Protein AF-0000000078527142 (afdb_homodimer)

Structure (mmCIF, N/CA/C/O backbone):
data_AF-0000000078527142-model_v1
#
loop_
_entity.id
_entity.type
_entity.pdbx_description
1 polymer 'GntR family transcriptional regulator'
#
loop_
_atom_site.group_PDB
_atom_site.id
_atom_site.type_symbol
_atom_site.label_atom_id
_atom_site.label_alt_id
_atom_site.label_comp_id
_atom_site.label_asym_id
_atom_site.label_entity_id
_atom_site.label_seq_id
_atom_site.pdbx_PDB_ins_code
_atom_site.Cartn_x
_atom_site.Cartn_y
_atom_site.Cartn_z
_atom_site.occupancy
_atom_site.B_iso_or_equiv
_atom_site.auth_seq_id
_atom_site.auth_comp_id
_atom_site.auth_asym_id
_atom_site.auth_atom_id
_atom_site.pdbx_PDB_model_num
ATOM 1 N N . MET A 1 1 ? -27.25 26.703 21.062 1 21.03 1 MET A N 1
ATOM 2 C CA . MET A 1 1 ? -26.938 26.531 19.641 1 21.03 1 MET A CA 1
ATOM 3 C C . MET A 1 1 ? -25.625 25.781 19.469 1 21.03 1 MET A C 1
ATOM 5 O O . MET A 1 1 ? -24.562 26.297 19.828 1 21.03 1 MET A O 1
ATOM 9 N N . GLU A 1 2 ? -25.375 24.594 19.875 1 25.81 2 GLU A N 1
ATOM 10 C CA . GLU A 1 2 ? -24.188 23.781 20.094 1 25.81 2 GLU A CA 1
ATOM 11 C C . GLU A 1 2 ? -23.406 23.594 18.797 1 25.81 2 GLU A C 1
ATOM 13 O O . GLU A 1 2 ? -23.922 23.047 17.828 1 25.81 2 GLU A O 1
ATOM 18 N N . PHE A 1 3 ? -22.875 24.734 18.422 1 27.22 3 PHE A N 1
ATOM 19 C CA . PHE A 1 3 ? -22.203 24.859 17.125 1 27.22 3 PHE A CA 1
ATOM 20 C C . PHE A 1 3 ? -21.375 23.625 16.828 1 27.22 3 PHE A C 1
ATOM 22 O O . PHE A 1 3 ? -20.703 23.078 17.719 1 27.22 3 PHE A O 1
ATOM 29 N N . GLN A 1 4 ? -21.875 22.641 16.422 1 31.8 4 GLN A N 1
ATOM 30 C CA . GLN A 1 4 ? -21.172 21.469 15.93 1 31.8 4 GLN A CA 1
ATOM 31 C C . GLN A 1 4 ? -19.969 21.859 15.07 1 31.8 4 GLN A C 1
ATOM 33 O O . GLN A 1 4 ? -20.125 22.578 14.078 1 31.8 4 GLN A O 1
ATOM 38 N N . LYS A 1 5 ? -18.969 22.328 15.695 1 37.66 5 LYS A N 1
ATOM 39 C CA . LYS A 1 5 ? -17.828 22.984 15.07 1 37.66 5 LYS A CA 1
ATOM 40 C C . LYS A 1 5 ? -17.469 22.312 13.742 1 37.66 5 LYS A C 1
ATOM 42 O O . LYS A 1 5 ? -17.281 21.094 13.688 1 37.66 5 LYS A O 1
ATOM 47 N N . LEU A 1 6 ? -18.219 22.422 12.625 1 37.91 6 LEU A N 1
ATOM 48 C CA . LEU A 1 6 ? -17.938 22.062 11.242 1 37.91 6 LEU A CA 1
ATOM 49 C C . LEU A 1 6 ? -16.438 22.094 10.953 1 37.91 6 LEU A C 1
ATOM 51 O O . LEU A 1 6 ? -15.789 23.125 11.164 1 37.91 6 LEU A O 1
ATOM 55 N N . SER A 1 7 ? -15.719 21.406 11.5 1 41.78 7 SER A N 1
ATOM 56 C CA . SER A 1 7 ? -14.266 21.375 11.375 1 41.78 7 SER A CA 1
ATOM 57 C C . SER A 1 7 ? -13.828 21.734 9.953 1 41.78 7 SER A C 1
ATOM 59 O O . SER A 1 7 ? -14.133 21 9.008 1 41.78 7 SER A O 1
ATOM 61 N N . ALA A 1 8 ? -14.148 22.859 9.43 1 45.12 8 ALA A N 1
ATOM 62 C CA . ALA A 1 8 ? -13.688 23.484 8.188 1 45.12 8 ALA A CA 1
ATOM 63 C C . ALA A 1 8 ? -12.328 22.938 7.766 1 45.12 8 ALA A C 1
ATOM 65 O O . ALA A 1 8 ? -11.461 22.703 8.609 1 45.12 8 ALA A O 1
ATOM 66 N N . LEU A 1 9 ? -12.422 22.281 6.586 1 56.25 9 LEU A N 1
ATOM 67 C CA . LEU A 1 9 ? -11.094 21.953 6.086 1 56.25 9 LEU A CA 1
ATOM 68 C C . LEU A 1 9 ? -10.078 23.031 6.449 1 56.25 9 LEU A C 1
ATOM 70 O O . LEU A 1 9 ? -10.367 24.219 6.305 1 56.25 9 LEU A O 1
ATOM 74 N N . SER A 1 10 ? -9.18 22.672 7.254 1 72.06 10 SER A N 1
ATOM 75 C CA . SER A 1 10 ? -8.078 23.609 7.504 1 72.06 10 SER A CA 1
ATOM 76 C C . SER A 1 10 ? -7.609 24.266 6.211 1 72.06 10 SER A C 1
ATOM 78 O O . SER A 1 10 ? -7.871 23.75 5.117 1 72.06 10 SER A O 1
ATOM 80 N N . LEU A 1 11 ? -7.34 25.5 6.234 1 76.5 11 LEU A N 1
ATOM 81 C CA . LEU A 1 11 ? -6.777 26.188 5.078 1 76.5 11 LEU A CA 1
ATOM 82 C C . LEU A 1 11 ? -5.793 25.281 4.332 1 76.5 11 LEU A C 1
ATOM 84 O O . LEU A 1 11 ? -5.738 25.312 3.1 1 76.5 11 LEU A O 1
ATOM 88 N N . LYS A 1 12 ? -5.156 24.438 5.117 1 82.69 12 LYS A N 1
ATOM 89 C CA . LYS A 1 12 ? -4.211 23.516 4.516 1 82.69 12 LYS A CA 1
ATOM 90 C C . LYS A 1 12 ? -4.934 22.484 3.654 1 82.69 12 LYS A C 1
ATOM 92 O O . LYS A 1 12 ? -4.527 22.219 2.521 1 82.69 12 LYS A O 1
ATOM 97 N N . GLU A 1 13 ? -6.004 22 4.199 1 80.94 13 GLU A N 1
ATOM 98 C CA . GLU A 1 13 ? -6.758 20.969 3.479 1 80.94 13 GLU A CA 1
ATOM 99 C C . GLU A 1 13 ? -7.391 21.547 2.213 1 80.94 13 GLU A C 1
ATOM 101 O O . GLU A 1 13 ? -7.41 20.891 1.171 1 80.94 13 GLU A O 1
ATOM 106 N N . MET A 1 14 ? -7.824 22.734 2.32 1 82.75 14 MET A N 1
ATOM 107 C CA . MET A 1 14 ? -8.414 23.391 1.156 1 82.75 14 MET A CA 1
ATOM 108 C C . MET A 1 14 ? -7.363 23.641 0.078 1 82.75 14 MET A C 1
ATOM 110 O O . MET A 1 14 ? -7.633 23.453 -1.109 1 82.75 14 MET A O 1
ATOM 114 N N . PHE A 1 15 ? -6.242 24.078 0.553 1 88.25 15 PHE A N 1
ATOM 115 C CA . PHE A 1 15 ? -5.133 24.297 -0.368 1 88.25 15 PHE A CA 1
ATOM 116 C C . PHE A 1 15 ? -4.785 23 -1.1 1 88.25 15 PHE A C 1
ATOM 118 O O . PHE A 1 15 ? -4.672 22.984 -2.328 1 88.25 15 PHE A O 1
ATOM 125 N N . ILE A 1 16 ? -4.742 21.922 -0.357 1 87.69 16 ILE A N 1
ATOM 126 C CA . ILE A 1 16 ? -4.367 20.625 -0.902 1 87.69 16 ILE A CA 1
ATOM 127 C C . ILE A 1 16 ? -5.418 20.172 -1.916 1 87.69 16 ILE A C 1
ATOM 129 O O . ILE A 1 16 ? -5.074 19.734 -3.018 1 87.69 16 ILE A O 1
ATOM 133 N N . CYS A 1 17 ? -6.602 20.344 -1.553 1 82.88 17 CYS A N 1
ATOM 134 C CA . CYS A 1 17 ? -7.695 19.938 -2.426 1 82.88 17 CYS A CA 1
ATOM 135 C C . CYS A 1 17 ? -7.672 20.703 -3.738 1 82.88 17 CYS A C 1
ATOM 137 O O . CYS A 1 17 ? -7.828 20.125 -4.812 1 82.88 17 CYS A O 1
ATOM 139 N N . GLN A 1 18 ? -7.438 21.906 -3.645 1 85.56 18 GLN A N 1
ATOM 140 C CA . GLN A 1 18 ? -7.441 22.75 -4.836 1 85.56 18 GLN A CA 1
ATOM 141 C C . GLN A 1 18 ? -6.297 22.375 -5.777 1 85.56 18 GLN A C 1
ATOM 143 O O . GLN A 1 18 ? -6.496 22.25 -6.984 1 85.56 18 GLN A O 1
ATOM 148 N N . ILE A 1 19 ? -5.125 22.234 -5.266 1 90.56 19 ILE A N 1
ATOM 149 C CA . ILE A 1 19 ? -3.969 21.906 -6.09 1 90.56 19 ILE A CA 1
ATOM 150 C C . ILE A 1 19 ? -4.152 20.531 -6.711 1 90.56 19 ILE A C 1
ATOM 152 O O . ILE A 1 19 ? -3.902 20.328 -7.902 1 90.56 19 ILE A O 1
ATOM 156 N N . ARG A 1 20 ? -4.609 19.688 -5.844 1 87.75 20 ARG A N 1
ATOM 157 C CA . ARG A 1 20 ? -4.855 18.328 -6.328 1 87.75 20 ARG A CA 1
ATOM 158 C C . ARG A 1 20 ? -5.863 18.328 -7.473 1 87.75 20 ARG A C 1
ATOM 160 O O . ARG A 1 20 ? -5.652 17.672 -8.492 1 87.75 20 ARG A O 1
ATOM 167 N N . ASP A 1 21 ? -6.906 19.109 -7.324 1 80.88 21 ASP A N 1
ATOM 168 C CA . ASP A 1 21 ? -7.93 19.219 -8.359 1 80.88 21 ASP A CA 1
ATOM 169 C C . ASP A 1 21 ? -7.34 19.766 -9.656 1 80.88 21 ASP A C 1
ATOM 171 O O . ASP A 1 21 ? -7.66 19.281 -10.742 1 80.88 21 ASP A O 1
ATOM 175 N N . MET A 1 22 ? -6.52 20.688 -9.523 1 87.25 22 MET A N 1
ATOM 176 C CA . MET A 1 22 ? -5.914 21.312 -10.695 1 87.25 22 MET A CA 1
ATOM 177 C C . MET A 1 22 ? -4.973 20.359 -11.406 1 87.25 22 MET A C 1
ATOM 179 O O . MET A 1 22 ? -4.879 20.375 -12.633 1 87.25 22 MET A O 1
ATOM 183 N N . ILE A 1 23 ? -4.348 19.5 -10.664 1 89 23 ILE A N 1
ATOM 184 C CA . ILE A 1 23 ? -3.438 18.516 -11.234 1 89 23 ILE A CA 1
ATOM 185 C C . ILE A 1 23 ? -4.238 17.422 -11.938 1 89 23 ILE A C 1
ATOM 187 O O . ILE A 1 23 ? -3.967 17.094 -13.094 1 89 23 ILE A O 1
ATOM 191 N N . LEU A 1 24 ? -5.305 16.984 -11.289 1 82.12 24 LEU A N 1
ATOM 192 C CA . LEU A 1 24 ? -6.07 15.852 -11.781 1 82.12 24 LEU A CA 1
ATOM 193 C C . LEU A 1 24 ? -6.938 16.25 -12.969 1 82.12 24 LEU A C 1
ATOM 195 O O . LEU A 1 24 ? -7.215 15.43 -13.844 1 82.12 24 LEU A O 1
ATOM 199 N N . SER A 1 25 ? -7.32 17.531 -13 1 78.62 25 SER A N 1
ATOM 200 C CA . SER A 1 25 ? -8.117 18.016 -14.117 1 78.62 25 SER A CA 1
ATOM 201 C C . SER A 1 25 ? -7.246 18.344 -15.328 1 78.62 25 SER A C 1
ATOM 203 O O . SER A 1 25 ? -7.758 18.547 -16.438 1 78.62 25 SER A O 1
ATOM 205 N N . GLY A 1 26 ? -5.934 18.406 -15.047 1 84.56 26 GLY A N 1
ATOM 206 C CA . GLY A 1 26 ? -5.016 18.719 -16.125 1 84.56 26 GLY A CA 1
ATOM 207 C C . GLY A 1 26 ? -4.727 20.203 -16.25 1 84.56 26 GLY A C 1
ATOM 208 O O . GLY A 1 26 ? -3.924 20.625 -17.078 1 84.56 26 GLY A O 1
ATOM 209 N N . HIS A 1 27 ? -5.375 20.953 -15.508 1 87.69 27 HIS A N 1
ATOM 210 C CA . HIS A 1 27 ? -5.094 22.391 -15.516 1 87.69 27 HIS A CA 1
ATOM 211 C C . HIS A 1 27 ? -3.621 22.672 -15.242 1 87.69 27 HIS A C 1
ATOM 213 O O . HIS A 1 27 ? -3.043 23.594 -15.805 1 87.69 27 HIS A O 1
ATOM 219 N N . ILE A 1 28 ? -3.004 21.906 -14.359 1 91.88 28 ILE A N 1
ATOM 220 C CA . ILE A 1 28 ? -1.558 21.891 -14.172 1 91.88 28 ILE A CA 1
ATOM 221 C C . ILE A 1 28 ? -0.988 20.562 -14.695 1 91.88 28 ILE A C 1
ATOM 223 O O . ILE A 1 28 ? -1.156 19.516 -14.07 1 91.88 28 ILE A O 1
ATOM 227 N N . PRO A 1 29 ? -0.36 20.641 -15.773 1 91.69 29 PRO A N 1
ATOM 228 C CA . PRO A 1 29 ? 0.094 19.406 -16.422 1 91.69 29 PRO A CA 1
ATOM 229 C C . PRO A 1 29 ? 1.191 18.688 -15.625 1 91.69 29 PRO A C 1
ATOM 231 O O . PRO A 1 29 ? 1.989 19.344 -14.945 1 91.69 29 PRO A O 1
ATOM 234 N N . VAL A 1 30 ? 1.265 17.438 -15.773 1 91.19 30 VAL A N 1
ATOM 235 C CA . VAL A 1 30 ? 2.332 16.625 -15.188 1 91.19 30 VAL A CA 1
ATOM 236 C C . VAL A 1 30 ? 3.686 17.125 -15.688 1 91.19 30 VAL A C 1
ATOM 238 O O . VAL A 1 30 ? 3.842 17.453 -16.875 1 91.19 30 VAL A O 1
ATOM 241 N N . GLY A 1 31 ? 4.617 17.219 -14.82 1 92.25 31 GLY A N 1
ATOM 242 C CA . GLY A 1 31 ? 5.961 17.656 -15.172 1 92.25 31 GLY A CA 1
ATOM 243 C C . GLY A 1 31 ? 6.1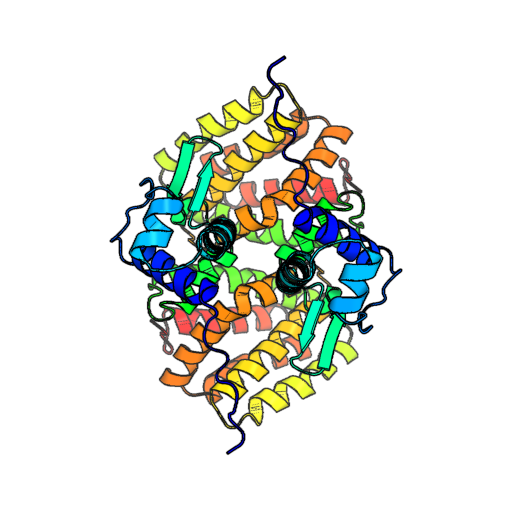45 19.156 -15.086 1 92.25 31 GLY A C 1
ATOM 244 O O . GLY A 1 31 ? 7.273 19.656 -15.102 1 92.25 31 GLY A O 1
ATOM 245 N N . SER A 1 32 ? 5.105 19.891 -14.969 1 93.44 32 SER A N 1
ATOM 246 C CA . SER A 1 32 ? 5.18 21.344 -14.945 1 93.44 32 SER A CA 1
ATOM 247 C C . SER A 1 32 ? 5.703 21.859 -13.609 1 93.44 32 SER A C 1
ATOM 249 O O . SER A 1 32 ? 5.48 21.234 -12.57 1 93.44 32 SER A O 1
ATOM 251 N N . LYS A 1 33 ? 6.336 22.984 -13.703 1 95 33 LYS A N 1
ATOM 252 C CA . LYS A 1 33 ? 6.836 23.656 -12.508 1 95 33 LYS A CA 1
ATOM 253 C C . LYS A 1 33 ? 5.766 24.562 -11.898 1 95 33 LYS A C 1
ATOM 255 O O . LYS A 1 33 ? 5.125 25.344 -12.609 1 95 33 LYS A O 1
ATOM 260 N N . LEU A 1 34 ? 5.582 24.438 -10.672 1 94.94 34 LEU A N 1
ATOM 261 C CA . LEU A 1 34 ? 4.637 25.312 -9.984 1 94.94 34 LEU A CA 1
ATOM 262 C C . LEU A 1 34 ? 5.266 26.672 -9.703 1 94.94 34 LEU A C 1
ATOM 264 O O . LEU A 1 34 ? 6.484 26.781 -9.562 1 94.94 34 LEU A O 1
ATOM 268 N N . PRO A 1 35 ? 4.414 27.719 -9.609 1 92.31 35 PRO A N 1
ATOM 269 C CA . PRO A 1 35 ? 4.945 29.016 -9.18 1 92.31 35 PRO A CA 1
ATOM 270 C C . PRO A 1 35 ? 5.59 28.953 -7.797 1 92.31 35 PRO A C 1
ATOM 272 O O . PRO A 1 35 ? 5.348 28.016 -7.035 1 92.31 35 PRO A O 1
ATOM 275 N N . PRO A 1 36 ? 6.461 29.938 -7.527 1 92.25 36 PRO A N 1
ATOM 276 C CA . PRO A 1 36 ? 7.086 29.984 -6.203 1 92.25 36 PRO A CA 1
ATOM 277 C C . PRO A 1 36 ? 6.062 30.031 -5.07 1 92.25 36 PRO A C 1
ATOM 279 O O . PRO A 1 36 ? 4.969 30.578 -5.246 1 92.25 36 PRO A O 1
ATOM 282 N N . GLU A 1 37 ? 6.457 29.453 -3.93 1 91.56 37 GLU A N 1
ATOM 283 C CA . GLU A 1 37 ? 5.582 29.344 -2.766 1 91.56 37 GLU A CA 1
ATOM 284 C C . GLU A 1 37 ? 4.992 30.703 -2.4 1 91.56 37 GLU A C 1
ATOM 286 O O . GLU A 1 37 ? 3.803 30.812 -2.088 1 91.56 37 GLU A O 1
ATOM 291 N N . ARG A 1 38 ? 5.828 31.734 -2.463 1 91.06 38 ARG A N 1
ATOM 292 C CA . ARG A 1 38 ? 5.398 33.094 -2.098 1 91.06 38 ARG A CA 1
ATOM 293 C C . ARG A 1 38 ? 4.293 33.594 -3.025 1 91.06 38 ARG A C 1
ATOM 295 O O . ARG A 1 38 ? 3.33 34.219 -2.576 1 91.06 38 ARG A O 1
ATOM 302 N N . GLU A 1 39 ? 4.395 33.375 -4.258 1 92.94 39 GLU A N 1
ATOM 303 C CA . GLU A 1 39 ? 3.412 33.781 -5.25 1 92.94 39 GLU A CA 1
ATOM 304 C C . GLU A 1 39 ? 2.094 33.031 -5.074 1 92.94 39 GLU A C 1
ATOM 306 O O . GLU A 1 39 ? 1.019 33.625 -5.164 1 92.94 39 GLU A O 1
ATOM 311 N N . ILE A 1 40 ? 2.145 31.781 -4.848 1 92.56 40 ILE A N 1
ATOM 312 C CA . ILE A 1 40 ? 0.954 30.969 -4.629 1 92.56 40 ILE A CA 1
ATOM 313 C C . ILE A 1 40 ? 0.226 31.438 -3.373 1 92.56 40 ILE A C 1
ATOM 315 O O . ILE A 1 40 ? -0.999 31.578 -3.373 1 92.56 40 ILE A O 1
ATOM 319 N N . ALA A 1 41 ? 1.021 31.656 -2.336 1 91.56 41 ALA A N 1
ATOM 320 C CA . ALA A 1 41 ? 0.456 32.125 -1.08 1 91.56 41 ALA A CA 1
ATOM 321 C C . ALA A 1 41 ? -0.319 33.438 -1.292 1 91.56 41 ALA A C 1
ATOM 323 O O . ALA A 1 41 ? -1.437 33.594 -0.792 1 91.56 41 ALA A O 1
ATOM 324 N N . LYS A 1 42 ? 0.26 34.312 -2.043 1 90.62 42 LYS A N 1
ATOM 325 C CA . LYS A 1 42 ? -0.367 35.594 -2.342 1 90.62 42 LYS A CA 1
ATOM 326 C C . LYS A 1 42 ? -1.636 35.406 -3.168 1 90.62 42 LYS A C 1
ATOM 328 O O . LYS A 1 42 ? -2.686 35.969 -2.84 1 90.62 42 LYS A O 1
ATOM 333 N N . GLN A 1 43 ? -1.601 34.625 -4.133 1 89.69 43 GLN A N 1
ATOM 334 C CA . GLN A 1 43 ? -2.717 34.406 -5.051 1 89.69 43 GLN A CA 1
ATOM 335 C C . GLN A 1 43 ? -3.896 33.75 -4.336 1 89.69 43 GLN A C 1
ATOM 337 O O . GLN A 1 43 ? -5.051 34.094 -4.602 1 89.69 43 GLN A O 1
ATOM 342 N N . MET A 1 44 ? -3.576 32.906 -3.449 1 89.25 44 MET A N 1
ATOM 343 C CA . MET A 1 44 ? -4.637 32.125 -2.801 1 89.25 44 MET A CA 1
ATOM 344 C C . MET A 1 44 ? -5.004 32.75 -1.451 1 89.25 44 MET A C 1
ATOM 346 O O . MET A 1 44 ? -5.887 32.25 -0.757 1 89.25 44 MET A O 1
ATOM 350 N N . GLN A 1 45 ? -4.293 33.688 -1.092 1 88.56 45 GLN A N 1
ATOM 351 C CA . GLN A 1 45 ? -4.551 34.438 0.141 1 88.56 45 GLN A CA 1
ATOM 352 C C . GLN A 1 45 ? -4.434 33.531 1.36 1 88.56 45 GLN A C 1
ATOM 354 O O . GLN A 1 45 ? -5.332 33.5 2.207 1 88.56 45 GLN A O 1
ATOM 359 N N . VAL A 1 46 ? -3.334 32.812 1.404 1 87.19 46 VAL A N 1
ATOM 360 C CA . VAL A 1 46 ? -2.99 31.969 2.547 1 87.19 46 VAL A CA 1
ATOM 361 C C . VAL A 1 46 ? -1.538 32.219 2.949 1 87.19 46 VAL A C 1
ATOM 363 O O . VAL A 1 46 ? -0.784 32.844 2.217 1 87.19 46 VAL A O 1
ATOM 366 N N . SER A 1 47 ? -1.146 31.734 4.105 1 87.38 47 SER A N 1
ATOM 367 C CA . SER A 1 47 ? 0.22 31.922 4.586 1 87.38 47 SER A CA 1
ATOM 368 C C . SER A 1 47 ? 1.188 30.984 3.873 1 87.38 47 SER A C 1
ATOM 370 O O . SER A 1 47 ? 0.772 29.969 3.293 1 87.38 47 SER A O 1
ATOM 372 N N . ARG A 1 48 ? 2.424 31.344 3.941 1 87.62 48 ARG A N 1
ATOM 373 C CA . ARG A 1 48 ? 3.467 30.484 3.383 1 87.62 48 ARG A CA 1
ATOM 374 C C . ARG A 1 48 ? 3.533 29.156 4.117 1 87.62 48 ARG A C 1
ATOM 376 O O . ARG A 1 48 ? 3.873 28.125 3.521 1 87.62 48 ARG A O 1
ATOM 383 N N . ALA A 1 49 ? 3.186 29.203 5.305 1 82.94 49 ALA A N 1
ATOM 384 C CA . ALA A 1 49 ? 3.188 27.984 6.102 1 82.94 49 ALA A CA 1
ATOM 385 C C . ALA A 1 49 ? 2.141 26.984 5.59 1 82.94 49 ALA A C 1
ATOM 387 O O . ALA A 1 49 ? 2.379 25.781 5.566 1 82.94 49 ALA A O 1
ATOM 388 N N . VAL A 1 50 ? 1.021 27.484 5.195 1 84.38 50 VAL A N 1
ATOM 389 C CA . VAL A 1 50 ? -0.057 26.672 4.645 1 84.38 50 VAL A CA 1
ATOM 390 C C . VAL A 1 50 ? 0.386 26.047 3.322 1 84.38 50 VAL A C 1
ATOM 392 O O . VAL A 1 50 ? 0.194 24.859 3.096 1 84.38 50 VAL A O 1
ATOM 395 N N . VAL A 1 51 ? 1.062 26.828 2.508 1 89.62 51 VAL A N 1
ATOM 396 C CA . VAL A 1 51 ? 1.521 26.375 1.201 1 89.62 51 VAL A CA 1
ATOM 397 C C . VAL A 1 51 ? 2.611 25.312 1.38 1 89.62 51 VAL A C 1
ATOM 399 O O . VAL A 1 51 ? 2.559 24.25 0.766 1 89.62 51 VAL A O 1
ATOM 402 N N . ASN A 1 52 ? 3.518 25.578 2.256 1 86.12 52 ASN A N 1
ATOM 403 C CA . ASN A 1 52 ? 4.621 24.656 2.514 1 86.12 52 ASN A CA 1
ATOM 404 C C . ASN A 1 52 ? 4.117 23.312 3.031 1 86.12 52 ASN A C 1
ATOM 406 O O . ASN A 1 52 ? 4.523 22.266 2.541 1 86.12 52 ASN A O 1
ATOM 410 N N . SER A 1 53 ? 3.201 23.375 3.934 1 85.69 53 SER A N 1
ATOM 411 C CA . SER A 1 53 ? 2.631 22.156 4.496 1 85.69 53 SER A CA 1
ATOM 412 C C . SER A 1 53 ? 1.83 21.391 3.453 1 85.69 53 SER A C 1
ATOM 414 O O . SER A 1 53 ? 1.854 20.156 3.43 1 85.69 53 SER A O 1
ATOM 416 N N . GLY A 1 54 ? 1.165 22.141 2.717 1 88.31 54 GLY A N 1
ATOM 417 C CA . GLY A 1 54 ? 0.407 21.516 1.64 1 88.31 54 GLY A CA 1
ATOM 418 C C . GLY A 1 54 ? 1.283 20.828 0.608 1 88.31 54 GLY A C 1
ATOM 419 O O . GLY A 1 54 ? 0.98 19.719 0.167 1 88.31 54 GLY A O 1
ATOM 420 N N . PHE A 1 55 ? 2.383 21.469 0.272 1 90.5 55 PHE A N 1
ATOM 421 C CA . PHE A 1 55 ? 3.336 20.891 -0.67 1 90.5 55 PHE A CA 1
ATOM 422 C C . PHE A 1 55 ? 3.924 19.594 -0.122 1 90.5 55 PHE A C 1
ATOM 424 O O . PHE A 1 55 ? 4.055 18.609 -0.851 1 90.5 55 PHE A O 1
ATOM 431 N N . ALA A 1 56 ? 4.207 19.688 1.123 1 85.56 56 ALA A N 1
ATOM 432 C CA . ALA A 1 56 ? 4.758 18.484 1.757 1 85.56 56 ALA A CA 1
ATOM 433 C C . ALA A 1 56 ? 3.775 17.328 1.688 1 85.56 56 ALA A C 1
ATOM 435 O O . ALA A 1 56 ? 4.164 16.188 1.393 1 85.56 56 ALA A O 1
ATOM 436 N N . GLU A 1 57 ? 2.521 17.609 1.94 1 86.06 57 GLU A N 1
ATOM 437 C CA . GLU A 1 57 ? 1.489 16.578 1.896 1 86.06 57 GLU A CA 1
ATOM 438 C C . GLU A 1 57 ? 1.284 16.062 0.473 1 86.06 57 GLU A C 1
ATOM 440 O O . GLU A 1 57 ? 1.163 14.852 0.255 1 86.06 57 GLU A O 1
ATOM 445 N N . LEU A 1 58 ? 1.3 16.953 -0.458 1 90.38 58 LEU A N 1
ATOM 446 C CA . LEU A 1 58 ? 1.109 16.594 -1.856 1 90.38 58 LEU A CA 1
ATOM 447 C C . LEU A 1 58 ? 2.295 15.781 -2.371 1 90.38 58 LEU A C 1
ATOM 449 O O . LEU A 1 58 ? 2.133 14.906 -3.227 1 90.38 58 LEU A O 1
ATOM 453 N N . GLU A 1 59 ? 3.438 16.078 -1.826 1 90 59 GLU A N 1
ATOM 454 C CA . GLU A 1 59 ? 4.613 15.281 -2.16 1 90 59 GLU A CA 1
ATOM 455 C C . GLU A 1 59 ? 4.504 13.867 -1.597 1 90 59 GLU A C 1
ATOM 457 O O . GLU A 1 59 ? 4.785 12.891 -2.293 1 90 59 GLU A O 1
ATOM 462 N N . LYS A 1 60 ? 4.023 13.812 -0.409 1 81.88 60 LYS A N 1
ATOM 463 C CA . LYS A 1 60 ? 3.822 12.523 0.237 1 81.88 60 LYS A CA 1
ATOM 464 C C . LYS A 1 60 ? 2.795 11.68 -0.521 1 81.88 60 LYS A C 1
ATOM 466 O O . LYS A 1 60 ? 2.922 10.461 -0.601 1 81.88 60 LYS A O 1
ATOM 471 N N . GLN A 1 61 ? 1.838 12.406 -1.061 1 84.44 61 GLN A N 1
ATOM 472 C CA . GLN A 1 61 ? 0.79 11.734 -1.822 1 84.44 61 GLN A CA 1
ATOM 473 C C . GLN A 1 61 ? 1.269 11.383 -3.229 1 84.44 61 GLN A C 1
ATOM 475 O O . GLN A 1 61 ? 0.547 10.742 -3.994 1 84.44 61 GLN A O 1
ATOM 480 N N . GLY A 1 62 ? 2.453 11.93 -3.578 1 87.5 62 GLY A N 1
ATOM 481 C CA . GLY A 1 62 ? 3.053 11.562 -4.852 1 87.5 62 GLY A CA 1
ATOM 482 C C . GLY A 1 62 ? 2.682 12.508 -5.98 1 87.5 62 GLY A C 1
ATOM 483 O O . GLY A 1 62 ? 3.029 12.266 -7.137 1 87.5 62 GLY A O 1
ATOM 484 N N . PHE A 1 63 ? 2.004 13.562 -5.688 1 90 63 PHE A N 1
ATOM 485 C CA . PHE A 1 63 ? 1.534 14.469 -6.73 1 90 63 PHE A CA 1
ATOM 486 C C . PHE A 1 63 ? 2.609 15.484 -7.09 1 90 63 PHE A C 1
ATOM 488 O O . PHE A 1 63 ? 2.605 16.047 -8.188 1 90 63 PHE A O 1
ATOM 495 N N . LEU A 1 64 ? 3.504 15.75 -6.113 1 93.88 64 LEU A N 1
ATOM 496 C CA . LEU A 1 64 ? 4.523 16.766 -6.332 1 93.88 64 LEU A CA 1
ATOM 497 C C . LEU A 1 64 ? 5.918 16.219 -6.055 1 93.88 64 LEU A C 1
ATOM 499 O O . LEU A 1 64 ? 6.062 15.211 -5.352 1 93.88 64 LEU A O 1
ATOM 503 N N . GLU A 1 65 ? 6.855 16.781 -6.621 1 92.12 65 GLU A N 1
ATOM 504 C CA . GLU A 1 65 ? 8.273 16.594 -6.324 1 92.12 65 GLU A CA 1
ATOM 505 C C . GLU A 1 65 ? 8.938 17.922 -5.961 1 92.12 65 GLU A C 1
ATOM 507 O O . GLU A 1 65 ? 8.883 18.875 -6.734 1 92.12 65 GLU A O 1
ATOM 512 N N . VAL A 1 66 ? 9.492 17.922 -4.797 1 88.62 66 VAL A N 1
ATOM 513 C CA . VAL A 1 66 ? 10.156 19.141 -4.344 1 88.62 66 VAL A CA 1
ATOM 514 C C . VAL A 1 66 ? 11.656 19.031 -4.566 1 88.62 66 VAL A C 1
ATOM 516 O O . VAL A 1 66 ? 12.297 18.094 -4.059 1 88.62 66 VAL A O 1
ATOM 519 N N . HIS A 1 67 ? 12.219 19.766 -5.359 1 87.19 67 HIS A N 1
ATOM 520 C CA . HIS A 1 67 ? 13.648 19.828 -5.613 1 87.19 67 HIS A CA 1
ATOM 521 C C . HIS A 1 67 ? 14.273 21.062 -4.969 1 87.19 67 HIS A C 1
ATOM 523 O O . HIS A 1 67 ? 14.008 22.188 -5.391 1 87.19 67 HIS A O 1
ATOM 529 N N . PRO A 1 68 ? 15.094 20.766 -3.943 1 81.38 68 PRO A N 1
ATOM 530 C CA . PRO A 1 68 ? 15.711 21.922 -3.273 1 81.38 68 PRO A CA 1
ATOM 531 C C . PRO A 1 68 ? 16.359 22.891 -4.254 1 81.38 68 PRO A C 1
ATOM 533 O O . PRO A 1 68 ? 17.109 22.469 -5.137 1 81.38 68 PRO A O 1
ATOM 536 N N . ARG A 1 69 ? 16.125 24.109 -4.117 1 84.25 69 ARG A N 1
ATOM 537 C CA . ARG A 1 69 ? 16.719 25.203 -4.859 1 84.25 69 ARG A CA 1
ATOM 538 C C . ARG A 1 69 ? 16.25 25.219 -6.309 1 84.25 69 ARG A C 1
ATOM 540 O O . ARG A 1 69 ? 16.688 26.031 -7.109 1 84.25 69 ARG A O 1
ATOM 547 N N . GLN A 1 70 ? 15.484 24.219 -6.809 1 88.94 70 GLN A N 1
ATOM 548 C CA . GLN A 1 70 ? 14.984 24.172 -8.18 1 88.94 70 GLN A CA 1
ATOM 549 C C . GLN A 1 70 ? 13.477 24.438 -8.219 1 88.94 70 GLN A C 1
ATOM 551 O O . GLN A 1 70 ? 12.969 24.969 -9.219 1 88.94 70 GLN A O 1
ATOM 556 N N . GLY A 1 71 ? 12.836 24.047 -7.148 1 91.69 71 GLY A N 1
ATOM 557 C CA . GLY A 1 71 ? 11.414 24.328 -7.094 1 91.69 71 GLY A CA 1
ATOM 558 C C . GLY A 1 71 ? 10.562 23.094 -6.934 1 91.69 71 GLY A C 1
ATOM 559 O O . GLY A 1 71 ? 11.062 22.031 -6.527 1 91.69 71 GLY A O 1
ATOM 560 N N . VAL A 1 72 ? 9.203 23.312 -7.125 1 94.19 72 VAL A N 1
ATOM 561 C CA . VAL A 1 72 ? 8.227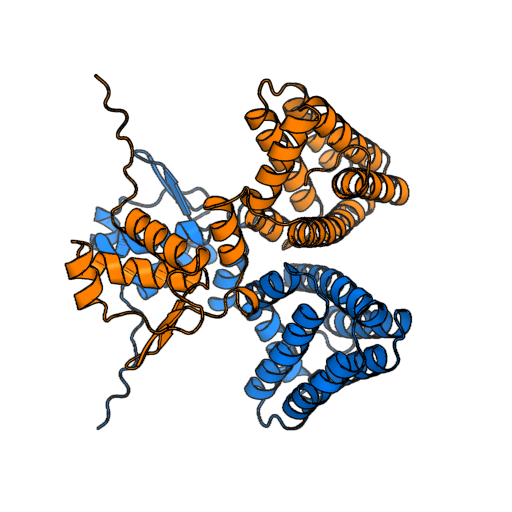 22.234 -6.949 1 94.19 72 VAL A CA 1
ATOM 562 C C . VAL A 1 72 ? 7.613 21.875 -8.297 1 94.19 72 VAL A C 1
ATOM 564 O O . VAL A 1 72 ? 7.219 22.75 -9.07 1 94.19 72 VAL A O 1
ATOM 567 N N . PHE A 1 73 ? 7.586 20.578 -8.609 1 95.44 73 PHE A N 1
ATOM 568 C CA . PHE A 1 73 ? 7.082 20.094 -9.891 1 95.44 73 PHE A CA 1
ATOM 569 C C . PHE A 1 73 ? 5.945 19.109 -9.672 1 95.44 73 PHE A C 1
ATOM 571 O O . PHE A 1 73 ? 5.898 18.406 -8.656 1 95.44 73 PHE A O 1
ATOM 578 N N . VAL A 1 74 ? 5.027 19.141 -10.641 1 94.19 74 VAL A N 1
ATOM 579 C CA . VAL A 1 74 ? 4.02 18.078 -10.633 1 94.19 74 VAL A CA 1
ATOM 580 C C . VAL A 1 74 ? 4.664 16.75 -11.023 1 94.19 74 VAL A C 1
ATOM 582 O O . VAL A 1 74 ? 5.309 16.641 -12.07 1 94.19 74 VAL A O 1
ATOM 585 N N . ALA A 1 75 ? 4.52 15.766 -10.219 1 91.62 75 ALA A N 1
ATOM 586 C CA . ALA A 1 75 ? 5.148 14.461 -10.414 1 91.62 75 ALA A CA 1
ATOM 587 C C . ALA A 1 75 ? 4.387 13.633 -11.445 1 91.62 75 ALA A C 1
ATOM 589 O O . ALA A 1 75 ? 3.227 13.922 -11.75 1 91.62 75 ALA A O 1
ATOM 590 N N . GLU A 1 76 ? 5.164 12.664 -12.016 1 87.5 76 GLU A N 1
ATOM 591 C CA . GLU A 1 76 ? 4.5 11.648 -12.836 1 87.5 76 GLU A CA 1
ATOM 592 C C . GLU A 1 76 ? 3.791 10.617 -11.961 1 87.5 76 GLU A C 1
ATOM 594 O O . GLU A 1 76 ? 4.191 9.453 -11.914 1 87.5 76 GLU A O 1
ATOM 599 N N . TYR A 1 77 ? 2.707 11.07 -11.336 1 83.06 77 TYR A N 1
ATOM 600 C CA . TYR A 1 77 ? 2.045 10.289 -10.297 1 83.06 77 TYR A CA 1
ATOM 601 C C . TYR A 1 77 ? 1.426 9.023 -10.875 1 83.06 77 TYR A C 1
ATOM 603 O O . TYR A 1 77 ? 1.155 8.07 -10.148 1 83.06 77 TYR A O 1
ATOM 611 N N . GLY A 1 78 ? 1.183 8.992 -12.18 1 73.44 78 GLY A N 1
ATOM 612 C CA . GLY A 1 78 ? 0.723 7.766 -12.812 1 73.44 78 GLY A CA 1
ATOM 613 C C . GLY A 1 78 ? 1.762 6.66 -12.797 1 73.44 78 GLY A C 1
ATOM 614 O O . GLY A 1 78 ? 1.421 5.484 -12.672 1 73.44 78 GLY A O 1
ATOM 615 N N . LYS A 1 79 ? 3.01 7.133 -12.805 1 72.5 79 LYS A N 1
ATOM 616 C CA . LYS A 1 79 ? 4.117 6.18 -12.891 1 72.5 79 LYS A CA 1
ATOM 617 C C . LYS A 1 79 ? 4.77 5.977 -11.523 1 72.5 79 LYS A C 1
ATOM 619 O O . LYS A 1 79 ? 5.195 4.871 -11.195 1 72.5 79 LYS A O 1
ATOM 624 N N . TYR A 1 80 ? 4.781 7.051 -10.758 1 76.44 80 TYR A N 1
ATOM 625 C CA . TYR A 1 80 ? 5.59 7 -9.547 1 76.44 80 TYR A CA 1
ATOM 626 C C . TYR A 1 80 ? 4.738 7.285 -8.312 1 76.44 80 TYR A C 1
ATOM 628 O O . TYR A 1 80 ? 5.27 7.574 -7.238 1 76.44 80 TYR A O 1
ATOM 636 N N . GLY A 1 81 ? 3.453 7.203 -8.539 1 78.62 81 GLY A N 1
ATOM 637 C CA . GLY A 1 81 ? 2.561 7.367 -7.406 1 78.62 81 GLY A CA 1
ATOM 638 C C . GLY A 1 81 ? 2.639 6.227 -6.41 1 78.62 81 GLY A C 1
ATOM 639 O O . GLY A 1 81 ? 3.35 5.246 -6.641 1 78.62 81 GLY A O 1
ATOM 640 N N . ASN A 1 82 ? 1.983 6.398 -5.27 1 80.38 82 ASN A N 1
ATOM 641 C CA . ASN A 1 82 ? 1.906 5.395 -4.211 1 80.38 82 ASN A CA 1
ATOM 642 C C . ASN A 1 82 ? 0.471 5.195 -3.732 1 80.38 82 ASN A C 1
ATOM 644 O O . ASN A 1 82 ? -0.471 5.676 -4.367 1 80.38 82 ASN A O 1
ATOM 648 N N . ILE A 1 83 ? 0.302 4.391 -2.795 1 79.25 83 ILE A N 1
ATOM 649 C CA . ILE A 1 83 ? -1.039 4.047 -2.336 1 79.25 83 ILE A CA 1
ATOM 650 C C . ILE A 1 83 ? -1.769 5.309 -1.88 1 79.25 83 ILE A C 1
ATOM 652 O O . ILE A 1 83 ? -2.982 5.43 -2.061 1 79.25 83 ILE A O 1
ATOM 656 N N . ASN A 1 84 ? -1.039 6.215 -1.355 1 80.81 84 ASN A N 1
ATOM 657 C CA . ASN A 1 84 ? -1.645 7.484 -0.963 1 80.81 84 ASN A CA 1
ATOM 658 C C . ASN A 1 84 ? -2.145 8.266 -2.176 1 80.81 84 ASN A C 1
ATOM 660 O O . ASN A 1 84 ? -3.129 9 -2.082 1 80.81 84 ASN A O 1
ATOM 664 N N . THR A 1 85 ? -1.436 8.133 -3.244 1 81.75 85 THR A N 1
ATOM 665 C CA . THR A 1 85 ? -1.875 8.75 -4.488 1 81.75 85 THR A CA 1
ATOM 666 C C . THR A 1 85 ? -3.254 8.234 -4.895 1 81.75 85 THR A C 1
ATOM 668 O O . THR A 1 85 ? -4.16 9.023 -5.172 1 81.75 85 THR A O 1
ATOM 671 N N . LEU A 1 86 ? -3.375 6.977 -4.836 1 77.5 86 LEU A N 1
ATOM 672 C CA . LEU A 1 86 ? -4.633 6.344 -5.219 1 77.5 86 LEU A CA 1
ATOM 673 C C . LEU A 1 86 ? -5.762 6.77 -4.289 1 77.5 86 LEU A C 1
ATOM 675 O O . LEU A 1 86 ? -6.855 7.105 -4.75 1 77.5 86 LEU A O 1
ATOM 679 N N . ASN A 1 87 ? -5.48 6.762 -3.057 1 79.06 87 ASN A N 1
ATOM 680 C CA . ASN A 1 87 ? -6.488 7.16 -2.08 1 79.06 87 ASN A CA 1
ATOM 681 C C . ASN A 1 87 ? -6.93 8.602 -2.287 1 79.06 87 ASN A C 1
ATOM 683 O O . ASN A 1 87 ? -8.117 8.914 -2.17 1 79.06 87 ASN A O 1
ATOM 687 N N . ALA A 1 88 ? -5.984 9.359 -2.586 1 76.94 88 ALA A N 1
ATOM 688 C CA . ALA A 1 88 ? -6.281 10.773 -2.826 1 76.94 88 ALA A CA 1
ATOM 689 C C . ALA A 1 88 ? -7.152 10.945 -4.066 1 76.94 88 ALA A C 1
ATOM 691 O O . ALA A 1 88 ? -8.078 11.758 -4.074 1 76.94 88 ALA A O 1
ATOM 692 N N . ILE A 1 89 ? -6.887 10.25 -5.086 1 75 89 ILE A N 1
ATOM 693 C CA . ILE A 1 89 ? -7.66 10.305 -6.32 1 75 89 ILE A CA 1
ATOM 694 C C . ILE A 1 89 ? -9.086 9.82 -6.062 1 75 89 ILE A C 1
ATOM 696 O O . ILE A 1 89 ? -10.047 10.406 -6.562 1 75 89 ILE A O 1
ATOM 700 N N . MET A 1 90 ? -9.164 8.844 -5.238 1 74.38 90 MET A N 1
ATOM 701 C CA . MET A 1 90 ? -10.469 8.266 -4.926 1 74.38 90 MET A CA 1
ATOM 702 C C . MET A 1 90 ? -11.312 9.242 -4.113 1 74.38 90 MET A C 1
ATOM 704 O O . MET A 1 90 ? -12.539 9.305 -4.281 1 74.38 90 MET A O 1
ATOM 708 N N . GLU A 1 91 ? -10.656 9.844 -3.195 1 67.81 91 GLU A N 1
ATOM 709 C CA . GLU A 1 91 ? -11.352 10.812 -2.363 1 67.81 91 GLU A CA 1
ATOM 710 C C . GLU A 1 91 ? -11.906 11.961 -3.205 1 67.81 91 GLU A C 1
ATOM 712 O O . GLU A 1 91 ? -12.961 12.523 -2.881 1 67.81 91 GLU A O 1
ATOM 717 N N . TYR A 1 92 ? -11.188 12.375 -4.105 1 60.91 92 TYR A N 1
ATOM 718 C CA . TYR A 1 92 ? -11.586 13.516 -4.922 1 60.91 92 TYR A CA 1
ATOM 719 C C . TYR A 1 92 ? -12.625 13.102 -5.961 1 60.91 92 TYR A C 1
ATOM 721 O O . TYR A 1 92 ? -13.602 13.82 -6.188 1 60.91 92 TYR A O 1
ATOM 729 N N . HIS A 1 93 ? -12.336 12.125 -6.707 1 60.12 93 HIS A N 1
ATOM 730 C CA . HIS A 1 93 ? -13.195 11.727 -7.809 1 60.12 93 HIS A CA 1
ATOM 731 C C . HIS A 1 93 ? -13.422 10.211 -7.809 1 60.12 93 HIS A C 1
ATOM 733 O O . HIS A 1 93 ? -13.117 9.539 -8.797 1 60.12 93 HIS A O 1
ATOM 739 N N . GLY A 1 94 ? -13.805 9.859 -6.535 1 57.62 94 GLY A N 1
ATOM 740 C CA . GLY A 1 94 ? -14 8.422 -6.438 1 57.62 94 GLY A CA 1
ATOM 741 C C . GLY A 1 94 ? -14.797 7.848 -7.594 1 57.62 94 GLY A C 1
ATOM 742 O O . GLY A 1 94 ? -14.602 6.691 -7.977 1 57.62 94 GLY A O 1
ATOM 743 N N . ASP A 1 95 ? -15.602 8.727 -8.125 1 58.28 95 ASP A N 1
ATOM 744 C CA . ASP A 1 95 ? -16.5 8.297 -9.188 1 58.28 95 ASP A CA 1
ATOM 745 C C . ASP A 1 95 ? -15.758 8.164 -10.516 1 58.28 95 ASP A C 1
ATOM 747 O O . ASP A 1 95 ? -16.328 7.727 -11.516 1 58.28 95 ASP A O 1
ATOM 751 N N . THR A 1 96 ? -14.477 8.414 -10.438 1 61.81 96 THR A N 1
ATOM 752 C CA . THR A 1 96 ? -13.875 8.562 -11.758 1 61.81 96 THR A CA 1
ATOM 753 C C . THR A 1 96 ? -12.945 7.387 -12.055 1 61.81 96 THR A C 1
ATOM 755 O O . THR A 1 96 ? -12.234 7.398 -13.062 1 61.81 96 THR A O 1
ATOM 758 N N . LEU A 1 97 ? -13.078 6.391 -11.219 1 73.75 97 LEU A N 1
ATOM 759 C CA . LEU A 1 97 ? -12.242 5.262 -11.625 1 73.75 97 LEU A CA 1
ATOM 760 C C . LEU A 1 97 ? -12.742 4.648 -12.922 1 73.75 97 LEU A C 1
ATOM 762 O O . LEU A 1 97 ? -13.938 4.371 -13.062 1 73.75 97 LEU A O 1
ATOM 766 N N . GLY A 1 98 ? -11.875 4.605 -13.859 1 75.62 98 GLY A N 1
ATOM 767 C CA . GLY A 1 98 ? -12.219 3.943 -15.109 1 75.62 98 GLY A CA 1
ATOM 768 C C . GLY A 1 98 ? -12.258 2.432 -14.984 1 75.62 98 GLY A C 1
ATOM 769 O O . GLY A 1 98 ? -11.898 1.875 -13.945 1 75.62 98 GLY A O 1
ATOM 770 N N . GLN A 1 99 ? -12.789 1.803 -15.977 1 82.06 99 GLN A N 1
ATOM 771 C CA . GLN A 1 99 ? -12.938 0.351 -16.016 1 82.06 99 GLN A CA 1
ATOM 772 C C . GLN A 1 99 ? -11.594 -0.343 -15.812 1 82.06 99 GLN A C 1
ATOM 774 O O . GLN A 1 99 ? -11.5 -1.325 -15.07 1 82.06 99 GLN A O 1
ATOM 779 N N . ALA A 1 100 ? -10.586 0.221 -16.422 1 83 100 ALA A N 1
ATOM 780 C CA . ALA A 1 100 ? -9.266 -0.39 -16.344 1 83 100 ALA A CA 1
ATOM 781 C C . ALA A 1 100 ? -8.719 -0.332 -14.93 1 83 100 ALA A C 1
ATOM 783 O O . ALA A 1 100 ? -8.086 -1.282 -14.461 1 83 100 ALA A O 1
ATOM 784 N N . ASP A 1 101 ? -8.953 0.691 -14.234 1 83.31 101 ASP A N 1
ATOM 785 C CA . ASP A 1 101 ? -8.5 0.843 -12.852 1 83.31 101 ASP A CA 1
ATOM 786 C C . ASP A 1 101 ? -9.242 -0.113 -11.922 1 83.31 101 ASP A C 1
ATOM 788 O O . ASP A 1 101 ? -8.641 -0.72 -11.039 1 83.31 101 ASP A O 1
ATOM 792 N N . ILE A 1 102 ? -10.484 -0.219 -12.195 1 85.62 102 ILE A N 1
ATOM 793 C CA . ILE A 1 102 ? -11.297 -1.107 -11.375 1 85.62 102 ILE A CA 1
ATOM 794 C C . ILE A 1 102 ? -10.836 -2.551 -11.555 1 85.62 102 ILE A C 1
ATOM 796 O O . ILE A 1 102 ? -10.688 -3.289 -10.578 1 85.62 102 ILE A O 1
ATOM 800 N N . TYR A 1 103 ? -10.586 -2.855 -12.773 1 87.81 103 TYR A N 1
ATOM 801 C CA . TYR A 1 103 ? -10.07 -4.191 -13.062 1 87.81 103 TYR A CA 1
ATOM 802 C C . TYR A 1 103 ? -8.758 -4.434 -12.336 1 87.81 103 TYR A C 1
ATOM 804 O O . TYR A 1 103 ? -8.555 -5.492 -11.734 1 87.81 103 TYR A O 1
ATOM 812 N N . SER A 1 104 ? -7.895 -3.488 -12.414 1 89.5 104 SER A N 1
ATOM 813 C CA . SER A 1 104 ? -6.594 -3.594 -11.766 1 89.5 104 SER A CA 1
ATOM 814 C C . SER A 1 104 ? -6.742 -3.781 -10.258 1 89.5 104 SER A C 1
ATOM 816 O O . SER A 1 104 ? -6.062 -4.621 -9.664 1 89.5 104 SER A O 1
ATOM 818 N N . ILE A 1 105 ? -7.586 -3.053 -9.688 1 88.69 105 ILE A N 1
ATOM 819 C CA . ILE A 1 105 ? -7.816 -3.102 -8.242 1 88.69 105 ILE A CA 1
ATOM 820 C C . ILE A 1 105 ? -8.359 -4.477 -7.855 1 88.69 105 ILE A C 1
ATOM 822 O O . ILE A 1 105 ? -7.871 -5.094 -6.906 1 88.69 105 ILE A O 1
ATOM 826 N N . LEU A 1 106 ? -9.336 -4.941 -8.578 1 90.56 106 LEU A N 1
ATOM 827 C CA . LEU A 1 106 ? -9.984 -6.203 -8.25 1 90.56 106 LEU A CA 1
ATOM 828 C C . LEU A 1 106 ? -9.023 -7.375 -8.438 1 90.56 106 LEU A C 1
ATOM 830 O O . LEU A 1 106 ? -9.086 -8.359 -7.699 1 90.56 106 LEU A O 1
ATOM 834 N N . GLU A 1 107 ? -8.172 -7.23 -9.391 1 91.62 107 GLU A N 1
ATOM 835 C CA . GLU A 1 107 ? -7.168 -8.266 -9.602 1 91.62 107 GLU A CA 1
ATOM 836 C C . GLU A 1 107 ? -6.227 -8.375 -8.406 1 91.62 107 GLU A C 1
ATOM 838 O O . GLU A 1 107 ? -5.918 -9.484 -7.961 1 91.62 107 GLU A O 1
ATOM 843 N N . VAL A 1 108 ? -5.746 -7.316 -7.945 1 92.31 108 VAL A N 1
ATOM 844 C CA . VAL A 1 108 ? -4.852 -7.297 -6.789 1 92.31 108 VAL A CA 1
ATOM 845 C C . VAL A 1 108 ? -5.598 -7.789 -5.551 1 92.31 108 VAL A C 1
ATOM 847 O O . VAL A 1 108 ? -5.066 -8.586 -4.777 1 92.31 108 VAL A O 1
ATOM 850 N N . ARG A 1 109 ? -6.762 -7.336 -5.375 1 91.31 109 ARG A N 1
ATOM 851 C CA . ARG A 1 109 ? -7.578 -7.789 -4.258 1 91.31 109 ARG A CA 1
ATOM 852 C C . ARG A 1 109 ? -7.742 -9.305 -4.273 1 91.31 109 ARG A C 1
ATOM 854 O O . ARG A 1 109 ? -7.656 -9.953 -3.23 1 91.31 109 ARG A O 1
ATOM 861 N N . ARG A 1 110 ? -8.062 -9.789 -5.445 1 93.44 110 ARG A N 1
ATOM 862 C CA . ARG A 1 110 ? -8.227 -11.227 -5.605 1 93.44 110 ARG A CA 1
ATOM 863 C C . ARG A 1 110 ? -6.996 -11.977 -5.105 1 93.44 110 ARG A C 1
ATOM 865 O O . ARG A 1 110 ? -7.113 -12.938 -4.344 1 93.44 110 ARG A O 1
ATOM 872 N N . ALA A 1 111 ? -5.887 -11.555 -5.535 1 92.75 111 ALA A N 1
ATOM 873 C CA . ALA A 1 111 ? -4.641 -12.219 -5.164 1 92.75 111 ALA A CA 1
ATOM 874 C C . ALA A 1 111 ? -4.43 -12.18 -3.654 1 92.75 111 ALA A C 1
ATOM 876 O O . ALA A 1 111 ? -4.066 -13.195 -3.047 1 92.75 111 ALA A O 1
ATOM 877 N N . LEU A 1 112 ? -4.629 -11.078 -3.047 1 93.38 112 LEU A N 1
ATOM 878 C CA . LEU A 1 112 ? -4.414 -10.914 -1.614 1 93.38 112 LEU A CA 1
ATOM 879 C C . LEU A 1 112 ? -5.445 -11.703 -0.817 1 93.38 112 LEU A C 1
ATOM 881 O O . LEU A 1 112 ? -5.125 -12.273 0.226 1 93.38 112 LEU A O 1
ATOM 885 N N . GLU A 1 113 ? -6.676 -11.688 -1.292 1 93.62 113 GLU A N 1
ATOM 886 C CA . GLU A 1 113 ? -7.727 -12.445 -0.615 1 93.62 113 GLU A CA 1
ATOM 887 C C . GLU A 1 113 ? -7.438 -13.945 -0.648 1 93.62 113 GLU A C 1
ATOM 889 O O . GLU A 1 113 ? -7.641 -14.641 0.346 1 93.62 113 GLU A O 1
ATOM 894 N N . HIS A 1 114 ? -6.984 -14.43 -1.792 1 94.69 114 HIS A N 1
ATOM 895 C CA . HIS A 1 114 ? -6.594 -15.836 -1.881 1 94.69 114 HIS A CA 1
ATOM 896 C C . HIS A 1 114 ? -5.488 -16.156 -0.883 1 94.69 114 HIS A C 1
ATOM 898 O O . HIS A 1 114 ? -5.551 -17.188 -0.194 1 94.69 114 HIS A O 1
ATOM 904 N N . LEU A 1 115 ? -4.512 -15.305 -0.815 1 93.12 115 LEU A N 1
ATOM 905 C CA . LEU A 1 115 ? -3.412 -15.523 0.121 1 93.12 115 LEU A CA 1
ATOM 906 C C . LEU A 1 115 ? -3.928 -15.602 1.554 1 93.12 115 LEU A C 1
ATOM 908 O O . LEU A 1 115 ? -3.535 -16.5 2.311 1 93.12 115 LEU A O 1
ATOM 912 N N . ALA A 1 116 ? -4.777 -14.656 1.913 1 93.75 116 ALA A N 1
ATOM 913 C CA . ALA A 1 116 ? -5.32 -14.602 3.268 1 93.75 116 ALA A CA 1
ATOM 914 C C . ALA A 1 116 ? -6.168 -15.836 3.566 1 93.75 116 ALA A C 1
ATOM 916 O O . ALA A 1 116 ? -5.961 -16.516 4.578 1 93.75 116 ALA A O 1
ATOM 917 N N . THR A 1 117 ? -7.117 -16.156 2.664 1 95 117 THR A N 1
ATOM 918 C CA . THR A 1 117 ? -8.055 -17.25 2.9 1 95 117 THR A CA 1
ATOM 919 C C . THR A 1 117 ? -7.324 -18.594 2.91 1 95 117 THR A C 1
ATOM 921 O O . THR A 1 117 ? -7.645 -19.469 3.713 1 95 117 THR A O 1
ATOM 924 N N . ASP A 1 118 ? -6.316 -18.781 2.014 1 94.56 118 ASP A N 1
ATOM 925 C CA . ASP A 1 118 ? -5.516 -20 2.016 1 94.56 118 ASP A CA 1
ATOM 926 C C . ASP A 1 118 ? -4.836 -20.219 3.367 1 94.56 118 ASP A C 1
ATOM 928 O O . ASP A 1 118 ? -4.855 -21.312 3.912 1 94.56 118 ASP A O 1
ATOM 932 N N . SER A 1 119 ? -4.234 -19.203 3.836 1 94.44 119 SER A N 1
ATOM 933 C CA . SER A 1 119 ? -3.52 -19.266 5.105 1 94.44 119 SER A CA 1
ATOM 934 C C . SER A 1 119 ? -4.473 -19.578 6.258 1 94.44 119 SER A C 1
ATOM 936 O O . SER A 1 119 ? -4.152 -20.375 7.141 1 94.44 119 SER A O 1
ATOM 938 N N . ILE A 1 120 ? -5.613 -18.969 6.27 1 94.94 120 ILE A N 1
ATOM 939 C CA . ILE A 1 120 ? -6.605 -19.156 7.324 1 94.94 120 ILE A CA 1
ATOM 940 C C . ILE A 1 120 ? -7.059 -20.625 7.348 1 94.94 120 ILE A C 1
ATOM 942 O O . ILE A 1 120 ? -7.062 -21.25 8.406 1 94.94 120 ILE A O 1
ATOM 946 N N . ILE A 1 121 ? -7.441 -21.125 6.211 1 94.94 121 ILE A N 1
ATOM 947 C CA . ILE A 1 121 ? -7.984 -22.484 6.113 1 94.94 121 ILE A CA 1
ATOM 948 C C . ILE A 1 121 ? -6.922 -23.5 6.527 1 94.94 121 ILE A C 1
ATOM 950 O O . ILE A 1 121 ? -7.23 -24.5 7.172 1 94.94 121 ILE A O 1
ATOM 954 N N . LYS A 1 122 ? -5.684 -23.141 6.273 1 93.19 122 LYS A N 1
ATOM 955 C CA . LYS A 1 122 ? -4.59 -24.062 6.555 1 93.19 122 LYS A CA 1
ATOM 956 C C . LYS A 1 122 ? -4.148 -23.969 8.016 1 93.19 122 LYS A C 1
ATOM 958 O O . LYS A 1 122 ? -3.834 -24.984 8.648 1 93.19 122 LYS A O 1
ATOM 963 N N . ASN A 1 123 ? -4.188 -22.812 8.617 1 92.25 123 ASN A N 1
ATOM 964 C CA . ASN A 1 123 ? -3.414 -22.609 9.836 1 92.25 123 ASN A CA 1
ATOM 965 C C . ASN A 1 123 ? -4.297 -22.156 10.992 1 92.25 123 ASN A C 1
ATOM 967 O O . ASN A 1 123 ? -3.898 -22.25 12.156 1 92.25 123 ASN A O 1
ATOM 971 N N . SER A 1 124 ? -5.398 -21.562 10.734 1 91.88 124 SER A N 1
ATOM 972 C CA . SER A 1 124 ? -6.156 -20.906 11.797 1 91.88 124 SER A CA 1
ATOM 973 C C . SER A 1 124 ? -6.926 -21.906 12.641 1 91.88 124 SER A C 1
ATOM 975 O O . SER A 1 124 ? -7.262 -23 12.156 1 91.88 124 SER A O 1
ATOM 977 N N . SER A 1 125 ? -7.215 -21.547 13.836 1 93.25 125 SER A N 1
ATOM 978 C CA . SER A 1 125 ? -8.008 -22.375 14.734 1 93.25 125 SER A CA 1
ATOM 979 C C . SER A 1 125 ? -9.5 -22.219 14.461 1 93.25 125 SER A C 1
ATOM 981 O O . SER A 1 125 ? -9.922 -21.234 13.852 1 93.25 125 SER A O 1
ATOM 983 N N . ASN A 1 126 ? -10.25 -23.219 14.945 1 92.31 126 ASN A N 1
ATOM 984 C CA . ASN A 1 126 ? -11.695 -23.125 14.836 1 92.31 126 ASN A CA 1
ATOM 985 C C . ASN A 1 126 ? -12.242 -21.922 15.617 1 92.31 126 ASN A C 1
ATOM 987 O O . ASN A 1 126 ? -13.234 -21.312 15.211 1 92.31 126 ASN A O 1
ATOM 991 N N . GLU A 1 127 ? -11.594 -21.625 16.625 1 93.06 127 GLU A N 1
ATOM 992 C CA . GLU A 1 127 ? -12.016 -20.484 17.453 1 93.06 127 GLU A CA 1
ATOM 993 C C . GLU A 1 127 ? -11.867 -19.172 16.688 1 93.06 127 GLU A C 1
ATOM 995 O O . GLU A 1 127 ? -12.734 -18.297 16.766 1 93.06 127 GLU A O 1
ATOM 1000 N N . ASP A 1 128 ? -10.789 -19.094 15.984 1 92.44 128 ASP A N 1
ATOM 1001 C CA . ASP A 1 128 ? -10.57 -17.891 15.164 1 92.44 128 ASP A CA 1
ATOM 1002 C C . ASP A 1 128 ? -11.68 -17.734 14.125 1 92.44 128 ASP A C 1
ATOM 1004 O O . ASP A 1 128 ? -12.203 -16.625 13.938 1 92.44 128 ASP A O 1
ATOM 1008 N N . ILE A 1 129 ? -12.039 -18.797 13.539 1 92.5 129 ILE A N 1
ATOM 1009 C CA . ILE A 1 129 ? -13.031 -18.781 12.469 1 92.5 129 ILE A CA 1
ATOM 1010 C C . ILE A 1 129 ? -14.414 -18.484 13.047 1 92.5 129 ILE A C 1
ATOM 1012 O O . ILE A 1 129 ? -15.18 -17.703 12.477 1 92.5 129 ILE A O 1
ATOM 1016 N N . LEU A 1 130 ? -14.695 -19.047 14.195 1 89.94 130 LEU A N 1
ATOM 1017 C CA . LEU A 1 130 ? -15.977 -18.812 14.852 1 89.94 130 LEU A CA 1
ATOM 1018 C C . LEU A 1 130 ? -16.125 -17.344 15.242 1 89.94 130 LEU A C 1
ATOM 1020 O O . LEU A 1 130 ? -17.234 -16.797 15.227 1 89.94 130 LEU A O 1
ATOM 1024 N N . GLY A 1 131 ? -15.008 -16.719 15.516 1 90.44 131 GLY A N 1
ATOM 1025 C CA . GLY A 1 131 ? -15.008 -15.305 15.867 1 90.44 131 GLY A CA 1
ATOM 1026 C C . GLY A 1 131 ? -15.469 -14.406 14.727 1 90.44 131 GLY A C 1
ATOM 1027 O O . GLY A 1 131 ? -15.891 -13.273 14.961 1 90.44 131 GLY A O 1
ATOM 1028 N N . LEU A 1 132 ? -15.445 -14.938 13.523 1 94.12 132 LEU A N 1
ATOM 1029 C CA . LEU A 1 132 ? -15.867 -14.18 12.352 1 94.12 132 LEU A CA 1
ATOM 1030 C C . LEU A 1 132 ? -17.391 -14.094 12.281 1 94.12 132 LEU A C 1
ATOM 1032 O O . LEU A 1 132 ? -17.938 -13.227 11.602 1 94.12 132 LEU A O 1
ATOM 1036 N N . GLU A 1 133 ? -18.047 -15 12.93 1 93.12 133 GLU A N 1
ATOM 1037 C CA . GLU A 1 133 ? -19.516 -15.078 12.859 1 93.12 133 GLU A CA 1
ATOM 1038 C C . GLU A 1 133 ? -20.156 -13.797 13.375 1 93.12 133 GLU A C 1
ATOM 1040 O O . GLU A 1 133 ? -21.141 -13.32 12.805 1 93.12 133 GLU A O 1
ATOM 1045 N N . GLY A 1 134 ? -19.625 -13.32 14.484 1 93.5 134 GLY A N 1
ATOM 1046 C CA . GLY A 1 134 ? -20.141 -12.07 15.008 1 93.5 134 GLY A CA 1
ATOM 1047 C C . GLY A 1 134 ? -20.047 -10.922 14.016 1 93.5 134 GLY A C 1
ATOM 1048 O O . GLY A 1 134 ? -20.984 -10.125 13.898 1 93.5 134 GLY A O 1
ATOM 1049 N N . LEU A 1 135 ? -18.984 -10.828 13.32 1 95.44 135 LEU A N 1
ATOM 1050 C CA . LEU A 1 135 ? -18.797 -9.789 12.32 1 95.44 135 LEU A CA 1
ATOM 1051 C C . LEU A 1 135 ? -19.734 -9.992 11.133 1 95.44 135 LEU A C 1
ATOM 1053 O O . LEU A 1 135 ? -20.266 -9.023 10.578 1 95.44 135 LEU A O 1
ATOM 1057 N N . LEU A 1 136 ? -19.922 -11.266 10.766 1 96.25 136 LEU A N 1
ATOM 1058 C CA . LEU A 1 136 ? -20.859 -11.578 9.695 1 96.25 136 LEU A CA 1
ATOM 1059 C C . LEU A 1 136 ? -22.266 -11.117 10.055 1 96.25 136 LEU A C 1
ATOM 1061 O O . LEU A 1 136 ? -23 -10.594 9.211 1 96.25 136 LEU A O 1
ATOM 1065 N N . GLU A 1 137 ? -22.656 -11.305 11.312 1 96 137 GLU A N 1
ATOM 1066 C CA . GLU A 1 137 ? -23.969 -10.867 11.789 1 96 137 GLU A CA 1
ATOM 1067 C C . GLU A 1 137 ? -24.109 -9.352 11.695 1 96 137 GLU A C 1
ATOM 1069 O O . GLU A 1 137 ? -25.203 -8.844 11.422 1 96 137 GLU A O 1
ATOM 1074 N N . GLU A 1 138 ? -23.031 -8.688 11.945 1 95.94 138 GLU A N 1
ATOM 1075 C CA . GLU A 1 138 ? -23.047 -7.234 11.812 1 95.94 138 GLU A CA 1
ATOM 1076 C C . GLU A 1 138 ? -23.328 -6.812 10.375 1 95.94 138 GLU A C 1
ATOM 1078 O O . GLU A 1 138 ? -24.031 -5.816 10.148 1 95.94 138 GLU A O 1
ATOM 1083 N N . VAL A 1 139 ? -22.812 -7.531 9.445 1 96.5 139 VAL A N 1
ATOM 1084 C CA . VAL A 1 139 ? -23.078 -7.246 8.039 1 96.5 139 VAL A CA 1
ATOM 1085 C C . VAL A 1 139 ? -24.562 -7.516 7.734 1 96.5 139 VAL A C 1
ATOM 1087 O O . VAL A 1 139 ? -25.234 -6.695 7.105 1 96.5 139 VAL A O 1
ATOM 1090 N N . ALA A 1 140 ? -25.094 -8.602 8.25 1 95.81 140 ALA A N 1
ATOM 1091 C CA . ALA A 1 140 ? -26.469 -9.023 8.008 1 95.81 140 ALA A CA 1
ATOM 1092 C C . ALA A 1 140 ? -27.469 -8.023 8.594 1 95.81 140 ALA A C 1
ATOM 1094 O O . ALA A 1 140 ? -28.516 -7.754 8 1 95.81 140 ALA A O 1
ATOM 1095 N N . ASN A 1 141 ? -27.094 -7.445 9.719 1 96.12 141 ASN A N 1
ATOM 1096 C CA . ASN A 1 141 ? -28.031 -6.625 10.484 1 96.12 141 ASN A CA 1
ATOM 1097 C C . ASN A 1 141 ? -27.859 -5.145 10.156 1 96.12 141 ASN A C 1
ATOM 1099 O O . ASN A 1 141 ? -28.594 -4.305 10.68 1 96.12 141 ASN A O 1
ATOM 1103 N N . ALA A 1 142 ? -26.859 -4.875 9.312 1 95.62 142 ALA A N 1
ATOM 1104 C CA . ALA A 1 142 ? -26.641 -3.475 8.969 1 95.62 142 ALA A CA 1
ATOM 1105 C C . ALA A 1 142 ? -27.875 -2.873 8.297 1 95.62 142 ALA A C 1
ATOM 1107 O O . ALA A 1 142 ? -28.531 -3.523 7.48 1 95.62 142 ALA A O 1
ATOM 1108 N N . LYS A 1 143 ? -28.188 -1.7 8.656 1 94.19 143 LYS A N 1
ATOM 1109 C CA . LYS A 1 143 ? -29.453 -1.113 8.227 1 94.19 143 LYS A CA 1
ATOM 1110 C C . LYS A 1 143 ? -29.25 -0.193 7.023 1 94.19 143 LYS A C 1
ATOM 1112 O O . LYS A 1 143 ? -30.188 0.049 6.254 1 94.19 143 LYS A O 1
ATOM 1117 N N . SER A 1 144 ? -28.141 0.348 6.863 1 95.69 144 SER A N 1
ATOM 1118 C CA . SER A 1 144 ? -27.844 1.245 5.75 1 95.69 144 SER A CA 1
ATOM 1119 C C . SER A 1 144 ? -26.719 0.697 4.887 1 95.69 144 SER A C 1
ATOM 1121 O O . SER A 1 144 ? -25.984 -0.205 5.305 1 95.69 144 SER A O 1
ATOM 1123 N N . ILE A 1 145 ? -26.641 1.191 3.736 1 95.19 145 ILE A N 1
ATOM 1124 C CA . ILE A 1 145 ? -25.562 0.825 2.828 1 95.19 145 ILE A CA 1
ATOM 1125 C C . ILE A 1 145 ? -24.203 1.153 3.467 1 95.19 145 ILE A C 1
ATOM 1127 O O . ILE A 1 145 ? -23.281 0.341 3.428 1 95.19 145 ILE A O 1
ATOM 1131 N N . GLU A 1 146 ? -24.109 2.244 4.09 1 94.69 146 GLU A N 1
ATOM 1132 C CA . GLU A 1 146 ? -22.859 2.676 4.73 1 94.69 146 GLU A CA 1
ATOM 1133 C C . GLU A 1 146 ? -22.484 1.733 5.867 1 94.69 146 GLU A C 1
ATOM 1135 O O . 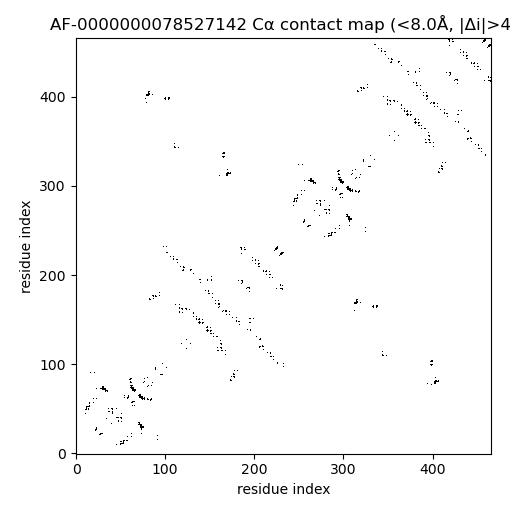GLU A 1 146 ? -21.312 1.355 5.996 1 94.69 146 GLU A O 1
ATOM 1140 N N . ASP A 1 147 ? -23.453 1.332 6.594 1 95.69 147 ASP A N 1
ATOM 1141 C CA . ASP A 1 147 ? -23.203 0.404 7.691 1 95.69 147 ASP A CA 1
ATOM 1142 C C . ASP A 1 147 ? -22.766 -0.964 7.168 1 95.69 147 ASP A C 1
ATOM 1144 O O . ASP A 1 147 ? -21.906 -1.622 7.766 1 95.69 147 ASP A O 1
ATOM 1148 N N . THR A 1 148 ? -23.422 -1.344 6.109 1 97.06 148 THR A N 1
ATOM 1149 C CA . THR A 1 148 ? -23.094 -2.631 5.508 1 97.06 148 THR A CA 1
ATOM 1150 C C . THR A 1 148 ? -21.656 -2.648 5.012 1 97.06 148 THR A C 1
ATOM 1152 O O . THR A 1 148 ? -20.906 -3.605 5.262 1 97.06 148 THR A O 1
ATOM 1155 N N . ILE A 1 149 ? -21.266 -1.596 4.422 1 95.94 149 ILE A N 1
ATOM 1156 C CA . ILE A 1 149 ? -19.922 -1.469 3.881 1 95.94 149 ILE A CA 1
ATOM 1157 C C . ILE A 1 149 ? -18.906 -1.479 5.023 1 95.94 149 ILE A C 1
ATOM 1159 O O . ILE A 1 149 ? -17.891 -2.191 4.961 1 95.94 149 ILE A O 1
ATOM 1163 N N . SER A 1 150 ? -19.172 -0.749 6.059 1 95.56 150 SER A N 1
ATOM 1164 C CA . SER A 1 150 ? -18.266 -0.675 7.211 1 95.56 150 SER A CA 1
ATOM 1165 C C . SER A 1 150 ? -18.141 -2.033 7.895 1 95.56 150 SER A C 1
ATOM 1167 O O . SER A 1 150 ? -17.031 -2.461 8.219 1 95.56 150 SER A O 1
ATOM 1169 N N . ALA A 1 151 ? -19.25 -2.656 8.055 1 96.25 151 ALA A N 1
ATOM 1170 C CA . ALA A 1 151 ? -19.234 -3.98 8.672 1 96.25 151 ALA A CA 1
ATOM 1171 C C . ALA A 1 151 ? -18.5 -4.988 7.797 1 96.25 151 ALA A C 1
ATOM 1173 O O . ALA A 1 151 ? -17.75 -5.836 8.305 1 96.25 151 ALA A O 1
ATOM 1174 N N . THR A 1 152 ? -18.734 -4.934 6.484 1 96.81 152 THR A N 1
ATOM 1175 C CA . THR A 1 152 ? -18.062 -5.824 5.543 1 96.81 152 THR A CA 1
ATOM 1176 C C . THR A 1 152 ? -16.547 -5.621 5.586 1 96.81 152 THR A C 1
ATOM 1178 O O . THR A 1 152 ? -15.781 -6.59 5.562 1 96.81 152 THR A O 1
ATOM 1181 N N . PHE A 1 153 ? -16.141 -4.422 5.676 1 95.62 153 PHE A N 1
ATOM 1182 C CA . PHE A 1 153 ? -14.711 -4.148 5.777 1 95.62 153 PHE A CA 1
ATOM 1183 C C . PHE A 1 153 ? -14.133 -4.758 7.047 1 95.62 153 PHE A C 1
ATOM 1185 O O . PHE A 1 153 ? -13.055 -5.352 7.02 1 95.62 153 PHE A O 1
ATOM 1192 N N . SER A 1 154 ? -14.82 -4.57 8.156 1 94.12 154 SER A N 1
ATOM 1193 C CA . SER A 1 154 ? -14.367 -5.141 9.414 1 94.12 154 SER A CA 1
ATOM 1194 C C . SER A 1 154 ? -14.195 -6.652 9.312 1 94.12 154 SER A C 1
ATOM 1196 O O . SER A 1 154 ? -13.242 -7.215 9.852 1 94.12 154 SER A O 1
ATOM 1198 N N . PHE A 1 155 ? -15.141 -7.289 8.602 1 96.38 155 PHE A N 1
ATOM 1199 C CA . PHE A 1 155 ? -15.086 -8.734 8.383 1 96.38 155 PHE A CA 1
ATOM 1200 C C . PHE A 1 155 ? -13.828 -9.117 7.613 1 96.38 155 PHE A C 1
ATOM 1202 O O . PHE A 1 155 ? -13.047 -9.961 8.062 1 96.38 155 PHE A O 1
ATOM 1209 N N . HIS A 1 156 ? -13.555 -8.461 6.5 1 94.88 156 HIS A N 1
ATOM 1210 C CA . HIS A 1 156 ? -12.422 -8.789 5.648 1 94.88 156 HIS A CA 1
ATOM 1211 C C . HIS A 1 156 ? -11.102 -8.422 6.324 1 94.88 156 HIS A C 1
ATOM 1213 O O . HIS A 1 156 ? -10.094 -9.109 6.145 1 94.88 156 HIS A O 1
ATOM 1219 N N . HIS A 1 157 ? -11.172 -7.32 7.043 1 93.25 157 HIS A N 1
ATOM 1220 C CA . HIS A 1 157 ? -9.969 -6.953 7.785 1 93.25 157 HIS A CA 1
ATOM 1221 C C . HIS A 1 157 ? -9.633 -8 8.844 1 93.25 157 HIS A C 1
ATOM 1223 O O . HIS A 1 157 ? -8.469 -8.352 9.023 1 93.25 157 HIS A O 1
ATOM 1229 N N . LYS A 1 158 ? -10.625 -8.422 9.547 1 93.69 158 LYS A N 1
ATOM 1230 C CA . LYS A 1 158 ? -10.391 -9.477 10.531 1 93.69 158 LYS A CA 1
ATOM 1231 C C . LYS A 1 158 ? -9.836 -10.727 9.867 1 93.69 158 LYS A C 1
ATOM 1233 O O . LYS A 1 158 ? -8.961 -11.398 10.422 1 93.69 158 LYS A O 1
ATOM 1238 N N . LEU A 1 159 ? -10.352 -11.094 8.664 1 94.5 159 LEU A N 1
ATOM 1239 C CA . LEU A 1 159 ? -9.789 -12.195 7.891 1 94.5 159 LEU A CA 1
ATOM 1240 C C . LEU A 1 159 ? -8.289 -12.008 7.688 1 94.5 159 LEU A C 1
ATOM 1242 O O . LEU A 1 159 ? -7.512 -12.945 7.879 1 94.5 159 LEU A O 1
ATOM 1246 N N . SER A 1 160 ? -7.898 -10.82 7.324 1 92.81 160 SER A N 1
ATOM 1247 C CA . SER A 1 160 ? -6.488 -10.539 7.066 1 92.81 160 SER A CA 1
ATOM 1248 C C . SER A 1 160 ? -5.652 -10.695 8.328 1 92.81 160 SER A C 1
ATOM 1250 O O . SER A 1 160 ? -4.52 -11.172 8.273 1 92.81 160 SER A O 1
ATOM 1252 N N . VAL A 1 161 ? -6.227 -10.359 9.469 1 89.5 161 VAL A N 1
ATOM 1253 C CA . VAL A 1 161 ? -5.527 -10.469 10.75 1 89.5 161 VAL A CA 1
ATOM 1254 C C . VAL A 1 161 ? -5.367 -11.938 11.125 1 89.5 161 VAL A C 1
ATOM 1256 O O . VAL A 1 161 ? -4.281 -12.375 11.508 1 89.5 161 VAL A O 1
ATOM 1259 N N . ILE A 1 162 ? -6.434 -12.672 10.961 1 92.56 162 ILE A N 1
ATOM 1260 C CA . ILE A 1 162 ? -6.449 -14.07 11.367 1 92.56 162 ILE A CA 1
ATOM 1261 C C . ILE A 1 162 ? -5.547 -14.883 10.445 1 92.56 162 ILE A C 1
ATOM 1263 O O . ILE A 1 162 ? -5.105 -15.984 10.805 1 92.56 162 ILE A O 1
ATOM 1267 N N . SER A 1 163 ? -5.316 -14.414 9.234 1 93 163 SER A N 1
ATOM 1268 C CA . SER A 1 163 ? -4.441 -15.094 8.281 1 93 163 SER A CA 1
ATOM 1269 C C . SER A 1 163 ? -3.041 -15.281 8.859 1 93 163 SER A C 1
ATOM 1271 O O . SER A 1 163 ? -2.279 -16.125 8.398 1 93 163 SER A O 1
ATOM 1273 N N . GLY A 1 164 ? -2.65 -14.406 9.789 1 89.5 164 GLY A N 1
ATOM 1274 C CA . GLY A 1 164 ? -1.345 -14.508 10.422 1 89.5 164 GLY A CA 1
ATOM 1275 C C . GLY A 1 164 ? -0.257 -13.766 9.672 1 89.5 164 GLY A C 1
ATOM 1276 O O . GLY A 1 164 ? 0.873 -13.648 10.148 1 89.5 164 GLY A O 1
ATOM 1277 N N . ASN A 1 165 ? -0.541 -13.312 8.508 1 89.62 165 ASN A N 1
ATOM 1278 C CA . ASN A 1 165 ? 0.401 -12.477 7.77 1 89.62 165 ASN A CA 1
ATOM 1279 C C . ASN A 1 165 ? 0.399 -11.039 8.281 1 89.62 165 ASN A C 1
ATOM 1281 O O . ASN A 1 165 ? -0.646 -10.391 8.305 1 89.62 165 ASN A O 1
ATOM 1285 N N . SER A 1 166 ? 1.521 -10.562 8.664 1 84.75 166 SER A N 1
ATOM 1286 C CA . SER A 1 166 ? 1.585 -9.273 9.336 1 84.75 166 SER A CA 1
ATOM 1287 C C . SER A 1 166 ? 1.436 -8.125 8.344 1 84.75 166 SER A C 1
ATOM 1289 O O . SER A 1 166 ? 1.208 -6.98 8.742 1 84.75 166 SER A O 1
ATOM 1291 N N . ILE A 1 167 ? 1.506 -8.367 7.02 1 84.81 167 ILE A N 1
ATOM 1292 C CA . ILE A 1 167 ? 1.532 -7.32 6.004 1 84.81 167 ILE A CA 1
ATOM 1293 C C . ILE A 1 167 ? 0.142 -7.16 5.391 1 84.81 167 ILE A C 1
ATOM 1295 O O . ILE A 1 167 ? -0.277 -6.047 5.074 1 84.81 167 ILE A O 1
ATOM 1299 N N . ILE A 1 168 ? -0.625 -8.164 5.312 1 89.44 168 ILE A N 1
ATOM 1300 C CA . ILE A 1 168 ? -1.898 -8.172 4.602 1 89.44 168 ILE A CA 1
ATOM 1301 C C . ILE A 1 168 ? -2.859 -7.184 5.262 1 89.44 168 ILE A C 1
ATOM 1303 O O . ILE A 1 168 ? -3.469 -6.352 4.586 1 89.44 168 ILE A O 1
ATOM 1307 N N . PRO A 1 169 ? -2.943 -7.188 6.617 1 88.31 169 PRO A N 1
ATOM 1308 C CA . PRO A 1 169 ? -3.855 -6.227 7.238 1 88.31 169 PRO A CA 1
ATOM 1309 C C . PRO A 1 169 ? -3.469 -4.777 6.949 1 88.31 169 PRO A C 1
ATOM 1311 O O . PRO A 1 169 ? -4.34 -3.91 6.844 1 88.31 169 PRO A O 1
ATOM 1314 N N . LEU A 1 170 ? -2.191 -4.559 6.801 1 84.25 170 LEU A N 1
ATOM 1315 C CA . LEU A 1 170 ? -1.718 -3.209 6.504 1 84.25 170 LEU A CA 1
ATOM 1316 C C . LEU A 1 170 ? -2.17 -2.766 5.117 1 84.25 170 LEU A C 1
ATOM 1318 O O . LEU A 1 170 ? -2.588 -1.619 4.934 1 84.25 170 LEU A O 1
ATOM 1322 N N . ILE A 1 171 ? -2.076 -3.648 4.195 1 86.31 171 ILE A N 1
ATOM 1323 C CA . ILE A 1 171 ? -2.494 -3.352 2.83 1 86.31 171 ILE A CA 1
ATOM 1324 C C . ILE A 1 171 ? -4.004 -3.135 2.789 1 86.31 171 ILE A C 1
ATOM 1326 O O . ILE A 1 171 ? -4.488 -2.201 2.145 1 86.31 171 ILE A O 1
ATOM 1330 N N . TYR A 1 172 ? -4.746 -3.936 3.553 1 88.38 172 TYR A N 1
ATOM 1331 C CA . TYR A 1 172 ? -6.195 -3.799 3.594 1 88.38 172 TYR A CA 1
ATOM 1332 C C . TYR A 1 172 ? -6.602 -2.424 4.113 1 88.38 172 TYR A C 1
ATOM 1334 O O . TYR A 1 172 ? -7.449 -1.755 3.518 1 88.38 172 TYR A O 1
ATOM 1342 N N . ILE A 1 173 ? -5.965 -2.057 5.164 1 85.12 173 ILE A N 1
ATOM 1343 C CA . ILE A 1 173 ? -6.273 -0.757 5.754 1 85.12 173 ILE A CA 1
ATOM 1344 C C . ILE A 1 173 ? -5.902 0.354 4.773 1 85.12 173 ILE A C 1
ATOM 1346 O O . ILE A 1 173 ? -6.668 1.306 4.586 1 85.12 173 ILE A O 1
ATOM 1350 N N . SER A 1 174 ? -4.793 0.177 4.129 1 82.69 174 SER A N 1
ATOM 1351 C CA . SER A 1 174 ? -4.297 1.198 3.213 1 82.69 174 SER A CA 1
ATOM 1352 C C . SER A 1 174 ? -5.219 1.355 2.008 1 82.69 174 SER A C 1
ATOM 1354 O O . SER A 1 174 ? -5.344 2.451 1.456 1 82.69 174 SER A O 1
ATOM 1356 N N . PHE A 1 175 ? -5.91 0.339 1.644 1 84.69 175 PHE A N 1
ATOM 1357 C CA . PHE A 1 175 ? -6.766 0.38 0.464 1 84.69 175 PHE A CA 1
ATOM 1358 C C . PHE A 1 175 ? -8.234 0.514 0.862 1 84.69 175 PHE A C 1
ATOM 1360 O O . PHE A 1 175 ? -9.125 0.384 0.021 1 84.69 175 PHE A O 1
ATOM 1367 N N . LYS A 1 176 ? -8.508 0.728 2.115 1 87.56 176 LYS A N 1
ATOM 1368 C CA . LYS A 1 176 ? -9.867 0.781 2.633 1 87.56 176 LYS A CA 1
ATOM 1369 C C . LYS A 1 176 ? -10.711 1.788 1.854 1 87.56 176 LYS A C 1
ATOM 1371 O O . LYS A 1 176 ? -11.82 1.469 1.413 1 87.56 176 LYS A O 1
ATOM 1376 N N . PRO A 1 177 ? -10.234 2.975 1.569 1 83.75 177 PRO A N 1
ATOM 1377 C CA . PRO A 1 177 ? -11.086 3.932 0.858 1 83.75 177 PRO A CA 1
ATOM 1378 C C . PRO A 1 177 ? -11.469 3.457 -0.543 1 83.75 177 PRO A C 1
ATOM 1380 O O . PRO A 1 177 ? -12.586 3.703 -1.003 1 83.75 177 PRO A O 1
ATOM 1383 N N . VAL A 1 178 ? -10.586 2.781 -1.169 1 83.62 178 VAL A N 1
ATOM 1384 C CA . VAL A 1 178 ? -10.812 2.318 -2.533 1 83.62 178 VAL A CA 1
ATOM 1385 C C . VAL A 1 178 ? -11.828 1.178 -2.529 1 83.62 178 VAL A C 1
ATOM 1387 O O . VAL A 1 178 ? -12.82 1.216 -3.266 1 83.62 178 VAL A O 1
ATOM 1390 N N . VAL A 1 179 ? -11.672 0.291 -1.69 1 88.75 179 VAL A N 1
ATOM 1391 C CA . VAL A 1 179 ? -12.516 -0.899 -1.66 1 88.75 179 VAL A CA 1
ATOM 1392 C C . VAL A 1 179 ? -13.922 -0.524 -1.205 1 88.75 179 VAL A C 1
ATOM 1394 O O . VAL A 1 179 ? -14.914 -1.03 -1.743 1 88.75 179 VAL A O 1
ATOM 1397 N N . THR A 1 180 ? -14 0.325 -0.22 1 90.19 180 THR A N 1
ATOM 1398 C CA . THR A 1 180 ? -15.305 0.717 0.296 1 90.19 180 THR A CA 1
ATOM 1399 C C . THR A 1 180 ? -16.094 1.501 -0.753 1 90.19 180 THR A C 1
ATOM 1401 O O . THR A 1 180 ? -17.312 1.392 -0.832 1 90.19 180 THR A O 1
ATOM 1404 N N . GLN A 1 181 ? -15.43 2.264 -1.541 1 86.56 181 GLN A N 1
ATOM 1405 C CA . GLN A 1 181 ? -16.109 2.971 -2.623 1 86.56 181 GLN A CA 1
ATOM 1406 C C . GLN A 1 181 ? -16.625 1.995 -3.67 1 86.56 181 GLN A C 1
ATOM 1408 O O . GLN A 1 181 ? -17.734 2.178 -4.199 1 86.56 181 GLN A O 1
ATOM 1413 N N . LEU A 1 182 ? -15.883 1.048 -4.039 1 86.69 182 LEU A N 1
ATOM 1414 C CA . LEU A 1 182 ? -16.328 0.05 -5.004 1 86.69 182 LEU A CA 1
ATOM 1415 C C . LEU A 1 182 ? -17.516 -0.734 -4.469 1 86.69 182 LEU A C 1
ATOM 1417 O O . LEU A 1 182 ? -18.453 -1.033 -5.215 1 86.69 182 LEU A O 1
ATOM 1421 N N . TRP A 1 183 ? -17.5 -1.022 -3.158 1 90.25 183 TRP A N 1
ATOM 1422 C CA . TRP A 1 183 ? -18.641 -1.71 -2.551 1 90.25 183 TRP A CA 1
ATOM 1423 C C . TRP A 1 183 ? -19.859 -0.811 -2.523 1 90.25 183 TRP A C 1
ATOM 1425 O O . TRP A 1 183 ? -21 -1.291 -2.648 1 90.25 183 TRP A O 1
ATOM 1435 N N . LYS A 1 184 ? -19.609 0.428 -2.279 1 89.5 184 LYS A N 1
ATOM 1436 C CA . LYS A 1 184 ? -20.719 1.364 -2.326 1 89.5 184 LYS A CA 1
ATOM 1437 C C . LYS A 1 184 ? -21.406 1.349 -3.693 1 89.5 184 LYS A C 1
ATOM 1439 O O . LYS A 1 184 ? -22.625 1.27 -3.787 1 89.5 184 LYS A O 1
ATOM 1444 N N . ARG A 1 185 ? -20.625 1.416 -4.703 1 84.38 185 ARG A N 1
ATOM 1445 C CA . ARG A 1 185 ? -21.141 1.329 -6.062 1 84.38 185 ARG A CA 1
ATOM 1446 C C . ARG A 1 185 ? -21.906 0.021 -6.277 1 84.38 185 ARG A C 1
ATOM 1448 O O . ARG A 1 185 ? -22.984 0.011 -6.875 1 84.38 185 ARG A O 1
ATOM 1455 N N . PHE A 1 186 ? -21.359 -0.986 -5.785 1 88.5 186 PHE A N 1
ATOM 1456 C CA . PHE A 1 186 ? -21.969 -2.312 -5.906 1 88.5 186 PHE A CA 1
ATOM 1457 C C . PHE A 1 186 ? -23.312 -2.369 -5.191 1 88.5 186 PHE A C 1
ATOM 1459 O O . PHE A 1 186 ? -24.297 -2.828 -5.762 1 88.5 186 PHE A O 1
ATOM 1466 N N . CYS A 1 187 ? -23.359 -1.826 -4.004 1 91.25 187 CYS A N 1
ATOM 1467 C CA . CYS A 1 187 ? -24.578 -1.86 -3.209 1 91.25 187 CYS A CA 1
ATOM 1468 C C . CYS A 1 187 ? -25.656 -0.987 -3.834 1 91.25 187 CYS A C 1
ATOM 1470 O O . CYS A 1 187 ? -26.844 -1.322 -3.775 1 91.25 187 CYS A O 1
ATOM 1472 N N . LEU A 1 188 ? -25.266 0.081 -4.371 1 88.88 188 LEU A N 1
ATOM 1473 C CA . LEU A 1 188 ? -26.219 0.983 -5 1 88.88 188 LEU A CA 1
ATOM 1474 C C . LEU A 1 188 ? -26.859 0.335 -6.223 1 88.88 188 LEU A C 1
ATOM 1476 O O . LEU A 1 188 ? -28.031 0.583 -6.523 1 88.88 188 LEU A O 1
ATOM 1480 N N . ARG A 1 189 ? -26.109 -0.51 -6.801 1 87.19 189 ARG A N 1
ATOM 1481 C CA . ARG A 1 189 ? -26.578 -1.135 -8.031 1 87.19 189 ARG A CA 1
ATOM 1482 C C . ARG A 1 189 ? -27.328 -2.436 -7.73 1 87.19 189 ARG A C 1
ATOM 1484 O O . ARG A 1 189 ? -28.328 -2.75 -8.375 1 87.19 189 ARG A O 1
ATOM 1491 N N . TYR A 1 190 ? -26.906 -3.182 -6.699 1 89.94 190 TYR A N 1
ATOM 1492 C CA . TYR A 1 190 ? -27.406 -4.543 -6.539 1 89.94 190 TYR A CA 1
ATOM 1493 C C . TYR A 1 190 ? -27.984 -4.754 -5.145 1 89.94 190 TYR A C 1
ATOM 1495 O O . TYR A 1 190 ? -28.547 -5.812 -4.852 1 89.94 190 TYR A O 1
ATOM 1503 N N . GLY A 1 191 ? -27.812 -3.77 -4.316 1 90.44 191 GLY A N 1
ATOM 1504 C CA . GLY A 1 191 ? -28.344 -3.85 -2.969 1 90.44 191 GLY A CA 1
ATOM 1505 C C . GLY A 1 191 ? -27.344 -4.336 -1.945 1 90.44 191 GLY A C 1
ATOM 1506 O O . GLY A 1 191 ? -26.391 -5.043 -2.289 1 90.44 191 GLY A O 1
ATOM 1507 N N . LYS A 1 192 ? -27.562 -4.008 -0.753 1 94 192 LYS A N 1
ATOM 1508 C CA . LYS A 1 192 ? -26.656 -4.383 0.325 1 94 192 LYS A CA 1
ATOM 1509 C C . LYS A 1 192 ? -26.719 -5.883 0.604 1 94 192 LYS A C 1
ATOM 1511 O O . LYS A 1 192 ? -25.75 -6.469 1.103 1 94 192 LYS A O 1
ATOM 1516 N N . GLU A 1 193 ? -27.859 -6.504 0.236 1 94.06 193 GLU A N 1
ATOM 1517 C CA . GLU A 1 193 ? -28 -7.941 0.438 1 94.06 193 GLU A CA 1
ATOM 1518 C C . GLU A 1 193 ? -27.031 -8.727 -0.433 1 94.06 193 GLU A C 1
ATOM 1520 O O . GLU A 1 193 ? -26.547 -9.781 -0.026 1 94.06 193 GLU A O 1
ATOM 1525 N N . ALA A 1 194 ? -26.812 -8.211 -1.556 1 91.56 194 ALA A N 1
ATOM 1526 C CA . ALA A 1 194 ? -25.875 -8.875 -2.457 1 91.56 194 ALA A CA 1
ATOM 1527 C C . ALA A 1 194 ? -24.469 -8.898 -1.868 1 91.56 194 ALA A C 1
ATOM 1529 O O . ALA A 1 194 ? -23.734 -9.875 -2.023 1 91.56 194 ALA A O 1
ATOM 1530 N N . LEU A 1 195 ? -24.094 -7.824 -1.252 1 93.44 195 LEU A N 1
ATOM 1531 C CA . LEU A 1 195 ? -22.797 -7.762 -0.602 1 93.44 195 LEU A CA 1
ATOM 1532 C C . LEU A 1 195 ? -22.719 -8.734 0.571 1 93.44 195 LEU A C 1
ATOM 1534 O O . LEU A 1 195 ? -21.703 -9.406 0.768 1 93.44 195 LEU A O 1
ATOM 1538 N N . TYR A 1 196 ? -23.797 -8.828 1.288 1 95.38 196 TYR A N 1
ATOM 1539 C CA . TYR A 1 196 ? -23.875 -9.797 2.377 1 95.38 196 TYR A CA 1
ATOM 1540 C C . TYR A 1 196 ? -23.734 -11.219 1.85 1 95.38 196 TYR A C 1
ATOM 1542 O O . TYR A 1 196 ? -23.031 -12.039 2.432 1 95.38 196 TYR A O 1
ATOM 1550 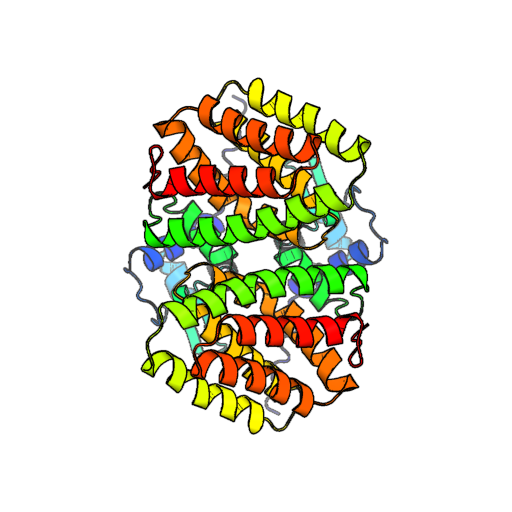N N . ASP A 1 197 ? -24.391 -11.516 0.775 1 93.81 197 ASP A N 1
ATOM 1551 C CA . ASP A 1 197 ? -24.344 -12.852 0.196 1 93.81 197 ASP A CA 1
ATOM 1552 C C . ASP A 1 197 ? -22.922 -13.242 -0.186 1 93.81 197 ASP A C 1
ATOM 1554 O O . ASP A 1 197 ? -22.516 -14.383 0.023 1 93.81 197 ASP A O 1
ATOM 1558 N N . SER A 1 198 ? -22.266 -12.297 -0.731 1 91.75 198 SER A N 1
ATOM 1559 C CA . SER A 1 198 ? -20.875 -12.523 -1.104 1 91.75 198 SER A CA 1
ATOM 1560 C C . SER A 1 198 ? -20.016 -12.828 0.12 1 91.75 198 SER A C 1
ATOM 1562 O O . SER A 1 198 ? -19.172 -13.734 0.095 1 91.75 198 SER A O 1
ATOM 1564 N N . THR A 1 199 ? -20.219 -12.07 1.157 1 94.69 199 THR A N 1
ATOM 1565 C CA . THR A 1 199 ? -19.469 -12.242 2.398 1 94.69 199 THR A CA 1
ATOM 1566 C C . THR A 1 199 ? -19.812 -13.586 3.047 1 94.69 199 THR A C 1
ATOM 1568 O O . THR A 1 199 ? -18.922 -14.281 3.541 1 94.69 199 THR A O 1
ATOM 1571 N N . LEU A 1 200 ? -21.078 -13.914 2.998 1 95.69 200 LEU A N 1
ATOM 1572 C CA . LEU A 1 200 ? -21.547 -15.18 3.557 1 95.69 200 LEU A CA 1
ATOM 1573 C C . LEU A 1 200 ? -20.938 -16.359 2.818 1 95.69 200 LEU A C 1
ATOM 1575 O O . LEU A 1 200 ? -20.562 -17.359 3.441 1 95.69 200 LEU A O 1
ATOM 1579 N N . CYS A 1 201 ? -20.922 -16.25 1.539 1 94.94 201 CYS A N 1
ATOM 1580 C CA . CYS A 1 201 ? -20.344 -17.312 0.725 1 94.94 201 CYS A CA 1
ATOM 1581 C C . CYS A 1 201 ? -18.906 -17.594 1.146 1 94.94 201 CYS A C 1
ATOM 1583 O O . CYS A 1 201 ? -18.531 -18.734 1.362 1 94.94 201 CYS A O 1
ATOM 1585 N N . LEU A 1 202 ? -18.125 -16.547 1.295 1 94.69 202 LEU A N 1
ATOM 1586 C CA . LEU A 1 202 ? -16.719 -16.688 1.689 1 94.69 202 LEU A CA 1
ATOM 1587 C C . LEU A 1 202 ? -16.594 -17.297 3.08 1 94.69 202 LEU A C 1
ATOM 1589 O O . LEU A 1 202 ? -15.797 -18.203 3.295 1 94.69 202 LEU A O 1
ATOM 1593 N N . TYR A 1 203 ? -17.406 -16.859 3.973 1 96.19 203 TYR A N 1
ATOM 1594 C CA . TYR A 1 203 ? -17.391 -17.375 5.34 1 96.19 203 TYR A CA 1
ATOM 1595 C C . TYR A 1 203 ? -17.688 -18.875 5.367 1 96.19 203 TYR A C 1
ATOM 1597 O O . TYR A 1 203 ? -17 -19.625 6.059 1 96.19 203 TYR A O 1
ATOM 1605 N N . LYS A 1 204 ? -18.672 -19.281 4.637 1 95.69 204 LYS A N 1
ATOM 1606 C CA . LYS A 1 204 ? -19.062 -20.688 4.609 1 95.69 204 LYS A CA 1
ATOM 1607 C C . LYS A 1 204 ? -17.922 -21.562 4.098 1 95.69 204 LYS A C 1
ATOM 1609 O O . LYS A 1 204 ? -17.641 -22.625 4.656 1 95.69 204 LYS A O 1
ATOM 1614 N N . CYS A 1 205 ? -17.281 -21.094 3.102 1 95.62 205 CYS A N 1
ATOM 1615 C CA . CYS A 1 205 ? -16.172 -21.828 2.529 1 95.62 205 CYS A CA 1
ATOM 1616 C C . CYS A 1 205 ? -15.023 -21.953 3.527 1 95.62 205 CYS A C 1
ATOM 1618 O O . CYS A 1 205 ? -14.383 -23 3.625 1 95.62 205 CYS A O 1
ATOM 1620 N N . ILE A 1 206 ? -14.758 -20.891 4.227 1 95.56 206 ILE A N 1
ATOM 1621 C CA . ILE A 1 206 ? -13.688 -20.875 5.215 1 95.56 206 ILE A CA 1
ATOM 1622 C C . ILE A 1 206 ? -14.039 -21.797 6.375 1 95.56 206 ILE A C 1
ATOM 1624 O O . ILE A 1 206 ? -13.188 -22.562 6.855 1 95.56 206 ILE A O 1
ATOM 1628 N N . LYS A 1 207 ? -15.25 -21.75 6.793 1 95 207 LYS A N 1
ATOM 1629 C CA . LYS A 1 207 ? -15.727 -22.578 7.891 1 95 207 LYS A CA 1
ATOM 1630 C C . LYS A 1 207 ? -15.586 -24.062 7.551 1 95 207 LYS A C 1
ATOM 1632 O O . LYS A 1 207 ? -15.227 -24.875 8.414 1 95 207 LYS A O 1
ATOM 1637 N N . GLU A 1 208 ? -15.82 -24.422 6.324 1 95.06 208 GLU A N 1
ATOM 1638 C CA . GLU A 1 208 ? -15.727 -25.797 5.852 1 95.06 208 GLU A CA 1
ATOM 1639 C C . GLU A 1 208 ? -14.289 -26.156 5.5 1 95.06 208 GLU A C 1
ATOM 1641 O O . GLU A 1 208 ? -14.008 -27.297 5.098 1 95.06 208 GLU A O 1
ATOM 1646 N N . ARG A 1 209 ? -13.461 -25.25 5.551 1 95.44 209 ARG A N 1
ATOM 1647 C CA . ARG A 1 209 ? -12.039 -25.406 5.281 1 95.44 209 ARG A CA 1
ATOM 1648 C C . ARG A 1 209 ? -11.797 -25.922 3.869 1 95.44 209 ARG A C 1
ATOM 1650 O O . ARG A 1 209 ? -11 -26.844 3.666 1 95.44 209 ARG A O 1
ATOM 1657 N N . ASP A 1 210 ? -12.547 -25.484 2.992 1 94.75 210 ASP A N 1
ATOM 1658 C CA . ASP A 1 210 ? -12.438 -25.844 1.584 1 94.75 210 ASP A CA 1
ATOM 1659 C C . ASP A 1 210 ? -11.742 -24.75 0.785 1 94.75 210 ASP A C 1
ATOM 1661 O O . ASP A 1 210 ? -12.391 -23.797 0.343 1 94.75 210 ASP A O 1
ATOM 1665 N N . VAL A 1 211 ? -10.477 -24.984 0.54 1 94.19 211 VAL A N 1
ATOM 1666 C CA . VAL A 1 211 ? -9.648 -23.969 -0.099 1 94.19 211 VAL A CA 1
ATOM 1667 C C . VAL A 1 211 ? -10.148 -23.703 -1.515 1 94.19 211 VAL A C 1
ATOM 1669 O O . VAL A 1 211 ? -10.289 -22.547 -1.924 1 94.19 211 VAL A O 1
ATOM 1672 N N . GLU A 1 212 ? -10.43 -24.672 -2.234 1 95.31 212 GLU A N 1
ATOM 1673 C CA . GLU A 1 212 ? -10.852 -24.531 -3.623 1 95.31 212 GLU A CA 1
ATOM 1674 C C . GLU A 1 212 ? -12.195 -23.812 -3.715 1 95.31 212 GLU A C 1
ATOM 1676 O O . GLU A 1 212 ? -12.391 -22.969 -4.578 1 95.31 212 GLU A O 1
ATOM 1681 N N . ALA A 1 213 ? -13.102 -24.203 -2.848 1 95.44 213 ALA A N 1
ATOM 1682 C CA . ALA A 1 213 ? -14.398 -23.547 -2.832 1 95.44 213 ALA A CA 1
ATOM 1683 C C . ALA A 1 213 ? -14.266 -22.078 -2.484 1 95.44 213 ALA A C 1
ATOM 1685 O O . ALA A 1 213 ? -14.977 -21.234 -3.041 1 95.44 213 ALA A O 1
ATOM 1686 N N . ALA A 1 214 ? -13.398 -21.75 -1.552 1 95.44 214 ALA A N 1
ATOM 1687 C CA . ALA A 1 214 ? -13.172 -20.359 -1.161 1 95.44 214 ALA A CA 1
ATOM 1688 C C . ALA A 1 214 ? -12.633 -19.547 -2.332 1 95.44 214 ALA A C 1
ATOM 1690 O O . ALA A 1 214 ? -13.078 -18.422 -2.564 1 95.44 214 ALA A O 1
ATOM 1691 N N . ARG A 1 215 ? -11.711 -20.125 -3.025 1 94.5 215 ARG A N 1
ATOM 1692 C CA . ARG A 1 215 ? -11.148 -19.453 -4.191 1 94.5 215 ARG A CA 1
ATOM 1693 C C . ARG A 1 215 ? -12.211 -19.234 -5.266 1 94.5 215 ARG A C 1
ATOM 1695 O O . ARG A 1 215 ? -12.297 -18.141 -5.844 1 94.5 215 ARG A O 1
ATOM 1702 N N . ARG A 1 216 ? -13 -20.234 -5.492 1 94.06 216 ARG A N 1
ATOM 1703 C CA . ARG A 1 216 ? -14.062 -20.125 -6.484 1 94.06 216 ARG A CA 1
ATOM 1704 C C . ARG A 1 216 ? -15.062 -19.031 -6.09 1 94.06 216 ARG A C 1
ATOM 1706 O O . ARG A 1 216 ? -15.531 -18.281 -6.941 1 94.06 216 ARG A O 1
ATOM 1713 N N . CYS A 1 217 ? -15.367 -19.031 -4.848 1 92.69 217 CYS A N 1
ATOM 1714 C CA . CYS A 1 217 ? -16.297 -18.016 -4.344 1 92.69 217 CYS A CA 1
ATOM 1715 C C . CYS A 1 217 ? -15.75 -16.625 -4.59 1 92.69 217 CYS A C 1
ATOM 1717 O O . CYS A 1 217 ? -16.453 -15.766 -5.133 1 92.69 217 CYS A O 1
ATOM 1719 N N . THR A 1 218 ? -14.539 -16.359 -4.238 1 92.88 218 THR A N 1
ATOM 1720 C CA . THR A 1 218 ? -13.891 -15.07 -4.434 1 92.88 218 THR A CA 1
ATOM 1721 C C . THR A 1 218 ? -13.82 -14.711 -5.918 1 92.88 218 THR A C 1
ATOM 1723 O O . THR A 1 218 ? -14.172 -13.594 -6.309 1 92.88 218 THR A O 1
ATOM 1726 N N . ASP A 1 219 ? -13.438 -15.688 -6.664 1 92.56 219 ASP A N 1
ATOM 1727 C CA . ASP A 1 219 ? -13.312 -15.461 -8.102 1 92.56 219 ASP A CA 1
ATOM 1728 C C . ASP A 1 219 ? -14.664 -15.102 -8.719 1 92.56 219 ASP A C 1
ATOM 1730 O O . ASP A 1 219 ? -14.766 -14.141 -9.492 1 92.56 219 ASP A O 1
ATOM 1734 N N . LYS A 1 220 ? -15.625 -15.828 -8.375 1 89.62 220 LYS A N 1
ATOM 1735 C CA . LYS A 1 220 ? -16.969 -15.586 -8.922 1 89.62 220 LYS A CA 1
ATOM 1736 C C . LYS A 1 220 ? -17.469 -14.188 -8.555 1 89.62 220 LYS A C 1
ATOM 1738 O O . LYS A 1 220 ? -17.969 -13.469 -9.414 1 89.62 220 LYS A O 1
ATOM 1743 N N . GLN A 1 221 ? -17.359 -13.82 -7.355 1 86.5 221 GLN A N 1
ATOM 1744 C CA . GLN A 1 221 ? -17.844 -12.531 -6.875 1 86.5 221 GLN A CA 1
ATOM 1745 C C . GLN A 1 221 ? -17.125 -11.383 -7.578 1 86.5 221 GLN A C 1
ATOM 1747 O O . GLN A 1 221 ? -17.75 -10.414 -8.016 1 86.5 221 GLN A O 1
ATOM 1752 N N . LEU A 1 222 ? -15.852 -11.5 -7.699 1 87.62 222 LEU A N 1
ATOM 1753 C CA . LEU A 1 222 ? -15.078 -10.43 -8.312 1 87.62 222 LEU A CA 1
ATOM 1754 C C . LEU A 1 222 ? -15.289 -10.406 -9.828 1 87.62 222 LEU A C 1
ATOM 1756 O O . LEU A 1 222 ? -15.344 -9.328 -10.43 1 87.62 222 LEU A O 1
ATOM 1760 N N . ASP A 1 223 ? -15.477 -11.57 -10.367 1 86.81 223 ASP A N 1
ATOM 1761 C CA . ASP A 1 223 ? -15.766 -11.633 -11.797 1 86.81 223 ASP A CA 1
ATOM 1762 C C . ASP A 1 223 ? -17.125 -11.016 -12.102 1 86.81 223 ASP A C 1
ATOM 1764 O O . ASP A 1 223 ? -17.297 -10.359 -13.133 1 86.81 223 ASP A O 1
ATOM 1768 N N . GLU A 1 224 ? -18.047 -11.273 -11.266 1 82.56 224 GLU A N 1
ATOM 1769 C CA . GLU A 1 224 ? -19.375 -10.695 -11.445 1 82.56 224 GLU A CA 1
ATOM 1770 C C . GLU A 1 224 ? -19.344 -9.172 -11.367 1 82.56 224 GLU A C 1
ATOM 1772 O O . GLU A 1 224 ? -20.078 -8.492 -12.078 1 82.56 224 GLU A O 1
ATOM 1777 N N . ALA A 1 225 ? -18.5 -8.711 -10.578 1 79.62 225 ALA A N 1
ATOM 1778 C CA . ALA A 1 225 ? -18.344 -7.266 -10.445 1 79.62 225 ALA A CA 1
ATOM 1779 C C . ALA A 1 225 ? -17.688 -6.664 -11.68 1 79.62 225 ALA A C 1
ATOM 1781 O O . ALA A 1 225 ? -17.906 -5.488 -11.992 1 79.62 225 ALA A O 1
ATOM 1782 N N . LEU A 1 226 ? -16.938 -7.461 -12.398 1 78.94 226 LEU A N 1
ATOM 1783 C CA . LEU A 1 226 ? -16.203 -6.988 -13.562 1 78.94 226 LEU A CA 1
ATOM 1784 C C . LEU A 1 226 ? -17 -7.207 -14.836 1 78.94 226 LEU A C 1
ATOM 1786 O O . LEU A 1 226 ? -17.109 -6.305 -15.68 1 78.94 226 LEU A O 1
ATOM 1790 N N . GLU A 1 227 ? -17.391 -8.398 -15.086 1 71.25 227 GLU A N 1
ATOM 1791 C CA . GLU A 1 227 ? -17.969 -8.75 -16.375 1 71.25 227 GLU A CA 1
ATOM 1792 C C . GLU A 1 227 ? -19.375 -9.312 -16.219 1 71.25 227 GLU A C 1
ATOM 1794 O O . GLU A 1 227 ? -20.094 -9.492 -17.219 1 71.25 227 GLU A O 1
ATOM 1799 N N . GLY A 1 228 ? -19.688 -9.547 -15.102 1 65.44 228 GLY A N 1
ATOM 1800 C CA . GLY A 1 228 ? -20.891 -10.328 -14.969 1 65.44 228 GLY A CA 1
ATOM 1801 C C . GLY A 1 228 ? -22.109 -9.484 -14.641 1 65.44 228 GLY A C 1
ATOM 1802 O O . GLY A 1 228 ? -22.234 -8.352 -15.117 1 65.44 228 GLY A O 1
ATOM 1803 N N . GLY A 1 229 ? -23.031 -10.148 -14.094 1 57.38 229 GLY A N 1
ATOM 1804 C CA . GLY A 1 229 ? -24.359 -9.641 -13.773 1 57.38 229 GLY A CA 1
ATOM 1805 C C . GLY A 1 229 ? -24.328 -8.492 -12.781 1 57.38 229 GLY A C 1
ATOM 1806 O O . GLY A 1 229 ? -25.328 -7.797 -12.594 1 57.38 229 GLY A O 1
ATOM 1807 N N . HIS A 1 230 ? -23.094 -8.195 -12.203 1 61.56 230 HIS A N 1
ATOM 1808 C CA . HIS A 1 230 ? -23.016 -7.125 -11.211 1 61.56 230 HIS A CA 1
ATOM 1809 C C . HIS A 1 230 ? -21.891 -6.148 -11.547 1 61.56 230 HIS A C 1
ATOM 1811 O O . HIS A 1 230 ? -21.047 -5.855 -10.695 1 61.56 230 HIS A O 1
ATOM 1817 N N . LYS A 1 231 ? -22.062 -5.59 -12.867 1 70.56 231 LYS A N 1
ATOM 1818 C CA . LYS A 1 231 ? -21 -4.707 -13.352 1 70.56 231 LYS A CA 1
ATOM 1819 C C . LYS A 1 231 ? -21 -3.393 -12.578 1 70.56 231 LYS A C 1
ATOM 1821 O O . LYS A 1 231 ? -22.031 -2.746 -12.422 1 70.56 231 LYS A O 1
ATOM 1826 N N . ILE A 1 232 ? -19.875 -3.002 -11.953 1 65.44 232 ILE A N 1
ATOM 1827 C CA . ILE A 1 232 ? -19.812 -1.807 -11.117 1 65.44 232 ILE A CA 1
ATOM 1828 C C . ILE A 1 232 ? -19.266 -0.635 -11.93 1 65.44 232 ILE A C 1
ATOM 1830 O O . ILE A 1 232 ? -18.969 0.424 -11.375 1 65.44 232 ILE A O 1
ATOM 1834 N N . TYR A 1 233 ? -18.922 -0.856 -13.164 1 65.62 233 TYR A N 1
ATOM 1835 C CA . TYR A 1 233 ? -18.562 0.264 -14.016 1 65.62 233 TYR A CA 1
ATOM 1836 C C . TYR A 1 233 ? -19.438 0.306 -15.266 1 65.62 233 TYR A C 1
ATOM 1838 O O . TYR A 1 233 ? -20.047 -0.702 -15.641 1 65.62 233 TYR A O 1
ATOM 1846 N N . MET B 1 1 ? 33.844 27.266 1.928 1 21.28 1 MET B N 1
ATOM 1847 C CA . MET B 1 1 ? 33.375 26.234 2.834 1 21.28 1 MET B CA 1
ATOM 1848 C C . MET B 1 1 ? 31.906 25.906 2.531 1 21.28 1 MET B C 1
ATOM 1850 O O . MET B 1 1 ? 31.016 26.734 2.705 1 21.28 1 MET B O 1
ATOM 1854 N N . GLU B 1 2 ? 31.469 25.422 1.435 1 26.14 2 GLU B N 1
ATOM 1855 C CA . GLU B 1 2 ? 30.156 25.281 0.814 1 26.14 2 GLU B CA 1
ATOM 1856 C C . GLU B 1 2 ? 29.219 24.438 1.675 1 26.14 2 GLU B C 1
ATOM 1858 O O . GLU B 1 2 ? 29.516 23.281 1.964 1 26.14 2 GLU B O 1
ATOM 1863 N N . PHE B 1 3 ? 28.875 25.094 2.744 1 27.94 3 PHE B N 1
ATOM 1864 C CA . PHE B 1 3 ? 28.109 24.469 3.811 1 27.94 3 PHE B CA 1
ATOM 1865 C C . PHE B 1 3 ? 27.016 23.578 3.236 1 27.94 3 PHE B C 1
ATOM 1867 O O . PHE B 1 3 ? 26.312 23.969 2.293 1 27.94 3 PHE B O 1
ATOM 1874 N N . GLN B 1 4 ? 27.266 22.5 2.826 1 31.61 4 GLN B N 1
ATOM 1875 C CA . GLN B 1 4 ? 26.281 21.516 2.439 1 31.61 4 GLN B CA 1
ATOM 1876 C C . GLN B 1 4 ? 25.141 21.453 3.455 1 31.61 4 GLN B C 1
ATOM 1878 O O . GLN B 1 4 ? 25.375 21.219 4.641 1 31.61 4 GLN B O 1
ATOM 1883 N N . LYS B 1 5 ? 24.328 22.438 3.42 1 37.88 5 LYS B N 1
ATOM 1884 C CA . LYS B 1 5 ? 23.281 22.672 4.41 1 37.88 5 LYS B CA 1
ATOM 1885 C C . LYS B 1 5 ? 22.688 21.359 4.906 1 37.88 5 LYS B C 1
ATOM 1887 O O . LYS B 1 5 ? 22.266 20.531 4.109 1 37.88 5 LYS B O 1
ATOM 1892 N N . LEU B 1 6 ? 23.328 20.531 5.738 1 37.91 6 LEU B N 1
ATOM 1893 C CA . LEU B 1 6 ? 22.859 19.375 6.48 1 37.91 6 LEU B CA 1
ATOM 1894 C C . LEU B 1 6 ? 21.375 19.5 6.801 1 37.91 6 LEU B C 1
ATOM 1896 O O . LEU B 1 6 ? 20.938 20.484 7.391 1 37.91 6 LEU B O 1
ATOM 1900 N N . SER B 1 7 ? 20.594 19.516 5.977 1 41.84 7 SER B N 1
ATOM 1901 C CA . SER B 1 7 ? 19.156 19.688 6.16 1 41.84 7 SER B CA 1
ATOM 1902 C C . SER B 1 7 ? 18.672 19.047 7.457 1 41.84 7 SER B C 1
ATOM 1904 O O . SER B 1 7 ? 18.75 17.828 7.613 1 41.84 7 SER B O 1
ATOM 1906 N N . ALA B 1 8 ? 19.172 19.406 8.609 1 44.28 8 ALA B N 1
ATOM 1907 C CA . ALA B 1 8 ? 18.734 19.062 9.961 1 44.28 8 ALA B CA 1
ATOM 1908 C C . ALA B 1 8 ? 17.266 18.656 9.992 1 44.28 8 ALA B C 1
ATOM 1910 O O . ALA B 1 8 ? 16.438 19.266 9.305 1 44.28 8 ALA B O 1
ATOM 1911 N N . LEU B 1 9 ? 17.141 17.359 10.344 1 56.38 9 LEU B N 1
ATOM 1912 C CA . LEU B 1 9 ? 15.734 17.031 10.57 1 56.38 9 LEU B CA 1
ATOM 1913 C C . LEU B 1 9 ? 14.984 18.219 11.164 1 56.38 9 LEU B C 1
ATOM 1915 O O . LEU B 1 9 ? 15.484 18.875 12.086 1 56.38 9 LEU B O 1
ATOM 1919 N N . SER B 1 10 ? 14.094 18.719 10.438 1 72.38 10 SER B N 1
ATOM 1920 C CA . SER B 1 10 ? 13.219 19.734 11.008 1 72.38 10 SER B CA 1
ATOM 1921 C C . SER B 1 10 ? 12.781 19.359 12.422 1 72.38 10 SER B C 1
ATOM 1923 O O . SER B 1 10 ? 12.859 18.188 12.812 1 72.38 10 SER B O 1
ATOM 1925 N N . LEU B 1 11 ? 12.758 20.266 13.297 1 76.44 11 LEU B N 1
ATOM 1926 C CA . LEU B 1 11 ? 12.258 20.031 14.641 1 76.44 11 LEU B CA 1
ATOM 1927 C C . LEU B 1 11 ? 11.062 19.078 14.617 1 76.44 11 LEU B C 1
ATOM 1929 O O . LEU B 1 11 ? 10.922 18.234 15.508 1 76.44 11 LEU B O 1
ATOM 1933 N N . LYS B 1 12 ? 10.328 19.188 13.531 1 82.81 12 LYS B N 1
ATOM 1934 C CA . LYS B 1 12 ? 9.18 18.297 13.375 1 82.81 12 LYS B CA 1
ATOM 1935 C C . LYS B 1 12 ? 9.625 16.859 13.195 1 82.81 12 LYS B C 1
ATOM 1937 O O . LYS B 1 12 ? 9.094 15.945 13.844 1 82.81 12 LYS B O 1
ATOM 1942 N N . GLU B 1 13 ? 10.617 16.688 12.375 1 81.06 13 GLU B N 1
ATOM 1943 C CA . GLU B 1 13 ? 11.109 15.344 12.102 1 81.06 13 GLU B CA 1
ATOM 1944 C C . GLU B 1 13 ? 11.742 14.719 13.344 1 81.06 13 GLU B C 1
ATOM 1946 O O . GLU B 1 13 ? 11.555 13.531 13.609 1 81.06 13 GLU B O 1
ATOM 1951 N N . MET B 1 14 ? 12.398 15.531 14.062 1 82.81 14 MET B N 1
ATOM 1952 C CA . MET B 1 14 ? 13.016 15.047 15.297 1 82.81 14 MET B CA 1
ATOM 1953 C C . MET B 1 14 ? 11.953 14.648 16.312 1 82.81 14 MET B C 1
ATOM 1955 O O . MET B 1 14 ? 12.094 13.633 17 1 82.81 14 MET B O 1
ATOM 1959 N N . PHE B 1 15 ? 10.977 15.508 16.391 1 88.19 15 PHE B N 1
ATOM 1960 C CA . PHE B 1 15 ? 9.867 15.211 17.281 1 88.19 15 PHE B CA 1
ATOM 1961 C C . PHE B 1 15 ? 9.219 13.875 16.922 1 88.19 15 PHE B C 1
ATOM 1963 O O . PHE B 1 15 ? 9.016 13.023 17.781 1 88.19 15 PHE B O 1
ATOM 1970 N N . ILE B 1 16 ? 9.023 13.68 15.656 1 87.75 16 ILE B N 1
ATOM 1971 C CA . ILE B 1 16 ? 8.367 12.477 15.148 1 87.75 16 ILE B CA 1
ATOM 1972 C C . ILE B 1 16 ? 9.227 11.25 15.461 1 87.75 16 ILE B C 1
ATOM 1974 O O . ILE B 1 16 ? 8.727 10.242 15.961 1 87.75 16 ILE B O 1
ATOM 1978 N N . CYS B 1 17 ? 10.453 11.406 15.219 1 82.81 17 CYS B N 1
ATOM 1979 C CA . CYS B 1 17 ? 11.375 10.297 15.445 1 82.81 17 CYS B CA 1
ATOM 1980 C C . CYS B 1 17 ? 11.398 9.898 16.922 1 82.81 17 CYS B C 1
ATOM 1982 O O . CYS B 1 17 ? 11.359 8.719 17.25 1 82.81 17 CYS B O 1
ATOM 1984 N N . GLN B 1 18 ? 11.414 10.836 17.719 1 85.69 18 GLN B N 1
ATOM 1985 C CA . GLN B 1 18 ? 11.484 10.57 19.141 1 85.69 18 GLN B CA 1
ATOM 1986 C C . GLN B 1 18 ? 10.227 9.867 19.641 1 85.69 18 GLN B C 1
ATOM 1988 O O . GLN B 1 18 ? 10.305 8.891 20.391 1 85.69 18 GLN B O 1
ATOM 1993 N N . ILE B 1 19 ? 9.086 10.352 19.297 1 90.62 19 ILE B N 1
ATOM 1994 C CA . ILE B 1 19 ? 7.832 9.766 19.734 1 90.62 19 ILE B CA 1
ATOM 1995 C C . ILE B 1 19 ? 7.699 8.344 19.188 1 90.62 19 ILE B C 1
ATOM 1997 O O . ILE B 1 19 ? 7.328 7.422 19.906 1 90.62 19 ILE B O 1
ATOM 2001 N N . ARG B 1 20 ? 8.047 8.297 17.953 1 87.94 20 ARG B N 1
ATOM 2002 C CA . ARG B 1 20 ? 7.992 6.98 17.312 1 87.94 20 ARG B CA 1
ATOM 2003 C C . ARG B 1 20 ? 8.898 5.984 18.031 1 87.94 20 ARG B C 1
ATOM 2005 O O . ARG B 1 20 ? 8.484 4.859 18.312 1 87.94 20 ARG B O 1
ATOM 2012 N N . ASP B 1 21 ? 10.078 6.418 18.391 1 81.06 21 ASP B N 1
ATOM 2013 C CA . ASP B 1 21 ? 11.023 5.57 19.109 1 81.06 21 ASP B CA 1
ATOM 2014 C C . ASP B 1 21 ? 10.453 5.141 20.453 1 81.06 21 ASP B C 1
ATOM 2016 O O . ASP B 1 21 ? 10.594 3.982 20.859 1 81.06 21 ASP B O 1
ATOM 2020 N N . MET B 1 22 ? 9.836 6.027 21.078 1 87.31 22 MET B N 1
ATOM 2021 C CA . MET B 1 22 ? 9.281 5.746 22.406 1 87.31 22 MET B CA 1
ATOM 2022 C C . MET B 1 22 ? 8.117 4.762 22.312 1 87.31 22 MET B C 1
ATOM 2024 O O . MET B 1 22 ? 7.941 3.922 23.188 1 87.31 22 MET B O 1
ATOM 2028 N N . ILE B 1 23 ? 7.402 4.824 21.25 1 89.06 23 ILE B N 1
ATOM 2029 C CA . ILE B 1 23 ? 6.285 3.912 21.031 1 89.06 23 ILE B CA 1
ATOM 2030 C C . ILE B 1 23 ? 6.809 2.521 20.688 1 89.06 23 ILE B C 1
ATOM 2032 O O . ILE B 1 23 ? 6.391 1.526 21.281 1 89.06 23 ILE B O 1
ATOM 2036 N N . LEU B 1 24 ? 7.809 2.479 19.844 1 82.31 24 LEU B N 1
ATOM 2037 C CA . LEU B 1 24 ? 8.305 1.211 19.312 1 82.31 24 LEU B CA 1
ATOM 2038 C C . LEU B 1 24 ? 9.148 0.485 20.359 1 82.31 24 LEU B C 1
ATOM 2040 O O . LEU B 1 24 ? 9.195 -0.747 20.375 1 82.31 24 LEU B O 1
ATOM 2044 N N . SER B 1 25 ? 9.758 1.262 21.25 1 78.69 25 SER B N 1
ATOM 2045 C CA . SER B 1 25 ? 10.555 0.665 22.312 1 78.69 25 SER B CA 1
ATOM 2046 C C . SER B 1 25 ? 9.672 0.189 23.469 1 78.69 25 SER B C 1
ATOM 2048 O O . SER B 1 25 ? 10.125 -0.55 24.344 1 78.69 25 SER B O 1
ATOM 2050 N N . GLY B 1 26 ? 8.414 0.671 23.422 1 84.69 26 GLY B N 1
ATOM 2051 C CA . GLY B 1 26 ? 7.5 0.298 24.5 1 84.69 26 GLY B CA 1
ATOM 2052 C C . GLY B 1 26 ? 7.492 1.284 25.641 1 84.69 26 GLY B C 1
ATOM 2053 O O . GLY B 1 26 ? 6.723 1.128 26.594 1 84.69 26 GLY B O 1
ATOM 2054 N N . HIS B 1 27 ? 8.328 2.203 25.594 1 87.81 27 HIS B N 1
ATOM 2055 C CA . HIS B 1 27 ? 8.328 3.227 26.641 1 87.81 27 HIS B CA 1
ATOM 2056 C C . HIS B 1 27 ? 6.957 3.883 26.766 1 87.81 27 HIS B C 1
ATOM 2058 O O . HIS B 1 27 ? 6.531 4.234 27.859 1 87.81 27 HIS B O 1
ATOM 2064 N N . ILE B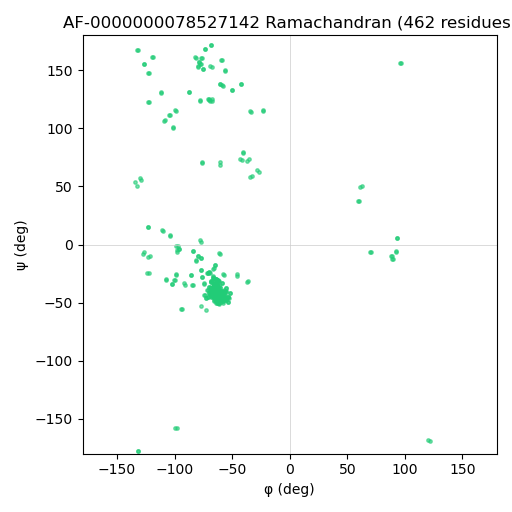 1 28 ? 6.27 4.102 25.656 1 91.88 28 ILE B N 1
ATOM 2065 C CA . ILE B 1 28 ? 4.863 4.496 25.625 1 91.88 28 ILE B CA 1
ATOM 2066 C C . ILE B 1 28 ? 4.016 3.332 25.125 1 91.88 28 ILE B C 1
ATOM 2068 O O . ILE B 1 28 ? 4.031 3.018 23.922 1 91.88 28 ILE B O 1
ATOM 2072 N N . PRO B 1 29 ? 3.314 2.742 25.984 1 91.81 29 PRO B N 1
ATOM 2073 C CA . PRO B 1 29 ? 2.582 1.533 2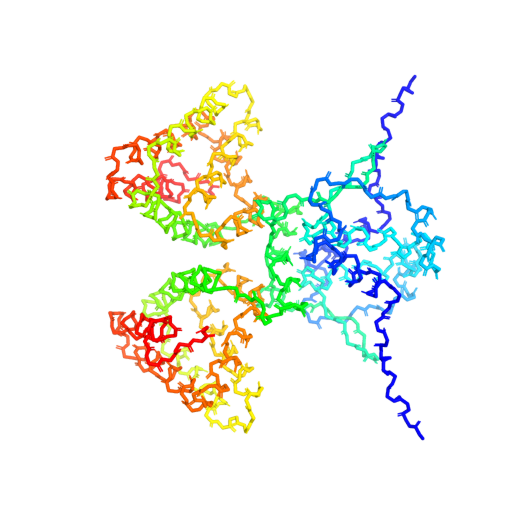5.594 1 91.81 29 PRO B CA 1
ATOM 2074 C C . PRO B 1 29 ? 1.436 1.818 24.625 1 91.81 29 PRO B C 1
ATOM 2076 O O . PRO B 1 29 ? 0.833 2.893 24.688 1 91.81 29 PRO B O 1
ATOM 2079 N N . VAL B 1 30 ? 1.112 0.869 23.859 1 91.06 30 VAL B N 1
ATOM 2080 C CA . VAL B 1 30 ? -0.042 0.93 22.969 1 91.06 30 VAL B CA 1
ATOM 2081 C C . VAL B 1 30 ? -1.312 1.173 23.797 1 91.06 30 VAL B C 1
ATOM 2083 O O . VAL B 1 30 ? -1.494 0.583 24.859 1 91.06 30 VAL B O 1
ATOM 2086 N N . GLY B 1 31 ? -2.137 2.031 23.312 1 92.19 31 GLY B N 1
ATOM 2087 C CA . GLY B 1 31 ? -3.393 2.33 23.984 1 92.19 31 GLY B CA 1
ATOM 2088 C C . GLY B 1 31 ? -3.279 3.451 25 1 92.19 31 GLY B C 1
ATOM 2089 O O . GLY B 1 31 ? -4.289 3.988 25.453 1 92.19 31 GLY B O 1
ATOM 2090 N N . SER B 1 32 ? -2.119 3.836 25.328 1 93.5 32 SER B N 1
ATOM 2091 C CA . SER B 1 32 ? -1.912 4.859 26.344 1 93.5 32 SER B CA 1
ATOM 2092 C C . SER B 1 32 ? -2.227 6.25 25.812 1 93.5 32 SER B C 1
ATOM 2094 O O . SER B 1 32 ? -2.053 6.512 24.609 1 93.5 32 SER B O 1
ATOM 2096 N N . LYS B 1 33 ? -2.633 7.074 26.719 1 95 33 LYS B N 1
ATOM 2097 C CA . LYS B 1 33 ? -2.902 8.469 26.391 1 95 33 LYS B CA 1
ATOM 2098 C C . LYS B 1 33 ? -1.64 9.32 26.516 1 95 33 LYS B C 1
ATOM 2100 O O . LYS B 1 33 ? -0.912 9.219 27.5 1 95 33 LYS B O 1
ATOM 2105 N N . LEU B 1 34 ? -1.387 10.062 25.547 1 94.88 34 LEU B N 1
ATOM 2106 C CA . LEU B 1 34 ? -0.242 10.961 25.609 1 94.88 34 LEU B CA 1
ATOM 2107 C C . LEU B 1 34 ? -0.575 12.211 26.422 1 94.88 34 LEU B C 1
ATOM 2109 O O . LEU B 1 34 ? -1.738 12.617 26.5 1 94.88 34 LEU B O 1
ATOM 2113 N N . PRO B 1 35 ? 0.465 12.828 27.016 1 92.38 35 PRO B N 1
ATOM 2114 C CA . PRO B 1 35 ? 0.226 14.117 27.672 1 92.38 35 PRO B CA 1
ATOM 2115 C C . PRO B 1 35 ? -0.312 15.18 26.703 1 92.38 35 PRO B C 1
ATOM 2117 O O . PRO B 1 35 ? -0.194 15.031 25.484 1 92.38 35 PRO B O 1
ATOM 2120 N N . PRO B 1 36 ? -0.959 16.203 27.281 1 92.25 36 PRO B N 1
ATOM 2121 C CA . PRO B 1 36 ? -1.463 17.281 26.422 1 92.25 36 PRO B CA 1
ATOM 2122 C C . PRO B 1 36 ? -0.365 17.922 25.578 1 92.25 36 PRO B C 1
ATOM 2124 O O . PRO B 1 36 ? 0.795 17.969 26 1 92.25 36 PRO B O 1
ATOM 2127 N N . GLU B 1 37 ? -0.768 18.406 24.406 1 91.62 37 GLU B N 1
ATOM 2128 C CA . GLU B 1 37 ? 0.16 19 23.438 1 91.62 37 GLU B CA 1
ATOM 2129 C C . GLU B 1 37 ? 1.025 20.078 24.094 1 91.62 37 GLU B C 1
ATOM 2131 O O . GLU B 1 37 ? 2.23 20.141 23.844 1 91.62 37 GLU B O 1
ATOM 2136 N N . ARG B 1 38 ? 0.405 20.891 24.938 1 91.06 38 ARG B N 1
ATOM 2137 C CA . ARG B 1 38 ? 1.109 21.984 25.594 1 91.06 38 ARG B CA 1
ATOM 2138 C C . ARG B 1 38 ? 2.215 21.453 26.5 1 91.06 38 ARG B C 1
ATOM 2140 O O . ARG B 1 38 ? 3.311 22.016 26.547 1 91.06 38 ARG B O 1
ATOM 2147 N N . GLU B 1 39 ? 1.988 20.469 27.219 1 93 39 GLU B N 1
ATOM 2148 C CA . GLU B 1 39 ? 2.957 19.875 28.141 1 93 39 GLU B CA 1
ATOM 2149 C C . GLU B 1 39 ? 4.117 19.234 27.375 1 93 39 GLU B C 1
ATOM 2151 O O . GLU B 1 39 ? 5.277 19.375 27.766 1 93 39 GLU B O 1
ATOM 2156 N N . ILE B 1 40 ? 3.83 18.531 26.328 1 92.69 40 ILE B N 1
ATOM 2157 C CA . ILE B 1 40 ? 4.855 17.906 25.516 1 92.69 40 ILE B CA 1
ATOM 2158 C C . ILE B 1 40 ? 5.758 18.984 24.906 1 92.69 40 ILE B C 1
ATOM 2160 O O . ILE B 1 40 ? 6.984 18.844 24.906 1 92.69 40 ILE B O 1
ATOM 2164 N N . ALA B 1 41 ? 5.102 20.016 24.391 1 91.56 41 ALA B N 1
ATOM 2165 C CA . ALA B 1 41 ? 5.848 21.125 23.797 1 91.56 41 ALA B CA 1
ATOM 2166 C C . ALA B 1 41 ? 6.836 21.719 24.797 1 91.56 41 ALA B C 1
ATOM 2168 O O . ALA B 1 41 ? 7.996 21.953 24.453 1 91.56 41 ALA B O 1
ATOM 2169 N N . LYS B 1 42 ? 6.387 21.891 25.984 1 90.62 42 LYS B N 1
ATOM 2170 C CA . LYS B 1 42 ? 7.223 22.438 27.047 1 90.62 42 LYS B CA 1
ATOM 2171 C C . LYS B 1 42 ? 8.367 21.484 27.391 1 90.62 42 LYS B C 1
ATOM 2173 O O . LYS B 1 42 ? 9.523 21.906 27.469 1 90.62 42 LYS B O 1
ATOM 2178 N N . GLN B 1 43 ? 8.102 20.281 27.531 1 89.75 43 GLN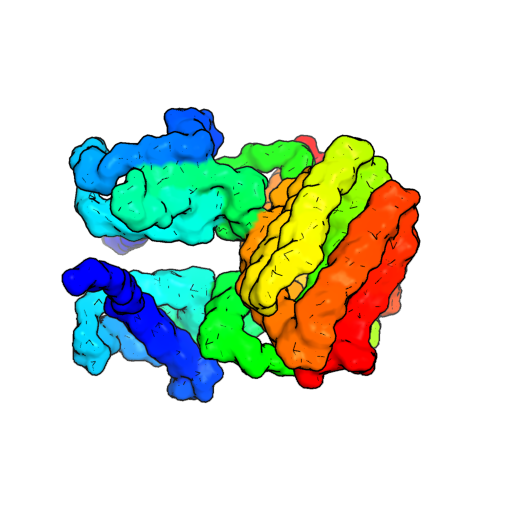 B N 1
ATOM 2179 C CA . GLN B 1 43 ? 9.086 19.281 27.938 1 89.75 43 GLN B CA 1
ATOM 2180 C C . GLN B 1 43 ? 10.172 19.109 26.875 1 89.75 43 GLN B C 1
ATOM 2182 O O . GLN B 1 43 ? 11.344 18.938 27.188 1 89.75 43 GLN B O 1
ATOM 2187 N N . MET B 1 44 ? 9.758 19.203 25.656 1 89.44 44 MET B N 1
ATOM 2188 C CA . MET B 1 44 ? 10.695 18.938 24.578 1 89.44 44 MET B CA 1
ATOM 2189 C C . MET B 1 44 ? 11.273 20.234 24.016 1 89.44 44 MET B C 1
ATOM 2191 O O . MET B 1 44 ? 12.094 20.219 23.094 1 89.44 44 MET B O 1
ATOM 2195 N N . GLN B 1 45 ? 10.797 21.281 24.5 1 88.69 45 GLN B N 1
ATOM 2196 C CA . GLN B 1 45 ? 11.281 22.609 24.125 1 88.69 45 GLN B CA 1
ATOM 2197 C C . GLN B 1 45 ? 11.086 22.875 22.641 1 88.69 45 GLN B C 1
ATOM 2199 O O . GLN B 1 45 ? 12.023 23.266 21.938 1 88.69 45 GLN B O 1
ATOM 2204 N N . VAL B 1 46 ? 9.867 22.609 22.188 1 87.44 46 VAL B N 1
ATOM 2205 C CA . VAL B 1 46 ? 9.453 22.906 20.828 1 87.44 46 VAL B CA 1
ATOM 2206 C C . VAL B 1 46 ? 8.109 23.625 20.828 1 87.44 46 VAL B C 1
ATOM 2208 O O . VAL B 1 46 ? 7.441 23.688 21.859 1 87.44 46 VAL B O 1
ATOM 2211 N N . SER B 1 47 ? 7.73 24.188 19.703 1 87.44 47 SER B N 1
ATOM 2212 C CA . SER B 1 47 ? 6.465 24.922 19.609 1 87.44 47 SER B CA 1
ATOM 2213 C C . SER B 1 47 ? 5.285 23.953 19.531 1 87.44 47 SER B C 1
ATOM 2215 O O . SER B 1 47 ? 5.453 22.781 19.188 1 87.44 47 SER B O 1
ATOM 2217 N N . ARG B 1 48 ? 4.141 24.484 19.844 1 87.56 48 ARG B N 1
ATOM 2218 C CA . ARG B 1 48 ? 2.91 23.719 19.734 1 87.56 48 ARG B CA 1
ATOM 2219 C C . ARG B 1 48 ? 2.646 23.328 18.281 1 87.56 48 ARG B C 1
ATOM 2221 O O . ARG B 1 48 ? 2.072 22.266 18 1 87.56 48 ARG B O 1
ATOM 2228 N N . ALA B 1 49 ? 3.094 24.156 17.453 1 83 49 ALA B N 1
ATOM 2229 C CA . ALA B 1 49 ? 2.92 23.875 16.031 1 83 49 ALA B CA 1
ATOM 2230 C C . ALA B 1 49 ? 3.713 22.641 15.609 1 83 49 ALA B C 1
ATOM 2232 O O . ALA B 1 49 ? 3.244 21.844 14.797 1 83 49 ALA B O 1
ATOM 2233 N N . VAL B 1 50 ? 4.867 22.484 16.125 1 84.25 50 VAL B N 1
ATOM 2234 C CA . VAL B 1 50 ? 5.727 21.328 15.859 1 84.25 50 VAL B CA 1
ATOM 2235 C C . VAL B 1 50 ? 5.074 20.062 16.391 1 84.25 50 VAL B C 1
ATOM 2237 O O . VAL B 1 50 ? 5.012 19.047 15.688 1 84.25 50 VAL B O 1
ATOM 2240 N N . VAL B 1 51 ? 4.504 20.141 17.578 1 89.69 51 VAL B N 1
ATOM 2241 C CA . VAL B 1 51 ? 3.867 19 18.203 1 89.69 51 VAL B CA 1
ATOM 2242 C C . VAL B 1 51 ? 2.611 18.609 17.422 1 89.69 51 VAL B C 1
ATOM 2244 O O . VAL B 1 51 ? 2.412 17.438 17.109 1 89.69 51 VAL B O 1
ATOM 2247 N N . ASN B 1 52 ? 1.845 19.578 17.078 1 85.94 52 ASN B N 1
ATOM 2248 C CA . ASN B 1 52 ? 0.611 19.344 16.328 1 85.94 52 ASN B CA 1
ATOM 2249 C C . ASN B 1 52 ? 0.888 18.688 14.977 1 85.94 52 ASN B C 1
ATOM 2251 O O . ASN B 1 52 ? 0.246 17.703 14.617 1 85.94 52 ASN B O 1
ATOM 2255 N N . SER B 1 53 ? 1.862 19.203 14.312 1 85.56 53 SER B N 1
ATOM 2256 C CA . SER B 1 53 ? 2.23 18.656 13.008 1 85.56 53 SER B CA 1
ATOM 2257 C C . SER B 1 53 ? 2.785 17.234 13.133 1 85.56 53 SER B C 1
ATOM 2259 O O . SER B 1 53 ? 2.521 16.391 12.289 1 85.56 53 SER B O 1
ATOM 2261 N N . GLY B 1 54 ? 3.523 17.109 14.125 1 88.31 54 GLY B N 1
ATOM 2262 C CA . GLY B 1 54 ? 4.066 15.781 14.391 1 88.31 54 GLY B CA 1
ATOM 2263 C C . GLY B 1 54 ? 2.996 14.75 14.703 1 88.31 54 GLY B C 1
ATOM 2264 O O . GLY B 1 54 ? 3.047 13.625 14.203 1 88.31 54 GLY B O 1
ATOM 2265 N N . PHE B 1 55 ? 2.023 15.141 15.477 1 90.5 55 PHE B N 1
ATOM 2266 C CA . PHE B 1 55 ? 0.91 14.266 15.812 1 90.5 55 PHE B CA 1
ATOM 2267 C C . PHE B 1 55 ? 0.127 13.883 14.562 1 90.5 55 PHE B C 1
ATOM 2269 O O . PHE B 1 55 ? -0.247 12.719 14.391 1 90.5 55 PHE B O 1
ATOM 2276 N N . ALA B 1 56 ? -0.04 14.875 13.773 1 85.5 56 ALA B N 1
ATOM 2277 C CA . ALA B 1 56 ? -0.763 14.609 12.531 1 85.5 56 ALA B CA 1
ATOM 2278 C C . ALA B 1 56 ? -0.028 13.578 11.68 1 85.5 56 ALA B C 1
ATOM 2280 O O . ALA B 1 56 ? -0.648 12.672 11.125 1 85.5 56 ALA B O 1
ATOM 2281 N N . GLU B 1 57 ? 1.272 13.719 11.586 1 85.94 57 GLU B N 1
ATOM 2282 C CA . GLU B 1 57 ? 2.08 12.789 10.805 1 85.94 57 GLU B CA 1
ATOM 2283 C C . GLU B 1 57 ? 2.074 11.398 11.43 1 85.94 57 GLU B C 1
ATOM 2285 O O . GLU B 1 57 ? 1.949 10.391 10.727 1 85.94 57 GLU B O 1
ATOM 2290 N N . LEU B 1 58 ? 2.156 11.352 12.727 1 90.38 58 LEU B N 1
ATOM 2291 C CA . LEU B 1 58 ? 2.166 10.078 13.43 1 90.38 58 LEU B CA 1
ATOM 2292 C C . LEU B 1 58 ? 0.812 9.383 13.328 1 90.38 58 LEU B C 1
ATOM 2294 O O . LEU B 1 58 ? 0.739 8.148 13.297 1 90.38 58 LEU B O 1
ATOM 2298 N N . GLU B 1 59 ? -0.211 10.188 13.25 1 89.94 59 GLU B N 1
ATOM 2299 C CA . GLU B 1 59 ? -1.541 9.625 13.016 1 89.94 59 GLU B CA 1
ATOM 2300 C C . GLU B 1 59 ? -1.66 9.039 11.617 1 89.94 59 GLU B C 1
ATOM 2302 O O . GLU B 1 59 ? -2.174 7.93 11.445 1 89.94 59 GLU B O 1
ATOM 2307 N N . LYS B 1 60 ? -1.115 9.75 10.711 1 81.5 60 LYS B N 1
ATOM 2308 C CA . LYS B 1 60 ? -1.116 9.281 9.328 1 81.5 60 LYS B CA 1
ATOM 2309 C C . LYS B 1 60 ? -0.329 7.984 9.18 1 81.5 60 LYS B C 1
ATOM 2311 O O . LYS B 1 60 ? -0.695 7.113 8.391 1 81.5 60 LYS B O 1
ATOM 2316 N N . GLN B 1 61 ? 0.704 7.906 9.984 1 84.31 61 GLN B N 1
ATOM 2317 C CA . GLN B 1 61 ? 1.544 6.715 9.961 1 84.31 61 GLN B CA 1
ATOM 2318 C C . GLN B 1 61 ? 0.904 5.574 10.75 1 84.31 61 GLN B C 1
ATOM 2320 O O . GLN B 1 61 ? 1.427 4.457 10.773 1 84.31 61 GLN B O 1
ATOM 2325 N N . GLY B 1 62 ? -0.178 5.926 11.484 1 87.5 62 GLY B N 1
ATOM 2326 C CA . GLY B 1 62 ? -0.931 4.887 12.172 1 87.5 62 GLY B CA 1
ATOM 2327 C C . GLY B 1 62 ? -0.477 4.664 13.602 1 87.5 62 GLY B C 1
ATOM 2328 O O . GLY B 1 62 ? -0.954 3.75 14.273 1 87.5 62 GLY B O 1
ATOM 2329 N N . PHE B 1 63 ? 0.416 5.465 14.086 1 90 63 PHE B N 1
ATOM 2330 C CA . PHE B 1 63 ? 0.967 5.262 15.422 1 90 63 PHE B CA 1
ATOM 2331 C C . PHE B 1 63 ? 0.081 5.91 16.469 1 90 63 PHE B C 1
ATOM 2333 O O . PHE B 1 63 ? 0.102 5.512 17.641 1 90 63 PHE B O 1
ATOM 2340 N N . LEU B 1 64 ? -0.667 6.953 16.047 1 93.81 64 LEU B N 1
ATOM 2341 C CA . LEU B 1 64 ? -1.484 7.691 17 1 93.81 64 LEU B CA 1
ATOM 2342 C C . LEU B 1 64 ? -2.932 7.773 16.531 1 93.81 64 LEU B C 1
ATOM 2344 O O . LEU B 1 64 ? -3.211 7.609 15.336 1 93.81 64 LEU B O 1
ATOM 2348 N N . GLU B 1 65 ? -3.789 7.934 17.406 1 92 65 GLU B N 1
ATOM 2349 C CA . GLU B 1 65 ? -5.188 8.281 17.172 1 92 65 GLU B CA 1
ATOM 2350 C C . GLU B 1 65 ? -5.559 9.57 17.906 1 92 65 GLU B C 1
ATOM 2352 O O . GLU B 1 65 ? -5.391 9.664 19.125 1 92 65 GLU B O 1
ATOM 2357 N N . VAL B 1 66 ? -6.012 10.492 17.141 1 88.38 66 VAL B N 1
ATOM 2358 C CA . VAL B 1 66 ? -6.391 11.766 17.75 1 88.38 66 VAL B CA 1
ATOM 2359 C C . VAL B 1 66 ? -7.902 11.82 17.938 1 88.38 66 VAL B C 1
ATOM 2361 O O . VAL B 1 66 ? -8.664 11.656 16.984 1 88.38 66 VAL B O 1
ATOM 2364 N N . HIS B 1 67 ? -8.375 11.875 19.062 1 87.12 67 HIS B N 1
ATOM 2365 C CA . HIS B 1 67 ? -9.781 12.008 19.406 1 87.12 67 HIS B CA 1
ATOM 2366 C C . HIS B 1 67 ? -10.109 13.422 19.875 1 87.12 67 HIS B C 1
ATOM 2368 O O . HIS B 1 67 ? -9.672 13.844 20.953 1 87.12 67 HIS B O 1
ATOM 2374 N N . PRO B 1 68 ? -10.883 14.094 19.016 1 81.19 68 PRO B N 1
ATOM 2375 C CA . PRO B 1 68 ? -11.211 15.469 19.406 1 81.19 68 PRO B CA 1
ATOM 2376 C C . PRO B 1 68 ? -11.75 15.562 20.828 1 81.19 68 PRO B C 1
ATOM 2378 O O . PRO B 1 68 ? -12.625 14.789 21.219 1 81.19 68 PRO B O 1
ATOM 2381 N N . ARG B 1 69 ? -11.266 16.438 21.562 1 84.12 69 ARG B N 1
ATOM 2382 C CA . ARG B 1 69 ? -11.703 16.781 22.922 1 84.12 69 ARG B CA 1
ATOM 2383 C C . ARG B 1 69 ? -11.344 15.672 23.906 1 84.12 69 ARG B C 1
ATOM 2385 O O . ARG B 1 69 ? -11.688 15.75 25.078 1 84.12 69 ARG B O 1
ATOM 2392 N N . GLN B 1 70 ? -10.828 14.508 23.484 1 88.94 70 GLN B N 1
ATOM 2393 C CA . GLN B 1 70 ? -10.445 13.414 24.375 1 88.94 70 GLN B CA 1
ATOM 2394 C C . GLN B 1 70 ? -8.93 13.281 24.484 1 88.94 70 GLN B C 1
ATOM 2396 O O . GLN B 1 70 ? -8.406 12.836 25.5 1 88.94 70 GLN B O 1
ATOM 2401 N N . GLY B 1 71 ? -8.305 13.664 23.406 1 91.56 71 GLY B N 1
ATOM 2402 C CA . GLY B 1 71 ? -6.848 13.633 23.438 1 91.56 71 GLY B CA 1
ATOM 2403 C C . GLY B 1 71 ? -6.242 12.727 22.391 1 91.56 71 GLY B C 1
ATOM 2404 O O . GLY B 1 71 ? -6.906 12.383 21.406 1 91.56 71 GLY B O 1
ATOM 2405 N N . VAL B 1 72 ? -4.883 12.469 22.562 1 94.19 72 VAL B N 1
ATOM 2406 C CA . VAL B 1 72 ? -4.113 11.68 21.609 1 94.19 72 VAL B CA 1
ATOM 2407 C C . VAL B 1 72 ? -3.691 10.359 22.25 1 94.19 72 VAL B C 1
ATOM 2409 O O . VAL B 1 72 ? -3.197 10.344 23.375 1 94.19 72 VAL B O 1
ATOM 2412 N N . PHE B 1 73 ? -3.932 9.258 21.562 1 95.44 73 PHE B N 1
ATOM 2413 C CA . PHE B 1 73 ? -3.627 7.93 22.078 1 95.44 73 PHE B CA 1
ATOM 2414 C C . PHE B 1 73 ? -2.688 7.188 21.125 1 95.44 73 PHE B C 1
ATOM 2416 O O . PHE B 1 73 ? -2.697 7.426 19.922 1 95.44 73 PHE B O 1
ATOM 2423 N N . VAL B 1 74 ? -1.857 6.348 21.766 1 94.19 74 VAL B N 1
ATOM 2424 C CA . VAL B 1 74 ? -1.074 5.445 20.922 1 94.19 74 VAL B CA 1
ATOM 2425 C C . VAL B 1 74 ? -1.986 4.383 20.312 1 94.19 74 VAL B C 1
ATOM 2427 O O . VAL B 1 74 ? -2.711 3.691 21.031 1 94.19 74 VAL B O 1
ATOM 2430 N N . ALA B 1 75 ? -1.97 4.262 19.047 1 91.5 75 ALA B N 1
ATOM 2431 C CA . ALA B 1 75 ? -2.852 3.354 18.312 1 91.5 75 ALA B CA 1
ATOM 2432 C C . ALA B 1 75 ? -2.34 1.917 18.391 1 91.5 75 ALA B C 1
ATOM 2434 O O . ALA B 1 75 ? -1.172 1.684 18.719 1 91.5 75 ALA B O 1
ATOM 2435 N N . GLU B 1 76 ? -3.326 0.991 18.172 1 87.44 76 GLU B N 1
ATOM 2436 C CA . GLU B 1 76 ? -2.938 -0.401 17.969 1 87.44 76 GLU B CA 1
ATOM 2437 C C . GLU B 1 76 ? -2.377 -0.622 16.578 1 87.44 76 GLU B C 1
ATOM 2439 O O . GLU B 1 76 ? -2.992 -1.308 15.75 1 87.44 76 GLU B O 1
ATOM 2444 N N . TYR B 1 77 ? -1.185 -0.07 16.359 1 82.94 77 TYR B N 1
ATOM 2445 C CA . TYR B 1 77 ? -0.61 0.003 15.023 1 82.94 77 TYR B CA 1
ATOM 2446 C C . TYR B 1 77 ? -0.296 -1.389 14.492 1 82.94 77 TYR B C 1
ATOM 2448 O O . TYR B 1 77 ? -0.163 -1.579 13.281 1 82.94 77 TYR B O 1
ATOM 2456 N N . GLY B 1 78 ? -0.167 -2.383 15.367 1 73.31 78 GLY B N 1
ATOM 2457 C CA . GLY B 1 78 ? -0.003 -3.756 14.914 1 73.31 78 GLY B CA 1
ATOM 2458 C C . GLY B 1 78 ? -1.233 -4.301 14.211 1 73.31 78 GLY B C 1
ATOM 2459 O O . GLY B 1 78 ? -1.119 -5.09 13.273 1 73.31 78 GLY B O 1
ATOM 2460 N N . LYS B 1 79 ? -2.369 -3.748 14.656 1 72.38 79 LYS B N 1
ATOM 2461 C CA . LYS B 1 79 ? -3.641 -4.242 14.133 1 72.38 79 LYS B CA 1
ATOM 2462 C C . LYS B 1 79 ? -4.211 -3.297 13.078 1 72.38 79 LYS B C 1
ATOM 2464 O O . LYS B 1 79 ? -4.82 -3.74 12.102 1 72.38 79 LYS B O 1
ATOM 2469 N N . TYR B 1 80 ? -3.947 -2.023 13.297 1 76.5 80 TYR B N 1
ATOM 2470 C CA . TYR B 1 80 ? -4.648 -1.049 12.469 1 76.5 80 TYR B CA 1
ATOM 2471 C C . TYR B 1 80 ? -3.666 -0.15 11.727 1 76.5 80 TYR B C 1
ATOM 2473 O O . TYR B 1 80 ? -4.043 0.907 11.219 1 76.5 80 TYR B O 1
ATOM 2481 N N . GLY B 1 81 ? -2.445 -0.614 11.719 1 78.69 81 GLY B N 1
ATOM 2482 C CA . GLY B 1 81 ? -1.449 0.127 10.961 1 78.69 81 GLY B CA 1
ATOM 2483 C C . GLY B 1 81 ? -1.67 0.064 9.461 1 78.69 81 GLY B C 1
ATOM 2484 O O . GLY B 1 81 ? -2.58 -0.623 8.992 1 78.69 81 GLY B O 1
ATOM 2485 N N . ASN B 1 82 ? -0.9 0.858 8.727 1 80.12 82 ASN B N 1
ATOM 2486 C CA . ASN B 1 82 ? -0.933 0.907 7.266 1 80.12 82 ASN B CA 1
ATOM 2487 C C . ASN B 1 82 ? 0.47 0.833 6.672 1 80.12 82 ASN B C 1
ATOM 2489 O O . ASN B 1 82 ? 1.434 0.531 7.379 1 80.12 82 ASN B O 1
ATOM 2493 N N . ILE B 1 83 ? 0.553 0.913 5.434 1 79.38 83 ILE B N 1
ATOM 2494 C CA . ILE B 1 83 ? 1.836 0.743 4.762 1 79.38 83 ILE B CA 1
ATOM 2495 C C . ILE B 1 83 ? 2.828 1.785 5.273 1 79.38 83 ILE B C 1
ATOM 2497 O O . ILE B 1 83 ? 4.023 1.508 5.391 1 79.38 83 ILE B O 1
ATOM 2501 N N . ASN B 1 84 ? 2.336 2.922 5.594 1 80.81 84 ASN B N 1
ATOM 2502 C CA . ASN B 1 84 ? 3.205 3.945 6.164 1 80.81 84 ASN B CA 1
ATOM 2503 C C . ASN B 1 84 ? 3.744 3.527 7.531 1 80.81 84 ASN B C 1
ATOM 2505 O O . ASN B 1 84 ? 4.855 3.902 7.906 1 80.81 84 ASN B O 1
ATOM 2509 N N . THR B 1 85 ? 2.939 2.822 8.242 1 81.69 85 THR B N 1
ATOM 2510 C CA . THR B 1 85 ? 3.387 2.281 9.523 1 81.69 85 THR B CA 1
ATOM 2511 C C . THR B 1 85 ? 4.602 1.377 9.336 1 81.69 85 THR B C 1
ATOM 2513 O O . THR B 1 85 ? 5.617 1.543 10.008 1 81.69 85 THR B O 1
ATOM 2516 N N . LEU B 1 86 ? 4.484 0.533 8.398 1 77.38 86 LEU B N 1
ATOM 2517 C CA . LEU B 1 86 ? 5.562 -0.412 8.125 1 77.38 86 LEU B CA 1
ATOM 2518 C C . LEU B 1 86 ? 6.824 0.317 7.68 1 77.38 86 LEU B C 1
ATOM 2520 O O . LEU B 1 86 ? 7.922 0.011 8.156 1 77.38 86 LEU B O 1
ATOM 2524 N N . ASN B 1 87 ? 6.645 1.238 6.828 1 79.12 87 ASN B N 1
ATOM 2525 C CA . ASN B 1 87 ? 7.785 2.004 6.34 1 79.12 87 ASN B CA 1
ATOM 2526 C C . ASN B 1 87 ? 8.477 2.76 7.473 1 79.12 87 ASN B C 1
ATOM 2528 O O . ASN B 1 87 ? 9.703 2.832 7.516 1 79.12 87 ASN B O 1
ATOM 2532 N N . ALA B 1 88 ? 7.668 3.24 8.297 1 76.69 88 ALA B N 1
ATOM 2533 C CA . ALA B 1 88 ? 8.211 3.975 9.438 1 76.69 88 ALA B CA 1
ATOM 2534 C C . ALA B 1 88 ? 8.992 3.049 10.367 1 76.69 88 ALA B C 1
ATOM 2536 O O . ALA B 1 88 ? 10.047 3.42 10.875 1 76.69 88 ALA B O 1
ATOM 2537 N N . ILE B 1 89 ? 8.523 1.915 10.617 1 75.06 89 ILE B N 1
ATOM 2538 C CA . ILE B 1 89 ? 9.188 0.933 11.469 1 75.06 89 ILE B CA 1
ATOM 2539 C C . ILE B 1 89 ? 10.508 0.514 10.828 1 75.06 89 ILE B C 1
ATOM 2541 O O . ILE B 1 89 ? 11.523 0.374 11.523 1 75.06 89 ILE B O 1
ATOM 2545 N N . MET B 1 90 ? 10.469 0.418 9.547 1 74.44 90 MET B N 1
ATOM 2546 C CA . MET B 1 90 ? 11.672 0.008 8.82 1 74.44 90 MET B CA 1
ATOM 2547 C C . MET B 1 90 ? 12.742 1.087 8.891 1 74.44 90 MET B C 1
ATOM 2549 O O . MET B 1 90 ? 13.938 0.78 8.961 1 74.44 90 MET B O 1
ATOM 2553 N N . GLU B 1 91 ? 12.281 2.268 8.719 1 67.81 91 GLU B N 1
ATOM 2554 C CA . GLU B 1 91 ? 13.211 3.389 8.781 1 67.81 91 GLU B CA 1
ATOM 2555 C C . GLU B 1 91 ? 13.898 3.461 10.148 1 67.81 91 GLU B C 1
ATOM 2557 O O . GLU B 1 91 ? 15.047 3.879 10.242 1 67.81 91 GLU B O 1
ATOM 2562 N N . TYR B 1 92 ? 13.156 3.248 11.133 1 61.19 92 TYR B N 1
ATOM 2563 C CA . TYR B 1 92 ? 13.688 3.342 12.492 1 61.19 92 TYR B CA 1
ATOM 2564 C C . TYR B 1 92 ? 14.594 2.156 12.805 1 61.19 92 TYR B C 1
ATOM 2566 O O . TYR B 1 92 ? 15.672 2.328 13.375 1 61.19 92 TYR B O 1
ATOM 2574 N N . HIS B 1 93 ? 14.094 0.992 12.672 1 60.5 93 HIS B N 1
ATOM 2575 C CA . HIS B 1 93 ? 14.828 -0.21 13.055 1 60.5 93 HIS B CA 1
ATOM 2576 C C . HIS B 1 93 ? 14.719 -1.288 11.977 1 60.5 93 HIS B C 1
ATOM 2578 O O . HIS B 1 93 ? 14.203 -2.379 12.242 1 60.5 93 HIS B O 1
ATOM 2584 N N . GLY B 1 94 ? 15.125 -0.728 10.781 1 57.94 94 GLY B N 1
ATOM 2585 C CA . GLY B 1 94 ? 15.023 -1.682 9.688 1 57.94 94 GLY B CA 1
ATOM 2586 C C . GLY B 1 94 ? 15.586 -3.049 10.039 1 57.94 94 GLY B C 1
ATOM 2587 O O . GLY B 1 94 ? 15.133 -4.062 9.508 1 57.94 94 GLY B O 1
ATOM 2588 N N . ASP B 1 95 ? 16.5 -2.992 10.992 1 58.59 95 ASP B N 1
ATOM 2589 C CA . ASP B 1 95 ? 17.188 -4.219 11.383 1 58.59 95 ASP B CA 1
ATOM 2590 C C . ASP B 1 95 ? 16.312 -5.082 12.281 1 58.59 95 ASP B C 1
ATOM 2592 O O . ASP B 1 95 ? 16.688 -6.191 12.664 1 58.59 95 ASP B O 1
ATOM 2596 N N . THR B 1 96 ? 15.102 -4.59 12.461 1 62.19 96 THR B N 1
ATOM 2597 C CA . THR B 1 96 ? 14.391 -5.281 13.539 1 62.19 96 THR B CA 1
ATOM 2598 C C . THR B 1 96 ? 13.25 -6.125 12.977 1 62.19 96 THR B C 1
ATOM 2600 O O . THR B 1 96 ? 12.461 -6.688 13.742 1 62.19 96 THR B O 1
ATOM 2603 N N . LEU B 1 97 ? 13.297 -6.246 11.68 1 73.94 97 LEU B N 1
ATOM 2604 C CA . LEU B 1 97 ? 12.234 -7.145 11.227 1 73.94 97 LEU B CA 1
ATOM 2605 C C . LEU B 1 97 ? 12.516 -8.578 11.672 1 73.94 97 LEU B C 1
ATOM 2607 O O . LEU B 1 97 ? 13.617 -9.094 11.469 1 73.94 97 LEU B O 1
ATOM 2611 N N . GLY B 1 98 ? 11.586 -9.102 12.367 1 76 98 GLY B N 1
ATOM 2612 C CA . GLY B 1 98 ? 11.695 -10.5 12.75 1 76 98 GLY B CA 1
ATOM 2613 C C . GLY B 1 98 ? 11.453 -11.453 11.602 1 76 98 GLY B C 1
ATOM 2614 O O . GLY B 1 98 ? 11.07 -11.031 10.508 1 76 98 GLY B O 1
ATOM 2615 N N . GLN B 1 99 ? 11.773 -12.68 11.82 1 82.38 99 GLN B N 1
ATOM 2616 C CA . GLN B 1 99 ? 11.633 -13.727 10.812 1 82.38 99 GLN B CA 1
ATOM 2617 C C . GLN B 1 99 ? 10.203 -13.797 10.289 1 82.38 99 GLN B C 1
ATOM 2619 O O . GLN B 1 99 ? 9.984 -13.93 9.078 1 82.38 99 GLN B O 1
ATOM 2624 N N . ALA B 1 100 ? 9.273 -13.656 11.195 1 83.19 100 ALA B N 1
ATOM 2625 C CA . ALA B 1 100 ? 7.867 -13.758 10.812 1 83.19 100 ALA B CA 1
ATOM 2626 C C . ALA B 1 100 ? 7.465 -12.609 9.898 1 83.19 100 ALA B C 1
ATOM 2628 O O . ALA B 1 100 ? 6.703 -12.805 8.945 1 83.19 100 ALA B O 1
ATOM 2629 N N . ASP B 1 101 ? 7.949 -11.469 10.109 1 83.5 101 ASP B N 1
ATOM 2630 C CA . ASP B 1 101 ? 7.648 -10.305 9.273 1 83.5 101 ASP B CA 1
ATOM 2631 C C . ASP B 1 101 ? 8.273 -10.445 7.887 1 83.5 101 ASP B C 1
ATOM 2633 O O . ASP B 1 101 ? 7.633 -10.125 6.883 1 83.5 101 ASP B O 1
ATOM 2637 N N . ILE B 1 102 ? 9.445 -10.953 7.91 1 85.75 102 ILE B N 1
ATOM 2638 C CA . ILE B 1 102 ? 10.141 -11.141 6.637 1 85.75 102 ILE B CA 1
ATOM 2639 C C . ILE B 1 102 ? 9.391 -12.164 5.789 1 85.75 102 ILE B C 1
ATOM 2641 O O . ILE B 1 102 ? 9.188 -11.953 4.59 1 85.75 102 ILE B O 1
ATOM 2645 N N . TYR B 1 103 ? 8.984 -13.18 6.449 1 87.94 103 TYR B N 1
ATOM 2646 C CA . TYR B 1 103 ? 8.203 -14.188 5.75 1 87.94 103 TYR B CA 1
ATOM 2647 C C . TYR B 1 103 ? 6.93 -13.586 5.172 1 87.94 103 TYR B C 1
ATOM 2649 O O . TYR B 1 103 ? 6.578 -13.852 4.016 1 87.94 103 TYR B O 1
ATOM 2657 N N . SER B 1 104 ? 6.262 -12.836 5.957 1 89.5 104 SER B N 1
ATOM 2658 C CA . SER B 1 104 ? 5.023 -12.195 5.531 1 89.5 104 SER B CA 1
ATOM 2659 C C . SER B 1 104 ? 5.25 -11.289 4.328 1 89.5 104 SER B C 1
ATOM 2661 O O . SER B 1 104 ? 4.477 -11.312 3.371 1 89.5 104 SER B O 1
ATOM 2663 N N . ILE B 1 105 ? 6.266 -10.555 4.375 1 88.75 105 ILE B N 1
ATOM 2664 C CA . ILE B 1 105 ? 6.602 -9.609 3.312 1 88.75 105 ILE B CA 1
ATOM 2665 C C . ILE B 1 105 ? 6.898 -10.375 2.023 1 88.75 105 ILE B C 1
ATOM 2667 O O . ILE B 1 105 ? 6.383 -10.031 0.958 1 88.75 105 ILE B O 1
ATOM 2671 N N . LEU B 1 106 ? 7.707 -11.391 2.119 1 90.62 106 LEU B N 1
ATOM 2672 C CA . LEU B 1 106 ? 8.125 -12.141 0.94 1 90.62 106 LEU B CA 1
ATOM 2673 C C . LEU B 1 106 ? 6.945 -12.891 0.326 1 90.62 106 LEU B C 1
ATOM 2675 O O . LEU B 1 106 ? 6.875 -13.055 -0.895 1 90.62 106 LEU B O 1
ATOM 2679 N N . GLU B 1 107 ? 6.062 -13.297 1.162 1 91.69 107 GLU B N 1
ATOM 2680 C CA . GLU B 1 107 ? 4.859 -13.953 0.666 1 91.69 107 GLU B CA 1
ATOM 2681 C C . GLU B 1 107 ? 4.016 -13.008 -0.18 1 91.69 107 GLU B C 1
ATOM 2683 O O . GLU B 1 107 ? 3.539 -13.383 -1.253 1 91.69 107 GLU B O 1
ATOM 2688 N N . VAL B 1 108 ? 3.785 -11.875 0.29 1 92.31 108 VAL B N 1
ATOM 2689 C CA . VAL B 1 108 ? 3.01 -10.867 -0.432 1 92.31 108 VAL B CA 1
ATOM 2690 C C . VAL B 1 108 ? 3.744 -10.469 -1.711 1 92.31 108 VAL B C 1
ATOM 2692 O O . VAL B 1 108 ? 3.131 -10.359 -2.775 1 92.31 108 VAL B O 1
ATOM 2695 N N . ARG B 1 109 ? 4.984 -10.266 -1.607 1 91.44 109 ARG B N 1
ATOM 2696 C CA . ARG B 1 109 ? 5.793 -9.938 -2.779 1 91.44 109 ARG B CA 1
ATOM 2697 C C . ARG B 1 109 ? 5.656 -11.008 -3.854 1 91.44 109 ARG B C 1
ATOM 2699 O O . ARG B 1 109 ? 5.527 -10.703 -5.039 1 91.44 109 ARG B O 1
ATOM 2706 N N . ARG B 1 110 ? 5.773 -12.227 -3.4 1 93.5 110 ARG B N 1
ATOM 2707 C CA . ARG B 1 110 ? 5.641 -13.352 -4.316 1 93.5 110 ARG B CA 1
ATOM 2708 C C . ARG B 1 110 ? 4.332 -13.273 -5.098 1 93.5 110 ARG B C 1
ATOM 2710 O O . ARG B 1 110 ? 4.324 -13.414 -6.32 1 93.5 110 ARG B O 1
ATOM 2717 N N . ALA B 1 111 ? 3.301 -13.078 -4.402 1 92.81 111 ALA B N 1
ATOM 2718 C CA . ALA B 1 111 ? 1.981 -13.023 -5.027 1 92.81 111 ALA B CA 1
ATOM 2719 C C . ALA B 1 111 ? 1.904 -11.891 -6.047 1 92.81 111 ALA B C 1
ATOM 2721 O O . ALA B 1 111 ? 1.403 -12.078 -7.156 1 92.81 111 ALA B O 1
ATOM 2722 N N . LEU B 1 112 ? 2.367 -10.75 -5.707 1 93.5 112 LEU B N 1
ATOM 2723 C CA . LEU B 1 112 ? 2.305 -9.586 -6.586 1 93.5 112 LEU B CA 1
ATOM 2724 C C . LEU B 1 112 ? 3.229 -9.766 -7.785 1 93.5 112 LEU B C 1
ATOM 2726 O O . LEU B 1 112 ? 2.889 -9.359 -8.898 1 93.5 112 LEU B O 1
ATOM 2730 N N . GLU B 1 113 ? 4.391 -10.328 -7.547 1 93.62 113 GLU B N 1
ATOM 2731 C CA . GLU B 1 113 ? 5.332 -10.562 -8.641 1 93.62 113 GLU B CA 1
ATOM 2732 C C . GLU B 1 113 ? 4.762 -11.555 -9.648 1 93.62 113 GLU B C 1
ATOM 2734 O O . GLU B 1 113 ? 4.91 -11.367 -10.859 1 93.62 113 GLU B O 1
ATOM 2739 N N . HIS B 1 114 ? 4.125 -12.602 -9.156 1 94.69 114 HIS B N 1
ATOM 2740 C CA . HIS B 1 114 ? 3.469 -13.547 -10.055 1 94.69 114 HIS B CA 1
ATOM 2741 C C . HIS B 1 114 ? 2.404 -12.859 -10.898 1 94.69 114 HIS B C 1
ATOM 2743 O O . HIS B 1 114 ? 2.324 -13.078 -12.109 1 94.69 114 HIS B O 1
ATOM 2749 N N . LEU B 1 115 ? 1.622 -12.047 -10.266 1 93.19 115 LEU B N 1
ATOM 2750 C CA . LEU B 1 115 ? 0.581 -11.32 -10.984 1 93.19 115 LEU B CA 1
ATOM 2751 C C . LEU B 1 115 ? 1.184 -10.461 -12.094 1 93.19 115 LEU B C 1
ATOM 2753 O O . LEU B 1 115 ? 0.688 -10.453 -13.219 1 93.19 115 LEU B O 1
ATOM 2757 N N . ALA B 1 116 ? 2.225 -9.727 -11.742 1 93.88 116 ALA B N 1
ATOM 2758 C CA . ALA B 1 116 ? 2.873 -8.844 -12.703 1 93.88 116 ALA B CA 1
ATOM 2759 C C . ALA B 1 116 ? 3.488 -9.633 -13.852 1 93.88 116 ALA B C 1
ATOM 2761 O O . ALA B 1 116 ? 3.234 -9.336 -15.023 1 93.88 116 ALA B O 1
ATOM 2762 N N . THR B 1 117 ? 4.281 -10.664 -13.523 1 95 117 THR B N 1
ATOM 2763 C CA . THR B 1 117 ? 5.004 -11.422 -14.539 1 95 117 THR B CA 1
ATOM 2764 C C . THR B 1 117 ? 4.031 -12.195 -15.43 1 95 117 THR B C 1
ATOM 2766 O O . THR B 1 117 ? 4.238 -12.289 -16.641 1 95 117 THR B O 1
ATOM 2769 N N . ASP B 1 118 ? 2.939 -12.758 -14.852 1 94.5 118 ASP B N 1
ATOM 2770 C CA . ASP B 1 118 ? 1.919 -13.43 -15.648 1 94.5 118 ASP B CA 1
ATOM 2771 C C . ASP B 1 118 ? 1.324 -12.484 -16.688 1 94.5 118 ASP B C 1
ATOM 2773 O O . ASP B 1 118 ? 1.172 -12.859 -17.859 1 94.5 118 ASP B O 1
ATOM 2777 N N . SER B 1 119 ? 0.97 -11.344 -16.25 1 94.5 119 SER B N 1
ATOM 2778 C CA . SER B 1 119 ? 0.36 -10.359 -17.141 1 94.5 119 SER B CA 1
ATOM 2779 C C . SER B 1 119 ? 1.324 -9.938 -18.25 1 94.5 119 SER B C 1
ATOM 2781 O O . SER B 1 119 ? 0.929 -9.797 -19.406 1 94.5 119 SER B O 1
ATOM 2783 N N . ILE B 1 120 ? 2.559 -9.742 -17.906 1 95 120 ILE B N 1
ATOM 2784 C CA . ILE B 1 120 ? 3.576 -9.32 -18.875 1 95 120 ILE B CA 1
ATOM 2785 C C . ILE B 1 120 ? 3.742 -10.383 -19.953 1 95 120 ILE B C 1
ATOM 2787 O O . ILE B 1 120 ? 3.711 -10.07 -21.141 1 95 120 ILE B O 1
ATOM 2791 N N . ILE B 1 121 ? 3.92 -11.602 -19.547 1 95 121 ILE B N 1
ATOM 2792 C CA . ILE B 1 121 ? 4.184 -12.695 -20.484 1 95 121 ILE B CA 1
ATOM 2793 C C . ILE B 1 121 ? 2.986 -12.891 -21.406 1 95 121 ILE B C 1
ATOM 2795 O O . ILE B 1 121 ? 3.15 -13.18 -22.594 1 95 121 ILE B O 1
ATOM 2799 N N . LYS B 1 122 ? 1.829 -12.594 -20.875 1 93.12 122 LYS B N 1
ATOM 2800 C CA . LYS B 1 122 ? 0.604 -12.812 -21.641 1 93.12 122 LYS B CA 1
ATOM 2801 C C . LYS B 1 122 ? 0.312 -11.633 -22.562 1 93.12 122 LYS B C 1
ATOM 2803 O O . LYS B 1 122 ? -0.137 -11.82 -23.688 1 93.12 122 LYS B O 1
ATOM 2808 N N . ASN B 1 123 ? 0.616 -10.422 -22.156 1 92.25 123 ASN B N 1
ATOM 2809 C CA . ASN B 1 123 ? -0.004 -9.273 -22.812 1 92.25 123 ASN B CA 1
ATOM 2810 C C . ASN B 1 123 ? 1.043 -8.32 -23.391 1 92.25 123 ASN B C 1
ATOM 2812 O O . ASN B 1 123 ? 0.731 -7.484 -24.234 1 92.25 123 ASN B O 1
ATOM 2816 N N . SER B 1 124 ? 2.219 -8.312 -22.875 1 91.81 124 SER B N 1
ATOM 2817 C CA . SER B 1 124 ? 3.174 -7.262 -23.219 1 91.81 124 SER B CA 1
ATOM 2818 C C . SER B 1 124 ? 3.799 -7.504 -24.594 1 91.81 124 SER B C 1
ATOM 2820 O O . SER B 1 124 ? 3.877 -8.648 -25.047 1 91.81 124 SER B O 1
ATOM 2822 N N . SER B 1 125 ? 4.25 -6.469 -25.203 1 93.25 125 SER B N 1
ATOM 2823 C CA . SER B 1 125 ? 4.934 -6.559 -26.484 1 93.25 125 SER B CA 1
ATOM 2824 C C . SER B 1 125 ? 6.402 -6.926 -26.312 1 93.25 125 SER B C 1
ATOM 2826 O O . SER B 1 125 ? 6.957 -6.77 -25.219 1 93.25 125 SER B O 1
ATOM 2828 N N . ASN B 1 126 ? 6.984 -7.402 -27.391 1 92.25 126 ASN B N 1
ATOM 2829 C CA . ASN B 1 126 ? 8.414 -7.695 -27.359 1 92.25 126 ASN B CA 1
ATOM 2830 C C . ASN B 1 126 ? 9.234 -6.434 -27.109 1 92.25 126 ASN B C 1
ATOM 2832 O O . ASN B 1 126 ? 10.289 -6.492 -26.469 1 92.25 126 ASN B O 1
ATOM 2836 N N . GLU B 1 127 ? 8.742 -5.379 -27.547 1 93.06 127 GLU B N 1
ATOM 2837 C CA . GLU B 1 127 ? 9.438 -4.105 -27.359 1 93.06 127 GLU B CA 1
ATOM 2838 C C . GLU B 1 127 ? 9.477 -3.723 -25.891 1 93.06 127 GLU B C 1
ATOM 2840 O O . GLU B 1 127 ? 10.5 -3.24 -25.391 1 93.06 127 GLU B O 1
ATOM 2845 N N . ASP B 1 128 ? 8.383 -3.969 -25.25 1 92.38 128 ASP B N 1
ATOM 2846 C CA . ASP B 1 128 ? 8.336 -3.697 -23.812 1 92.38 128 ASP B CA 1
ATOM 2847 C C . ASP B 1 128 ? 9.359 -4.531 -23.047 1 92.38 128 ASP B C 1
ATOM 2849 O O . ASP B 1 128 ? 10.062 -4.02 -22.172 1 92.38 128 ASP B O 1
ATOM 2853 N N . ILE B 1 129 ? 9.461 -5.746 -23.438 1 92.56 129 ILE B N 1
ATOM 2854 C CA . ILE B 1 129 ? 10.352 -6.684 -22.75 1 92.56 129 ILE B CA 1
ATOM 2855 C C . ILE B 1 129 ? 11.805 -6.336 -23.047 1 92.56 129 ILE B C 1
ATOM 2857 O O . ILE B 1 129 ? 12.656 -6.355 -22.156 1 92.56 129 ILE B O 1
ATOM 2861 N N . LEU B 1 130 ? 12.07 -5.957 -24.281 1 90 130 LEU B N 1
ATOM 2862 C CA . LEU B 1 130 ? 13.422 -5.574 -24.672 1 90 130 LEU B CA 1
ATOM 2863 C C . LEU B 1 130 ? 13.875 -4.328 -23.922 1 90 130 LEU B C 1
ATOM 2865 O O . LEU B 1 130 ? 15.062 -4.18 -23.609 1 90 130 LEU B O 1
ATOM 2869 N N . GLY B 1 131 ? 12.93 -3.492 -23.578 1 90.38 131 GLY B N 1
ATOM 2870 C CA . GLY B 1 131 ? 13.219 -2.285 -22.828 1 90.38 131 GLY B CA 1
ATOM 2871 C C . GLY B 1 131 ? 13.75 -2.57 -21.422 1 90.38 131 GLY B C 1
ATOM 2872 O O . GLY B 1 131 ? 14.398 -1.717 -20.828 1 90.38 131 GLY B O 1
ATOM 2873 N N . LEU B 1 132 ? 13.531 -3.783 -20.953 1 94.12 132 LEU B N 1
ATOM 2874 C CA . LEU B 1 132 ? 14 -4.184 -19.625 1 94.12 132 LEU B CA 1
ATOM 2875 C C . LEU B 1 132 ? 15.492 -4.473 -19.641 1 94.12 132 LEU B C 1
ATOM 2877 O O . LEU B 1 132 ? 16.141 -4.465 -18.594 1 94.12 132 LEU B O 1
ATOM 2881 N N . GLU B 1 133 ? 16.016 -4.754 -20.797 1 93.12 133 GLU B N 1
ATOM 2882 C CA . GLU B 1 133 ? 17.422 -5.141 -20.922 1 93.12 133 GLU B CA 1
ATOM 2883 C C . GLU B 1 133 ? 18.344 -4.027 -20.438 1 93.12 133 GLU B C 1
ATOM 2885 O O . GLU B 1 133 ? 19.359 -4.293 -19.781 1 93.12 133 GLU B O 1
ATOM 2890 N N . GLY B 1 134 ? 18.016 -2.811 -20.844 1 93.44 134 GLY B N 1
ATOM 2891 C CA . GLY B 1 134 ? 18.812 -1.686 -20.359 1 93.44 134 GLY B CA 1
ATOM 2892 C C . GLY B 1 134 ? 18.859 -1.587 -18.859 1 93.44 134 GLY B C 1
ATOM 2893 O O . GLY B 1 134 ? 19.906 -1.306 -18.281 1 93.44 134 GLY B O 1
ATOM 2894 N N . LEU B 1 135 ? 17.766 -1.818 -18.203 1 95.44 135 LEU B N 1
ATOM 2895 C CA . LEU B 1 135 ? 17.703 -1.777 -16.75 1 95.44 135 LEU B CA 1
ATOM 2896 C C . LEU B 1 135 ? 18.484 -2.934 -16.141 1 95.44 135 LEU B C 1
ATOM 2898 O O . LEU B 1 135 ? 19.141 -2.768 -15.109 1 95.44 135 LEU B O 1
ATOM 2902 N N . LEU B 1 136 ? 18.391 -4.102 -16.797 1 96.25 136 LEU B N 1
ATOM 2903 C CA . LEU B 1 136 ? 19.172 -5.25 -16.344 1 96.25 136 LEU B CA 1
ATOM 2904 C C . LEU B 1 136 ? 20.656 -4.953 -16.375 1 96.25 136 LEU B C 1
ATOM 2906 O O . LEU B 1 136 ? 21.406 -5.344 -15.477 1 96.25 136 LEU B O 1
ATOM 2910 N N . GLU B 1 137 ? 21.109 -4.266 -17.438 1 95.94 137 GLU B N 1
ATOM 2911 C CA . GLU B 1 137 ? 22.516 -3.881 -17.562 1 95.94 137 GLU B CA 1
ATOM 2912 C C . GLU B 1 137 ? 22.938 -2.938 -16.453 1 95.94 137 GLU B C 1
ATOM 2914 O O . GLU B 1 137 ? 24.078 -2.99 -15.984 1 95.94 137 GLU B O 1
ATOM 2919 N N . GLU B 1 138 ? 22.031 -2.107 -16.047 1 96 138 GLU B N 1
ATOM 2920 C CA . GLU B 1 138 ? 22.312 -1.211 -14.93 1 96 138 GLU B CA 1
ATOM 2921 C C . GLU B 1 138 ? 22.562 -1.994 -13.648 1 96 138 GLU B C 1
ATOM 2923 O O . GLU B 1 138 ? 23.422 -1.612 -12.844 1 96 138 GLU B O 1
ATOM 2928 N N . VAL B 1 139 ? 21.844 -3.045 -13.461 1 96.5 139 VAL B N 1
ATOM 2929 C CA . VAL B 1 139 ? 22.047 -3.896 -12.289 1 96.5 139 VAL B CA 1
ATOM 2930 C C . VAL B 1 139 ? 23.422 -4.578 -12.391 1 96.5 139 VAL B C 1
ATOM 2932 O O . VAL B 1 139 ? 24.188 -4.59 -11.422 1 96.5 139 VAL B O 1
ATOM 2935 N N . ALA B 1 140 ? 23.766 -5.062 -13.562 1 95.88 140 ALA B N 1
ATOM 2936 C CA . ALA B 1 140 ? 25.016 -5.781 -13.805 1 95.88 140 ALA B CA 1
ATOM 2937 C C . ALA B 1 140 ? 26.234 -4.871 -13.594 1 95.88 140 ALA B C 1
ATOM 2939 O O . ALA B 1 140 ? 27.25 -5.309 -13.07 1 95.88 140 ALA B O 1
ATOM 2940 N N . ASN B 1 141 ? 26.062 -3.619 -13.945 1 96.12 141 ASN B N 1
ATOM 2941 C CA . ASN B 1 141 ? 27.188 -2.699 -13.977 1 96.12 141 ASN B CA 1
ATOM 2942 C C . ASN B 1 141 ? 27.297 -1.891 -12.688 1 96.12 141 ASN B C 1
ATOM 2944 O O . ASN B 1 141 ? 28.234 -1.099 -12.516 1 96.12 141 ASN B O 1
ATOM 2948 N N . ALA B 1 142 ? 26.312 -2.107 -11.82 1 95.69 142 ALA B N 1
ATOM 2949 C CA . ALA B 1 142 ? 26.344 -1.36 -10.57 1 95.69 142 ALA B CA 1
ATOM 2950 C C . ALA B 1 142 ? 27.609 -1.666 -9.773 1 95.69 142 ALA B C 1
ATOM 2952 O O . ALA B 1 142 ? 28.047 -2.818 -9.711 1 95.69 142 ALA B O 1
ATOM 2953 N N . LYS B 1 143 ? 28.172 -0.662 -9.219 1 94.25 143 LYS B N 1
ATOM 2954 C CA . LYS B 1 143 ? 29.484 -0.821 -8.602 1 94.25 143 LYS B CA 1
ATOM 2955 C C . LYS B 1 143 ? 29.375 -1 -7.094 1 94.25 143 LYS B C 1
ATOM 2957 O O . LYS B 1 143 ? 30.266 -1.563 -6.457 1 94.25 143 LYS B O 1
ATOM 2962 N N . SER B 1 144 ? 28.375 -0.535 -6.508 1 95.75 144 SER B N 1
ATOM 2963 C CA . SER B 1 144 ? 28.156 -0.65 -5.066 1 95.75 144 SER B CA 1
ATOM 2964 C C . SER B 1 144 ? 26.875 -1.414 -4.754 1 95.75 144 SER B C 1
ATOM 2966 O O . SER B 1 144 ? 26.031 -1.593 -5.625 1 95.75 144 SER B O 1
ATOM 2968 N N . ILE B 1 145 ? 26.797 -1.865 -3.598 1 95.19 145 ILE B N 1
ATOM 2969 C CA . ILE B 1 145 ? 25.594 -2.547 -3.129 1 95.19 145 ILE B CA 1
ATOM 2970 C C . ILE B 1 145 ? 24.391 -1.611 -3.236 1 95.19 145 ILE B C 1
ATOM 2972 O O . ILE B 1 145 ? 23.328 -2.014 -3.705 1 95.19 145 ILE B O 1
ATOM 2976 N N . GLU B 1 146 ? 24.562 -0.409 -2.902 1 94.69 146 GLU B N 1
ATOM 2977 C CA . GLU B 1 146 ? 23.484 0.578 -2.947 1 94.69 146 GLU B CA 1
ATOM 2978 C C . GLU B 1 146 ? 23.016 0.813 -4.379 1 94.69 146 GLU B C 1
ATOM 2980 O O . GLU B 1 146 ? 21.812 0.876 -4.641 1 94.69 146 GLU B O 1
ATOM 2985 N N . ASP B 1 147 ? 23.953 0.869 -5.254 1 95.69 147 ASP B N 1
ATOM 2986 C CA . ASP B 1 147 ? 23.609 1.059 -6.664 1 95.69 147 ASP B CA 1
ATOM 2987 C C . ASP B 1 147 ? 22.875 -0.16 -7.223 1 95.69 147 ASP B C 1
ATOM 2989 O O . ASP B 1 147 ? 21.969 -0.021 -8.039 1 95.69 147 ASP B O 1
ATOM 2993 N N . THR B 1 148 ? 23.359 -1.294 -6.793 1 97.06 148 THR B N 1
ATOM 2994 C CA . THR B 1 148 ? 22.75 -2.533 -7.25 1 97.06 148 THR B CA 1
ATOM 2995 C C . THR B 1 148 ? 21.297 -2.613 -6.797 1 97.06 148 THR B C 1
ATOM 2997 O O . THR B 1 148 ? 20.406 -2.947 -7.586 1 97.06 148 THR B O 1
ATOM 3000 N N . ILE B 1 149 ? 21.062 -2.238 -5.609 1 95.94 149 ILE B N 1
ATOM 3001 C CA . ILE B 1 149 ? 19.719 -2.268 -5.031 1 95.94 149 ILE B CA 1
ATOM 3002 C C . ILE B 1 149 ? 18.828 -1.275 -5.762 1 95.94 149 ILE B C 1
ATOM 3004 O O . ILE B 1 149 ? 17.703 -1.609 -6.137 1 95.94 149 ILE B O 1
ATOM 3008 N N . SER B 1 150 ? 19.312 -0.104 -5.996 1 95.5 150 SER B N 1
ATOM 3009 C CA . SER B 1 150 ? 18.547 0.931 -6.684 1 95.5 150 SER B CA 1
ATOM 3010 C C . SER B 1 150 ? 18.203 0.512 -8.109 1 95.5 150 SER B C 1
ATOM 3012 O O . SER B 1 150 ? 17.062 0.667 -8.555 1 95.5 150 SER B O 1
ATOM 3014 N N . ALA B 1 151 ? 19.188 -0.006 -8.758 1 96.25 151 ALA B N 1
ATOM 3015 C CA . ALA B 1 151 ? 18.969 -0.478 -10.125 1 96.25 151 ALA B CA 1
ATOM 3016 C C . ALA B 1 151 ? 17.984 -1.637 -10.156 1 96.25 151 ALA B C 1
ATOM 3018 O O . ALA B 1 151 ? 17.141 -1.715 -11.055 1 96.25 151 ALA B O 1
ATOM 3019 N N . THR B 1 152 ? 18.094 -2.562 -9.203 1 96.81 152 THR B N 1
ATOM 3020 C CA . THR B 1 152 ? 17.188 -3.705 -9.117 1 96.81 152 THR B CA 1
ATOM 3021 C C . THR B 1 152 ? 15.758 -3.242 -8.883 1 96.81 152 THR B C 1
ATOM 3023 O O . THR B 1 152 ? 14.82 -3.771 -9.484 1 96.81 152 THR B O 1
ATOM 3026 N N . PHE B 1 153 ? 15.602 -2.287 -8.07 1 95.62 153 PHE B N 1
ATOM 3027 C CA . PHE B 1 153 ? 14.266 -1.755 -7.832 1 95.62 153 PHE B CA 1
ATOM 3028 C C . PHE B 1 153 ? 13.68 -1.163 -9.109 1 95.62 153 PHE B C 1
ATOM 3030 O O . PHE B 1 153 ? 12.508 -1.379 -9.422 1 95.62 153 PHE B O 1
ATOM 3037 N N . SER B 1 154 ? 14.484 -0.388 -9.812 1 94.12 154 SER B N 1
ATOM 3038 C CA . SER B 1 154 ? 14.031 0.203 -11.07 1 94.12 154 SER B CA 1
ATOM 3039 C C . SER B 1 154 ? 13.57 -0.869 -12.047 1 94.12 154 SER B C 1
ATOM 3041 O O . SER B 1 154 ? 12.57 -0.689 -12.742 1 94.12 154 SER B O 1
ATOM 3043 N N . PHE B 1 155 ? 14.305 -1.995 -12.07 1 96.38 155 PHE B N 1
ATOM 3044 C CA . PHE B 1 155 ? 13.961 -3.119 -12.938 1 96.38 155 PHE B CA 1
ATOM 3045 C C . PHE B 1 155 ? 12.594 -3.682 -12.562 1 96.38 155 PHE B C 1
ATOM 3047 O O . PHE B 1 155 ? 11.703 -3.789 -13.406 1 96.38 155 PHE B O 1
ATOM 3054 N N . HIS B 1 156 ? 12.359 -3.965 -11.297 1 94.94 156 HIS B N 1
ATOM 3055 C CA . HIS B 1 156 ? 11.117 -4.57 -10.836 1 94.94 156 HIS B CA 1
ATOM 3056 C C . HIS B 1 156 ? 9.953 -3.588 -10.945 1 94.94 156 HIS B C 1
ATOM 3058 O O . HIS B 1 156 ? 8.82 -3.988 -11.227 1 94.94 156 HIS B O 1
ATOM 3064 N N . HIS B 1 157 ? 10.297 -2.348 -10.672 1 93.31 157 HIS B N 1
ATOM 3065 C CA . HIS B 1 157 ? 9.25 -1.344 -10.844 1 93.31 157 HIS B CA 1
ATOM 3066 C C . HIS B 1 157 ? 8.805 -1.244 -12.297 1 93.31 157 HIS B C 1
ATOM 3068 O O . HIS B 1 157 ? 7.613 -1.124 -12.578 1 93.31 157 HIS B O 1
ATOM 3074 N N . LYS B 1 158 ? 9.758 -1.223 -13.18 1 93.69 158 LYS B N 1
ATOM 3075 C CA . LYS B 1 158 ? 9.406 -1.204 -14.594 1 93.69 158 LYS B CA 1
ATOM 3076 C C . LYS B 1 158 ? 8.562 -2.42 -14.969 1 93.69 158 LYS B C 1
ATOM 3078 O O . LYS B 1 158 ? 7.625 -2.311 -15.766 1 93.69 158 LYS B O 1
ATOM 3083 N N . LEU B 1 159 ? 8.891 -3.617 -14.414 1 94.56 159 LEU B N 1
ATOM 3084 C CA . LEU B 1 159 ? 8.062 -4.805 -14.609 1 94.56 159 LEU B CA 1
ATOM 3085 C C . LEU B 1 159 ? 6.617 -4.531 -14.211 1 94.56 159 LEU B C 1
ATOM 3087 O O . LEU B 1 159 ? 5.691 -4.883 -14.945 1 94.56 159 LEU B O 1
ATOM 3091 N N . SER B 1 160 ? 6.434 -3.893 -13.094 1 92.88 160 SER B N 1
ATOM 3092 C CA . SER B 1 160 ? 5.09 -3.607 -12.602 1 92.88 160 SER B CA 1
ATOM 3093 C C . SER B 1 160 ? 4.344 -2.66 -13.531 1 92.88 160 SER B C 1
ATOM 3095 O O . SER B 1 160 ? 3.139 -2.807 -13.742 1 92.88 160 SER B O 1
ATOM 3097 N N . VAL B 1 161 ? 5.066 -1.735 -14.133 1 89.44 161 VAL B N 1
ATOM 3098 C CA . VAL B 1 161 ? 4.469 -0.775 -15.055 1 89.44 161 VAL B CA 1
ATOM 3099 C C . VAL B 1 161 ? 4.059 -1.482 -16.344 1 89.44 161 VAL B C 1
ATOM 3101 O O . VAL B 1 161 ? 2.941 -1.302 -16.828 1 89.44 161 VAL B O 1
ATOM 3104 N N . ILE B 1 162 ? 4.949 -2.305 -16.828 1 92.56 162 ILE B N 1
ATOM 3105 C CA . ILE B 1 162 ? 4.727 -2.979 -18.109 1 92.56 162 ILE B CA 1
ATOM 3106 C C . ILE B 1 162 ? 3.611 -4.012 -17.953 1 92.56 162 ILE B C 1
ATOM 3108 O O . ILE B 1 162 ? 2.996 -4.418 -18.953 1 92.56 162 ILE B O 1
ATOM 3112 N N . SER B 1 163 ? 3.379 -4.484 -16.75 1 93 163 SER B N 1
ATOM 3113 C CA . SER B 1 163 ? 2.314 -5.453 -16.5 1 93 163 SER B CA 1
ATOM 3114 C C . SER B 1 163 ? 0.958 -4.902 -16.922 1 93 163 SER B C 1
ATOM 3116 O O . SER B 1 163 ? 0.013 -5.664 -17.141 1 93 163 SER B O 1
ATOM 3118 N N . GLY B 1 164 ? 0.825 -3.58 -16.938 1 89.44 164 GLY B N 1
ATOM 3119 C CA . GLY B 1 164 ? -0.42 -2.951 -17.344 1 89.44 164 GLY B CA 1
ATOM 3120 C C . GLY B 1 164 ? -1.399 -2.76 -16.203 1 89.44 164 GLY B C 1
ATOM 3121 O O . GLY B 1 164 ? -2.438 -2.119 -16.375 1 89.44 164 GLY B O 1
ATOM 3122 N N . ASN B 1 165 ? -1.133 -3.324 -15.086 1 89.69 165 ASN B N 1
ATOM 3123 C CA . ASN B 1 165 ? -1.951 -3.088 -13.898 1 89.69 165 ASN B CA 1
ATOM 3124 C C . ASN B 1 165 ? -1.627 -1.745 -13.25 1 89.69 165 ASN B C 1
ATOM 3126 O O . ASN B 1 165 ? -0.474 -1.481 -12.906 1 89.69 165 ASN B O 1
ATOM 3130 N N . SER B 1 166 ? -2.6 -0.942 -13.086 1 84.81 166 SER B N 1
ATOM 3131 C CA . SER B 1 166 ? -2.357 0.425 -12.641 1 84.81 166 SER B CA 1
ATOM 3132 C C . SER B 1 166 ? -2.072 0.476 -11.141 1 84.81 166 SER B C 1
ATOM 3134 O O . SER B 1 166 ? -1.598 1.491 -10.625 1 84.81 166 SER B O 1
ATOM 3136 N N . ILE B 1 167 ? -2.303 -0.615 -10.375 1 84.88 167 ILE B N 1
ATOM 3137 C CA . ILE B 1 167 ? -2.209 -0.622 -8.914 1 84.88 167 ILE B CA 1
ATOM 3138 C C . ILE B 1 167 ? -0.868 -1.212 -8.484 1 84.88 167 ILE B C 1
ATOM 3140 O O . ILE B 1 167 ? -0.264 -0.753 -7.516 1 84.88 167 ILE B O 1
ATOM 3144 N N . ILE B 1 168 ? -0.314 -2.098 -9.203 1 89.5 168 ILE B N 1
ATOM 3145 C CA . ILE B 1 168 ? 0.873 -2.848 -8.812 1 89.5 168 ILE B CA 1
ATOM 3146 C C . ILE B 1 168 ? 2.057 -1.896 -8.656 1 89.5 168 ILE B C 1
ATOM 3148 O O . ILE B 1 168 ? 2.758 -1.928 -7.641 1 89.5 168 ILE B O 1
ATOM 3152 N N . PRO B 1 169 ? 2.252 -0.96 -9.625 1 88.38 169 PRO B N 1
ATOM 3153 C CA . PRO B 1 169 ? 3.379 -0.04 -9.461 1 88.38 169 PRO B CA 1
ATOM 3154 C C . PRO B 1 169 ? 3.258 0.817 -8.203 1 88.38 169 PRO B C 1
ATOM 3156 O O . PRO B 1 169 ? 4.27 1.168 -7.586 1 88.38 169 PRO B O 1
ATOM 3159 N N . LEU B 1 170 ? 2.029 1.109 -7.832 1 84.38 170 LEU B N 1
ATOM 3160 C CA . LEU B 1 170 ? 1.804 1.912 -6.637 1 84.38 170 LEU B CA 1
ATOM 3161 C C . LEU B 1 170 ? 2.217 1.147 -5.383 1 84.38 170 LEU B C 1
ATOM 3163 O O . LEU B 1 170 ? 2.828 1.717 -4.477 1 84.38 170 LEU B O 1
ATOM 3167 N N . ILE B 1 171 ? 1.884 -0.091 -5.348 1 86.44 171 ILE B N 1
ATOM 3168 C CA . ILE B 1 171 ? 2.24 -0.934 -4.215 1 86.44 171 ILE B CA 1
ATOM 3169 C C . ILE B 1 171 ? 3.756 -1.105 -4.152 1 86.44 171 ILE B C 1
ATOM 3171 O O . ILE B 1 171 ? 4.355 -1.017 -3.08 1 86.44 171 ILE B O 1
ATOM 3175 N N . TYR B 1 172 ? 4.387 -1.252 -5.32 1 88.5 172 TYR B N 1
ATOM 3176 C CA . TYR B 1 172 ? 5.836 -1.411 -5.367 1 88.5 172 TYR B CA 1
ATOM 3177 C C . TYR B 1 172 ? 6.539 -0.187 -4.793 1 88.5 172 TYR B C 1
ATOM 3179 O O . TYR B 1 172 ? 7.445 -0.315 -3.969 1 88.5 172 TYR B O 1
ATOM 3187 N N . ILE B 1 173 ? 6.082 0.933 -5.215 1 85.12 173 ILE B N 1
ATOM 3188 C CA . ILE B 1 173 ? 6.684 2.174 -4.734 1 85.12 173 ILE B CA 1
ATOM 3189 C C . ILE B 1 173 ? 6.457 2.309 -3.23 1 85.12 173 ILE B C 1
ATOM 3191 O O . ILE B 1 173 ? 7.371 2.682 -2.49 1 85.12 173 ILE B O 1
ATOM 3195 N N . SER B 1 174 ? 5.285 1.943 -2.814 1 82.62 174 SER B N 1
ATOM 3196 C CA . SER B 1 174 ? 4.922 2.086 -1.407 1 82.62 174 SER B CA 1
ATOM 3197 C C . SER B 1 174 ? 5.758 1.163 -0.526 1 82.62 174 SER B C 1
ATOM 3199 O O . SER B 1 174 ? 6.051 1.494 0.625 1 82.62 174 SER B O 1
ATOM 3201 N N . PHE B 1 175 ? 6.215 0.081 -1.047 1 84.88 175 PHE B N 1
ATOM 3202 C CA . PHE B 1 175 ? 6.965 -0.892 -0.261 1 84.88 175 PHE B CA 1
ATOM 3203 C C . PHE B 1 175 ? 8.461 -0.796 -0.562 1 84.88 175 PHE B C 1
ATOM 3205 O O . PHE B 1 175 ? 9.242 -1.646 -0.131 1 84.88 175 PHE B O 1
ATOM 3212 N N . LYS B 1 176 ? 8.859 0.178 -1.315 1 87.56 176 LYS B N 1
ATOM 3213 C CA . LYS B 1 176 ? 10.242 0.319 -1.752 1 87.56 176 LYS B CA 1
ATOM 3214 C C . LYS B 1 176 ? 11.203 0.296 -0.562 1 87.56 176 LYS B C 1
ATOM 3216 O O . LYS B 1 176 ? 12.188 -0.447 -0.564 1 87.56 176 LYS B O 1
ATOM 3221 N N . PRO B 1 177 ? 10.938 0.996 0.522 1 83.75 177 PRO B N 1
ATOM 3222 C CA . PRO B 1 177 ? 11.898 0.982 1.629 1 83.75 177 PRO B CA 1
ATOM 3223 C C . PRO B 1 177 ? 12.062 -0.403 2.248 1 83.75 177 PRO B C 1
ATOM 3225 O O . PRO B 1 177 ? 13.172 -0.771 2.66 1 83.75 177 PRO B O 1
ATOM 3228 N N . VAL B 1 178 ? 11.031 -1.143 2.279 1 83.69 178 VAL B N 1
ATOM 3229 C CA . VAL B 1 178 ? 11.055 -2.465 2.893 1 83.69 178 VAL B CA 1
ATOM 3230 C C . VAL B 1 178 ? 11.828 -3.436 2.002 1 83.69 178 VAL B C 1
ATOM 3232 O O . VAL B 1 178 ? 12.742 -4.117 2.465 1 83.69 178 VAL B O 1
ATOM 3235 N N . VAL B 1 179 ? 11.562 -3.418 0.804 1 88.81 179 VAL B N 1
ATOM 3236 C CA . VAL B 1 179 ? 12.164 -4.371 -0.126 1 88.81 179 VAL B CA 1
ATOM 3237 C C . VAL B 1 179 ? 13.648 -4.066 -0.297 1 88.81 179 VAL B C 1
ATOM 3239 O O . VAL B 1 179 ? 14.469 -4.98 -0.359 1 88.81 179 VAL B O 1
ATOM 3242 N N . THR B 1 180 ? 13.969 -2.805 -0.396 1 90.12 180 THR B N 1
ATOM 3243 C CA . THR B 1 180 ? 15.367 -2.426 -0.587 1 90.12 180 THR B CA 1
ATOM 3244 C C . THR B 1 180 ? 16.203 -2.785 0.641 1 90.12 180 THR B C 1
ATOM 3246 O O . THR B 1 180 ? 17.375 -3.152 0.519 1 90.12 180 THR B O 1
ATOM 3249 N N . GLN B 1 181 ? 15.625 -2.699 1.777 1 86.56 181 GLN B N 1
ATOM 3250 C CA . GLN B 1 181 ? 16.344 -3.111 2.982 1 86.56 181 GLN B CA 1
ATOM 3251 C C . GLN B 1 181 ? 16.578 -4.617 2.99 1 86.56 181 GLN B C 1
ATOM 3253 O O . GLN B 1 181 ? 17.641 -5.078 3.402 1 86.56 181 GLN B O 1
ATOM 3258 N N . LEU B 1 182 ? 15.633 -5.367 2.643 1 86.75 182 LEU B N 1
ATOM 3259 C CA . LEU B 1 182 ? 15.797 -6.812 2.582 1 86.75 182 LEU B CA 1
ATOM 3260 C C . LEU B 1 182 ? 16.859 -7.199 1.556 1 86.75 182 LEU B C 1
ATOM 3262 O O . LEU B 1 182 ? 17.656 -8.109 1.794 1 86.75 182 LEU B O 1
ATOM 3266 N N . TRP B 1 183 ? 16.891 -6.465 0.43 1 90.31 183 TRP B N 1
ATOM 3267 C CA . TRP B 1 183 ? 17.922 -6.723 -0.575 1 90.31 183 TRP B CA 1
ATOM 3268 C C . TRP B 1 183 ? 19.297 -6.332 -0.057 1 90.31 183 TRP B C 1
ATOM 3270 O O . TRP B 1 183 ? 20.297 -6.969 -0.397 1 90.31 183 TRP B O 1
ATOM 3280 N N . LYS B 1 184 ? 19.297 -5.273 0.671 1 89.5 184 LYS B N 1
ATOM 3281 C CA . LYS B 1 184 ? 20.578 -4.883 1.275 1 89.5 184 LYS B CA 1
ATOM 3282 C C . LYS B 1 184 ? 21.109 -5.992 2.174 1 89.5 184 LYS B C 1
ATOM 3284 O O . LYS B 1 184 ? 22.297 -6.348 2.088 1 89.5 184 LYS B O 1
ATOM 3289 N N . ARG B 1 185 ? 20.281 -6.504 2.98 1 84.5 185 ARG B N 1
ATOM 3290 C CA . ARG B 1 185 ? 20.672 -7.625 3.834 1 84.5 185 ARG B CA 1
ATOM 3291 C C . ARG B 1 185 ? 21.141 -8.812 3.002 1 84.5 185 ARG B C 1
ATOM 3293 O O . ARG B 1 185 ? 22.141 -9.453 3.332 1 84.5 185 ARG B O 1
ATOM 3300 N N . PHE B 1 186 ? 20.453 -9.055 1.997 1 88.44 186 PHE B N 1
ATOM 3301 C CA . PHE B 1 186 ? 20.781 -10.156 1.099 1 88.44 186 PHE B CA 1
ATOM 3302 C C . PHE B 1 186 ? 22.141 -9.953 0.45 1 88.44 186 PHE B C 1
ATOM 3304 O O . PHE B 1 186 ? 22.969 -10.859 0.448 1 88.44 186 PHE B O 1
ATOM 3311 N N . CYS B 1 187 ? 22.391 -8.75 -0.011 1 91.25 187 CYS B N 1
ATOM 3312 C CA . CYS B 1 187 ? 23.641 -8.445 -0.692 1 91.25 187 CYS B CA 1
ATOM 3313 C C . CYS B 1 187 ? 24.812 -8.508 0.276 1 91.25 187 CYS B C 1
ATOM 3315 O O . CYS B 1 187 ? 25.922 -8.922 -0.097 1 91.25 187 CYS B O 1
ATOM 3317 N N . LEU B 1 188 ? 24.578 -8.078 1.446 1 88.94 188 LEU B N 1
ATOM 3318 C CA . LEU B 1 188 ? 25.641 -8.094 2.447 1 88.94 188 LEU B CA 1
ATOM 3319 C C . LEU B 1 188 ? 26.031 -9.523 2.799 1 88.94 188 LEU B C 1
ATOM 3321 O O . LEU B 1 188 ? 27.203 -9.797 3.098 1 88.94 188 LEU B O 1
ATOM 3325 N N . ARG B 1 189 ? 25.094 -10.367 2.676 1 87.25 189 ARG B N 1
ATOM 3326 C CA . ARG B 1 189 ? 25.344 -11.75 3.062 1 87.25 189 ARG B CA 1
ATOM 3327 C C . ARG B 1 189 ? 25.828 -12.57 1.874 1 87.25 189 ARG B C 1
ATOM 3329 O O . ARG B 1 189 ? 26.703 -13.43 2.025 1 87.25 189 ARG B O 1
ATOM 3336 N N . TYR B 1 190 ? 25.375 -12.273 0.651 1 90 190 TYR B N 1
ATOM 3337 C CA . TYR B 1 190 ? 25.609 -13.188 -0.463 1 90 190 TYR B CA 1
ATOM 3338 C C . TYR B 1 190 ? 26.25 -12.453 -1.639 1 90 190 TYR B C 1
ATOM 3340 O O . TYR B 1 190 ? 26.625 -13.078 -2.639 1 90 190 TYR B O 1
ATOM 3348 N N . GLY B 1 191 ? 26.328 -11.156 -1.528 1 90.56 191 GLY B N 1
ATOM 3349 C CA . GLY B 1 191 ? 26.953 -10.359 -2.576 1 90.56 191 GLY B CA 1
ATOM 3350 C C . GLY B 1 191 ? 25.969 -9.773 -3.557 1 90.56 191 GLY B C 1
ATOM 3351 O O . GLY B 1 191 ? 24.875 -10.32 -3.736 1 90.56 191 GLY B O 1
ATOM 3352 N N . LYS B 1 192 ? 26.328 -8.758 -4.184 1 94 192 LYS B N 1
ATOM 3353 C CA . LYS B 1 192 ? 25.453 -8.078 -5.133 1 94 192 LYS B CA 1
ATOM 3354 C C . LYS B 1 192 ? 25.25 -8.914 -6.395 1 94 192 LYS B C 1
ATOM 3356 O O . LYS B 1 192 ? 24.234 -8.773 -7.082 1 94 192 LYS B O 1
ATOM 3361 N N . GLU B 1 193 ? 26.234 -9.805 -6.672 1 94.12 193 GLU B N 1
ATOM 3362 C CA . GLU B 1 193 ? 26.125 -10.672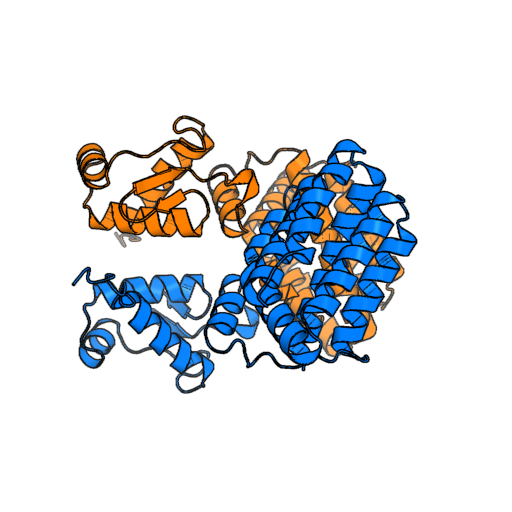 -7.84 1 94.12 193 GLU B CA 1
ATOM 3363 C C . GLU B 1 193 ? 24.953 -11.641 -7.707 1 94.12 193 GLU B C 1
ATOM 3365 O O . GLU B 1 193 ? 24.297 -11.977 -8.695 1 94.12 193 GLU B O 1
ATOM 3370 N N . ALA B 1 194 ? 24.734 -12.031 -6.527 1 91.69 194 ALA B N 1
ATOM 3371 C CA . ALA B 1 194 ? 23.625 -12.945 -6.285 1 91.69 194 ALA B CA 1
ATOM 3372 C C . ALA B 1 194 ? 22.297 -12.273 -6.602 1 91.69 194 ALA B C 1
ATOM 3374 O O . ALA B 1 194 ? 21.375 -12.906 -7.121 1 91.69 194 ALA B O 1
ATOM 3375 N N . LEU B 1 195 ? 22.172 -11.047 -6.246 1 93.44 195 LEU B N 1
ATOM 3376 C CA . LEU B 1 195 ? 20.969 -10.297 -6.555 1 93.44 195 LEU B CA 1
ATOM 3377 C C . LEU B 1 195 ? 20.797 -10.117 -8.062 1 93.44 195 LEU B C 1
ATOM 3379 O O . LEU B 1 195 ? 19.703 -10.234 -8.586 1 93.44 195 LEU B O 1
ATOM 3383 N N . TYR B 1 196 ? 21.906 -9.875 -8.727 1 95.38 196 TYR B N 1
ATOM 3384 C CA . TYR B 1 196 ? 21.875 -9.781 -10.18 1 95.38 196 TYR B CA 1
ATOM 3385 C C . TYR B 1 196 ? 21.422 -11.094 -10.805 1 95.38 196 TYR B C 1
ATOM 3387 O O . TYR B 1 196 ? 20.625 -11.109 -11.734 1 95.38 196 TYR B O 1
ATOM 3395 N N . ASP B 1 197 ? 21.922 -12.172 -10.297 1 93.81 197 ASP B N 1
ATOM 3396 C CA . ASP B 1 197 ? 21.578 -13.492 -10.836 1 93.81 197 ASP B CA 1
ATOM 3397 C C . ASP B 1 197 ? 20.078 -13.75 -10.727 1 93.81 197 ASP B C 1
ATOM 3399 O O . ASP B 1 197 ? 19.469 -14.297 -11.641 1 93.81 197 ASP B O 1
ATOM 3403 N N . SER B 1 198 ? 19.547 -13.352 -9.617 1 91.75 198 SER B N 1
ATOM 3404 C CA . SER B 1 198 ? 18.109 -13.508 -9.406 1 91.75 198 SER B CA 1
ATOM 3405 C C . SER B 1 198 ? 17.312 -12.68 -10.414 1 91.75 198 SER B C 1
ATOM 3407 O O . SER B 1 198 ? 16.328 -13.156 -10.969 1 91.75 198 SER B O 1
ATOM 3409 N N . THR B 1 199 ? 17.75 -11.469 -10.633 1 94.69 199 THR B N 1
ATOM 3410 C CA . THR B 1 199 ? 17.094 -10.57 -11.57 1 94.69 199 THR B CA 1
ATOM 3411 C C . THR B 1 199 ? 17.219 -11.094 -13 1 94.69 199 THR B C 1
ATOM 3413 O O . THR B 1 199 ? 16.25 -11.055 -13.766 1 94.69 199 THR B O 1
ATOM 3416 N N . LEU B 1 200 ? 18.391 -11.602 -13.297 1 95.69 200 LEU B N 1
ATOM 3417 C CA . LEU B 1 200 ? 18.656 -12.164 -14.617 1 95.69 200 LEU B CA 1
ATOM 3418 C C . LEU B 1 200 ? 17.781 -13.375 -14.883 1 95.69 200 LEU B C 1
ATOM 3420 O O . LEU B 1 200 ? 17.25 -13.539 -15.992 1 95.69 200 LEU B O 1
ATOM 3424 N N . CYS B 1 201 ? 17.672 -14.188 -13.898 1 94.88 201 CYS B N 1
ATOM 3425 C CA . CYS B 1 201 ? 16.812 -15.367 -14.023 1 94.88 201 CYS B CA 1
ATOM 3426 C C . CYS B 1 201 ? 15.398 -14.984 -14.406 1 94.88 201 CYS B C 1
ATOM 3428 O O . CYS B 1 201 ? 14.82 -15.547 -15.336 1 94.88 201 CYS B O 1
ATOM 3430 N N . LEU B 1 202 ? 14.852 -14.023 -13.727 1 94.69 202 LEU B N 1
ATOM 3431 C CA . LEU B 1 202 ? 13.492 -13.562 -13.984 1 94.69 202 LEU B CA 1
ATOM 3432 C C . LEU B 1 202 ? 13.367 -12.977 -15.383 1 94.69 202 LEU B C 1
ATOM 3434 O O . LEU B 1 202 ? 12.43 -13.289 -16.109 1 94.69 202 LEU B O 1
ATOM 3438 N N . TYR B 1 203 ? 14.312 -12.203 -15.773 1 96.19 203 TYR B N 1
ATOM 3439 C CA . TYR B 1 203 ? 14.305 -11.586 -17.094 1 96.19 203 TYR B CA 1
ATOM 3440 C C . TYR B 1 203 ? 14.305 -12.641 -18.188 1 96.19 203 TYR B C 1
ATOM 3442 O O . TYR B 1 203 ? 13.547 -12.539 -19.156 1 96.19 203 TYR B O 1
ATOM 3450 N N . LYS B 1 204 ? 15.141 -13.641 -18.062 1 95.69 204 LYS B N 1
ATOM 3451 C CA . LYS B 1 204 ? 15.242 -14.695 -19.062 1 95.69 204 LYS B CA 1
ATOM 3452 C C . LYS B 1 204 ? 13.914 -15.43 -19.234 1 95.69 204 LYS B C 1
ATOM 3454 O O . LYS B 1 204 ? 13.484 -15.703 -20.344 1 95.69 204 LYS B O 1
ATOM 3459 N N . CYS B 1 205 ? 13.305 -15.672 -18.141 1 95.62 205 CYS B N 1
ATOM 3460 C CA . CYS B 1 205 ? 12.023 -16.375 -18.172 1 95.62 205 CYS B CA 1
ATOM 3461 C C . CYS B 1 205 ? 10.953 -15.523 -18.875 1 95.62 205 CYS B C 1
ATOM 3463 O O . CYS B 1 205 ? 10.141 -16.047 -19.625 1 95.62 205 CYS B O 1
ATOM 3465 N N . ILE B 1 206 ? 10.969 -14.266 -18.594 1 95.56 206 ILE B N 1
ATOM 3466 C CA . ILE B 1 206 ? 10.008 -13.344 -19.188 1 95.56 206 ILE B CA 1
ATOM 3467 C C . ILE B 1 206 ? 10.266 -13.227 -20.688 1 95.56 206 ILE B C 1
ATOM 3469 O O . ILE B 1 206 ? 9.328 -13.234 -21.484 1 95.56 206 ILE B O 1
ATOM 3473 N N . LYS B 1 207 ? 11.5 -13.125 -21.031 1 95 207 LYS B N 1
ATOM 3474 C CA . LYS B 1 207 ? 11.883 -13.016 -22.438 1 95 207 LYS B CA 1
ATOM 3475 C C . LYS B 1 207 ? 11.438 -14.234 -23.234 1 95 207 LYS B C 1
ATOM 3477 O O . LYS B 1 207 ? 11 -14.109 -24.375 1 95 207 LYS B O 1
ATOM 3482 N N . GLU B 1 208 ? 11.492 -15.383 -22.625 1 95.06 208 GLU B N 1
ATOM 3483 C CA . GLU B 1 208 ? 11.094 -16.641 -23.266 1 95.06 208 GLU B CA 1
ATOM 3484 C C . GLU B 1 208 ? 9.586 -16.859 -23.156 1 95.06 208 GLU B C 1
ATOM 3486 O O . GLU B 1 208 ? 9.062 -17.859 -23.656 1 95.06 208 GLU B O 1
ATOM 3491 N N . ARG B 1 209 ? 8.961 -16.047 -22.484 1 95.5 209 ARG B N 1
ATOM 3492 C CA . ARG B 1 209 ? 7.512 -16.062 -22.297 1 95.5 209 ARG B CA 1
ATOM 3493 C C . ARG B 1 209 ? 7.066 -17.375 -21.641 1 95.5 209 ARG B C 1
ATOM 3495 O O . ARG B 1 209 ? 6.09 -17.984 -22.078 1 95.5 209 ARG B O 1
ATOM 3502 N N . ASP B 1 210 ? 7.824 -17.828 -20.781 1 94.62 210 ASP B N 1
ATOM 3503 C CA . ASP B 1 210 ? 7.527 -19.047 -20.047 1 94.62 210 ASP B CA 1
ATOM 3504 C C . ASP B 1 210 ? 6.996 -18.734 -18.656 1 94.62 210 ASP B C 1
ATOM 3506 O O . ASP B 1 210 ? 7.777 -18.531 -17.719 1 94.62 210 ASP B O 1
ATOM 3510 N N . VAL B 1 211 ? 5.695 -18.828 -18.547 1 94.12 211 VAL B N 1
ATOM 3511 C CA . VAL B 1 211 ? 5.027 -18.422 -17.312 1 94.12 211 VAL B CA 1
ATOM 3512 C C . VAL B 1 211 ? 5.457 -19.344 -16.172 1 94.12 211 VAL B C 1
ATOM 3514 O O . VAL B 1 211 ? 5.785 -18.875 -15.078 1 94.12 211 VAL B O 1
ATOM 3517 N N . GLU B 1 212 ? 5.473 -20.578 -16.375 1 95.31 212 GLU B N 1
ATOM 3518 C CA . GLU B 1 212 ? 5.805 -21.531 -15.32 1 95.31 212 GLU B CA 1
ATOM 3519 C C . GLU B 1 212 ? 7.25 -21.375 -14.867 1 95.31 212 GLU B C 1
ATOM 3521 O O . GLU B 1 212 ? 7.535 -21.438 -13.664 1 95.31 212 GLU B O 1
ATOM 3526 N N . ALA B 1 213 ? 8.141 -21.203 -15.836 1 95.38 213 ALA B N 1
ATOM 3527 C CA . ALA B 1 213 ? 9.539 -21 -15.484 1 95.38 213 ALA B CA 1
ATOM 3528 C C . ALA B 1 213 ? 9.719 -19.719 -14.672 1 95.38 213 ALA B C 1
ATOM 3530 O O . ALA B 1 213 ? 10.531 -19.672 -13.742 1 95.38 213 ALA B O 1
ATOM 3531 N N . ALA B 1 214 ? 8.984 -18.688 -15.023 1 95.38 214 ALA B N 1
ATOM 3532 C CA . ALA B 1 214 ? 9.07 -17.422 -14.297 1 95.38 214 ALA B CA 1
ATOM 3533 C C . ALA B 1 214 ? 8.602 -17.578 -12.852 1 95.38 214 ALA B C 1
ATOM 3535 O O . ALA B 1 214 ? 9.234 -17.062 -11.93 1 95.38 214 ALA B O 1
ATOM 3536 N N . ARG B 1 215 ? 7.566 -18.266 -12.719 1 94.44 215 ARG B N 1
ATOM 3537 C CA . ARG B 1 215 ? 7.047 -18.531 -11.375 1 94.44 215 ARG B CA 1
ATOM 3538 C C . ARG B 1 215 ? 8.039 -19.344 -10.555 1 94.44 215 ARG B C 1
ATOM 3540 O O . ARG B 1 215 ? 8.281 -19.031 -9.383 1 94.44 215 ARG B O 1
ATOM 3547 N N . ARG B 1 216 ? 8.578 -20.344 -11.156 1 94.06 216 ARG B N 1
ATOM 3548 C CA . ARG B 1 216 ? 9.57 -21.172 -10.469 1 94.06 216 ARG B CA 1
ATOM 3549 C C . ARG B 1 216 ? 10.781 -20.344 -10.055 1 94.06 216 ARG B C 1
ATOM 3551 O O . ARG B 1 216 ? 11.32 -20.531 -8.961 1 94.06 216 ARG B O 1
ATOM 3558 N N . CYS B 1 217 ? 11.188 -19.531 -10.953 1 92.81 217 CYS B N 1
ATOM 3559 C CA . CYS B 1 217 ? 12.32 -18.656 -10.672 1 92.81 217 CYS B CA 1
ATOM 3560 C C . CYS B 1 217 ? 12.047 -17.781 -9.461 1 92.81 217 CYS B C 1
ATOM 3562 O O . CYS B 1 217 ? 12.867 -17.719 -8.539 1 92.81 217 CYS B O 1
ATOM 3564 N N . THR B 1 218 ? 10.945 -17.125 -9.422 1 92.88 218 THR B N 1
ATOM 3565 C CA . THR B 1 218 ? 10.547 -16.25 -8.32 1 92.88 218 THR B CA 1
ATOM 3566 C C . THR B 1 218 ? 10.43 -17.047 -7.02 1 92.88 218 THR B C 1
ATOM 3568 O O . THR B 1 218 ? 10.953 -16.625 -5.984 1 92.88 218 THR B O 1
ATOM 3571 N N . ASP B 1 219 ? 9.797 -18.156 -7.156 1 92.62 219 ASP B N 1
ATOM 3572 C CA . ASP B 1 219 ? 9.609 -19 -5.973 1 92.62 219 ASP B CA 1
ATOM 3573 C C . ASP B 1 219 ? 10.945 -19.438 -5.395 1 92.62 219 ASP B C 1
ATOM 3575 O O . ASP B 1 219 ? 11.164 -19.359 -4.184 1 92.62 219 ASP B O 1
ATOM 3579 N N . LYS B 1 220 ? 11.773 -19.891 -6.23 1 89.69 220 LYS B N 1
ATOM 3580 C CA . LYS B 1 220 ? 13.078 -20.375 -5.789 1 89.69 220 LYS B CA 1
ATOM 3581 C C . LYS B 1 220 ? 13.867 -19.266 -5.098 1 89.69 220 LYS B C 1
ATOM 3583 O O . LYS B 1 220 ? 14.438 -19.469 -4.027 1 89.69 220 LYS B O 1
ATOM 3588 N N . GLN B 1 221 ? 13.938 -18.141 -5.664 1 86.5 221 GLN B N 1
ATOM 3589 C CA . GLN B 1 221 ? 14.695 -17.016 -5.125 1 86.5 221 GLN B CA 1
ATOM 3590 C C . GLN B 1 221 ? 14.156 -16.594 -3.762 1 86.5 221 GLN B C 1
ATOM 3592 O O . GLN B 1 221 ? 14.93 -16.359 -2.826 1 86.5 221 GLN B O 1
ATOM 3597 N N . LEU B 1 222 ? 12.891 -16.516 -3.658 1 87.75 222 LEU B N 1
ATOM 3598 C CA . LEU B 1 222 ? 12.289 -16.062 -2.406 1 87.75 222 LEU B CA 1
ATOM 3599 C C . LEU B 1 222 ? 12.383 -17.156 -1.342 1 87.75 222 LEU B C 1
ATOM 3601 O O . LEU B 1 222 ? 12.594 -16.859 -0.163 1 87.75 222 LEU B O 1
ATOM 3605 N N . ASP B 1 223 ? 12.281 -18.359 -1.806 1 86.88 223 ASP B N 1
ATOM 3606 C CA . ASP B 1 223 ? 12.445 -19.469 -0.869 1 86.88 223 ASP B CA 1
ATOM 3607 C C . ASP B 1 223 ? 13.875 -19.531 -0.328 1 86.88 223 ASP B C 1
ATOM 3609 O O . ASP B 1 223 ? 14.086 -19.844 0.846 1 86.88 223 ASP B O 1
ATOM 3613 N N . GLU B 1 224 ? 14.789 -19.312 -1.175 1 82.62 224 GLU B N 1
ATOM 3614 C CA . GLU B 1 224 ? 16.188 -19.297 -0.75 1 82.62 224 GLU B CA 1
ATOM 3615 C C . GLU B 1 224 ? 16.438 -18.188 0.275 1 82.62 224 GLU B C 1
ATOM 3617 O O . GLU B 1 224 ? 17.234 -18.375 1.198 1 82.62 224 GLU B O 1
ATOM 3622 N N . ALA B 1 225 ? 15.773 -17.141 0.115 1 79.81 225 ALA B N 1
ATOM 3623 C CA . ALA B 1 225 ? 15.922 -16.031 1.056 1 79.81 225 ALA B CA 1
ATOM 3624 C C . ALA B 1 225 ? 15.297 -16.375 2.406 1 79.81 225 ALA B C 1
ATOM 3626 O O . ALA B 1 225 ? 15.695 -15.828 3.438 1 79.81 225 ALA B O 1
ATOM 3627 N N . LEU B 1 226 ? 14.336 -17.281 2.418 1 79.25 226 LEU B N 1
ATOM 3628 C CA . LEU B 1 226 ? 13.617 -17.641 3.635 1 79.25 226 LEU B CA 1
ATOM 3629 C C . LEU B 1 226 ? 14.266 -18.844 4.312 1 79.25 226 LEU B C 1
ATOM 3631 O O . LEU B 1 226 ? 14.469 -18.844 5.531 1 79.25 226 LEU B O 1
ATOM 3635 N N . GLU B 1 227 ? 14.406 -19.891 3.598 1 71.81 227 GLU B N 1
ATOM 3636 C CA . GLU B 1 227 ? 14.805 -21.156 4.215 1 71.81 227 GLU B CA 1
ATOM 3637 C C . GLU B 1 227 ? 16.078 -21.703 3.586 1 71.81 227 GLU B C 1
ATOM 3639 O O . GLU B 1 227 ? 16.672 -22.656 4.102 1 71.81 227 GLU B O 1
ATOM 3644 N N . GLY B 1 228 ? 16.406 -21.141 2.605 1 65.5 228 GLY B N 1
ATOM 3645 C CA . GLY B 1 228 ? 17.469 -21.812 1.857 1 65.5 228 GLY B CA 1
ATOM 3646 C C . GLY B 1 228 ? 18.844 -21.25 2.145 1 65.5 228 GLY B C 1
ATOM 3647 O O . GLY B 1 228 ? 19.141 -20.859 3.275 1 65.5 228 GLY B O 1
ATOM 3648 N N . GLY B 1 229 ? 19.656 -21.5 1.229 1 58 229 GLY B N 1
ATOM 3649 C CA . GLY B 1 229 ? 21.078 -21.172 1.274 1 58 229 GLY B CA 1
ATOM 3650 C C . GLY B 1 229 ? 21.344 -19.688 1.405 1 58 229 GLY B C 1
ATOM 3651 O O . GLY B 1 229 ? 22.469 -19.281 1.711 1 58 229 GLY B O 1
ATOM 3652 N N . HIS B 1 230 ? 20.25 -18.859 1.288 1 61.81 230 HIS B N 1
ATOM 3653 C CA . HIS B 1 230 ? 20.469 -17.422 1.364 1 61.81 230 HIS B CA 1
ATOM 3654 C C . HIS B 1 230 ? 19.516 -16.781 2.377 1 61.81 230 HIS B C 1
ATOM 3656 O O . HIS B 1 230 ? 18.844 -15.789 2.068 1 61.81 230 HIS B O 1
ATOM 3662 N N . LYS B 1 231 ? 19.609 -17.359 3.645 1 71.5 231 LYS B N 1
ATOM 3663 C CA . LYS B 1 231 ? 18.703 -16.891 4.691 1 71.5 231 LYS B CA 1
ATOM 3664 C C . LYS B 1 231 ? 19.016 -15.445 5.086 1 71.5 231 LYS B C 1
ATOM 3666 O O . LYS B 1 231 ? 20.172 -15.109 5.352 1 71.5 231 LYS B O 1
ATOM 3671 N N . ILE B 1 232 ? 18.078 -14.523 5.047 1 65.88 232 ILE B N 1
ATOM 3672 C CA . ILE B 1 232 ? 18.344 -13.109 5.305 1 65.88 232 ILE B CA 1
ATOM 3673 C C . ILE B 1 232 ? 17.969 -12.773 6.746 1 65.88 232 ILE B C 1
ATOM 3675 O O . ILE B 1 232 ? 17.922 -11.602 7.129 1 65.88 232 ILE B O 1
ATOM 3679 N N . TYR B 1 233 ? 17.484 -13.703 7.484 1 66.5 233 TYR B N 1
ATOM 3680 C CA . TYR B 1 233 ? 17.281 -13.477 8.906 1 66.5 233 TYR B CA 1
ATOM 3681 C C . TYR B 1 233 ? 18.031 -14.5 9.742 1 66.5 233 TYR B C 1
ATOM 3683 O O . TYR B 1 233 ? 18.391 -15.57 9.25 1 66.5 233 TYR B O 1
#

Secondary structure (DSSP, 8-state):
----------HHHHHHHHHHHHHHTTSS-TTPBPPPHHHHHHHHT--HHHHHHHHHHHHHTTSEEEETTTEEEE--HHHH--HHHHHHHHHHHGGG--HHHHHHHHHHHHHHHHHHHHHHHHH--HHHHHHHHHHHHHHHH--SHHHHHHHHHHHHHHHHHHT--SSHHHHHHHTHHHHHHHHHHHHHHH-HHHHHHHHHHHHHHHHTT-HHHHHHHHHHHHHHHHTSTT---/----------HHHHHHHHHHHHHHHTSS-TTPBPPPHHHHHHHHT--HHHHHHHHHHHHHTTSEEEETTTEEEE--HHHH--HHHHHHHHHHHGGG--HHHHHHHHHHHHHHHHHHHHHHHHH--HHHHHHHHHHHHHHHH--SHHHHHHHHHHHHHHHHHHT--SSHHHHHHHTHHHHHHHHHHHHHHH-HHHHHHHHHHHHHHHHTT-HHHHHHHHHHHHHHHHTSTT---

InterPro domains:
  IPR000524 Transcription regulator HTH, GntR [PF00392] (14-74)
  IPR000524 Transcription regulator HTH, GntR [PR00035] (34-48)
  IPR000524 Transcription regulator HTH, GntR [PR00035] (48-64)
  IPR000524 Transcription regulator HTH, GntR [PS50949] (9-77)
  IPR000524 Transcription regulator HTH, GntR [SM00345] (15-74)
  IPR000524 Transcription regulator HTH, GntR [cd07377] (18-75)
  IPR008920 Transcription regulator FadR/GntR, C-terminal [G3DSA:1.20.120.530] (83-232)
  IPR008920 Transcription regulator FadR/GntR, C-terminal [SSF48008] (101-226)
  IPR011711 GntR, C-terminal [PF07729] (105-220)
  IPR011711 GntR, C-terminal [SM00895] (104-224)
  IPR036388 Winged helix-like DNA-binding domain superfamily [G3DSA:1.10.10.10] (8-79)
  IPR036390 Winged helix DNA-binding domain superfamily [SSF46785] (7-78)

Organism: NCBI:txid29354

Nearest PDB structures (foldseek):
  1hw1-assembly1_A  TM=8.014E-01  e=6.443E-08  Escherichia coli
  1h9t-assembly1_A  TM=8.011E-01  e=1.787E-07  Escherichia coli
  4p9u-assembly2_A  TM=8.153E-01  e=5.440E-07  Vibrio cholerae
  6az6-assembly1_A  TM=4.980E-01  e=8.371E-09  Streptococcus agalactiae
  6az6-assembly1_B  TM=4.936E-01  e=2.322E-08  Streptococcus agalactiae

Foldseek 3Di:
DPCPVPVPCDLLNVLLLVVVVCDVVCVADAFDFDDDLVVVCVVVVHDSVSSVVSLVVCVVQVQWDQDPPPHIGGHPCVVPGDLSVVLSCCVNPVVPDDLVNLVVVLVVVLVLLLLLLLLLLPPADLVLLVVLVVLLVQLVPQDDLLSNLVSLLVSSLSSNVRSVDPCSNVVSVSCSSNVSSLSSLQCVQPNSVVVSVLSVQLSVCSSVSPSVSNSVSSVVSSVCCNPRPRPSD/DPCPVPVPCDLLNVVLLVVVVCDVVCVADAFDFDDDLVVVCVVVVHDSVSSVVSLVVCVVQVQWDQDPPPHIGGHPCVVPGDLSVVLSCCVNPVVPDDLVNLVVVLVVVLVLLLLLLLLLLPPADLVLLVVLVVLLVQLVPQDDLLSNLVSLLVSSLSSNVRSVDPCSNVVSVSCSSNVSSLSSLQCVQPNSVVVSVLSVQLSVCSSVSPSVSNSVSSVVVSVCCNPNPRPSD

Solvent-accessible surface area (backbone atoms only — not comparable to full-atom values): 24501 Å² total; per-residue (Å²): 132,80,71,69,76,71,76,61,69,49,72,38,51,48,51,39,50,52,52,49,48,34,42,76,72,49,77,44,47,70,67,38,72,54,77,56,63,68,57,49,15,60,75,68,70,48,51,59,66,40,47,52,53,26,50,52,50,36,32,72,27,21,47,30,41,78,39,88,99,75,45,43,27,30,30,59,34,90,73,64,12,24,54,52,28,53,45,51,48,37,71,72,41,53,84,61,66,47,66,67,51,51,51,26,47,52,52,53,48,49,55,52,50,47,54,26,53,48,36,27,52,72,67,46,53,72,67,62,56,57,59,47,49,63,36,50,49,44,27,69,67,36,86,44,66,66,45,27,48,53,28,46,47,54,41,54,44,49,46,23,53,58,26,66,36,71,46,52,27,16,50,49,55,56,42,38,70,56,54,49,50,54,47,47,47,37,27,73,73,65,33,56,64,52,55,40,51,54,53,49,52,41,50,51,22,50,75,68,50,35,61,67,56,29,48,48,47,53,48,50,56,54,43,23,36,65,74,38,95,48,51,61,111,131,82,71,69,73,71,76,61,69,48,71,37,51,48,50,38,50,51,53,49,47,33,42,76,71,47,78,43,47,72,65,37,71,56,77,57,64,68,57,51,15,61,77,68,70,48,52,57,67,40,47,53,52,25,49,53,50,35,32,71,27,20,47,31,40,78,39,88,98,76,46,42,27,31,31,60,34,89,71,64,14,25,54,52,28,53,46,51,49,37,71,73,42,53,84,61,64,45,65,68,50,50,51,27,48,52,52,53,49,48,55,52,48,47,54,27,52,48,36,27,51,72,67,46,51,70,65,62,56,57,59,47,51,63,36,50,48,43,27,69,66,37,86,45,64,68,44,26,48,53,28,45,48,53,40,56,44,49,46,23,52,58,26,66,36,71,47,52,28,17,52,50,55,56,42,40,69,56,54,48,51,53,47,49,48,37,28,74,73,63,32,56,66,52,55,40,49,53,52,48,50,41,48,53,21,49,74,68,50,34,62,68,58,30,47,49,45,54,49,50,55,54,43,22,35,66,73,40,95,48,51,62,113

Sequence (466 aa):
MEFQKLSALSLKEMFICQIRDMILSGHIPVGSKLPPEREIAKQMQVSRAVVNSGFAELEKQGFLEVHPRQGVFVAEYGKYGNINTLNAIMEYHGDTLGQADIYSILEVRRALEHLATDSIIKNSSNEDILGLEGLLEEVANAKSIEDTISATFSFHHKLSVISGNSIIPLIYISFKPVVTQLWKRFCLRYGKEALYDSTLCLYKCIKERDVEAARRCTDKQLDEALEGGHKIYMEFQKLSALSLKEMFICQIRDMILSGHIPVGSKLPPEREIAKQMQVSRAVVNSGFAELEKQGFLEVHPRQGVFVAEYGKYGNINTLNAIMEYHGDTLGQADIYSILEVRRALEHLATDSIIKNSSNEDILGLEGLLEEVANAKSIEDTISATFSFHHKLSVISGNSIIPLIYISFKPVVTQLWKRFCLRYGKEALYDSTLCLYKCIKERDVEAARRCTDKQLDEALEGGHKIY

pLDDT: mean 85.93, std 13.02, range [21.03, 97.06]

Radius of gyration: 23.21 Å; Cα contacts (8 Å, |Δi|>4): 605; chains: 2; bounding box: 63×61×56 Å